Protein AF-A0A3D4WYV4-F1 (afdb_monomer)

Nearest PDB structures (foldseek):
  7t31-assembly3_C  TM=3.060E-01  e=1.187E+00  Clostridioides difficile R20291
  3hyj-assembly2_D  TM=2.787E-01  e=5.145E+00  Thermotoga maritima
  3hyj-assembly1_A  TM=2.233E-01  e=3.518E+00  Thermotoga maritima
  8yvg-assembly1_Z  TM=1.597E-01  e=9.354E+00  Canis lupus familiaris

Mean predicted aligned error: 13.52 Å

Structure (mmCIF, N/CA/C/O backbone):
data_AF-A0A3D4WYV4-F1
#
_entry.id   AF-A0A3D4WYV4-F1
#
loop_
_atom_site.group_PDB
_atom_site.id
_atom_site.type_symbol
_atom_site.label_atom_id
_atom_site.label_alt_id
_atom_site.label_comp_id
_atom_site.label_asym_id
_atom_site.label_entity_id
_atom_site.label_seq_id
_atom_site.pdbx_PDB_ins_code
_atom_site.Cartn_x
_atom_site.Cartn_y
_atom_site.Cartn_z
_atom_site.occupancy
_atom_site.B_iso_or_equiv
_atom_site.auth_seq_id
_atom_site.auth_comp_id
_atom_site.auth_asym_id
_atom_site.auth_atom_id
_atom_site.pdbx_PDB_model_num
ATOM 1 N N . MET A 1 1 ? 26.321 66.461 -23.803 1.00 39.97 1 MET A N 1
ATOM 2 C CA . MET A 1 1 ? 26.727 65.196 -24.442 1.00 39.97 1 MET A CA 1
ATOM 3 C C . MET A 1 1 ? 26.494 64.121 -23.406 1.00 39.97 1 MET A C 1
ATOM 5 O O . MET A 1 1 ? 27.235 64.051 -22.438 1.00 39.97 1 MET A O 1
ATOM 9 N N . SER A 1 2 ? 25.350 63.456 -23.533 1.00 34.19 2 SER A N 1
ATOM 10 C CA . SER A 1 2 ? 24.904 62.361 -22.678 1.00 34.19 2 SER A CA 1
ATOM 11 C C . SER A 1 2 ? 25.496 61.070 -23.229 1.00 34.19 2 SER A C 1
ATOM 13 O O . SER A 1 2 ? 25.331 60.822 -24.421 1.00 34.19 2 SER A O 1
ATOM 15 N N . ASP A 1 3 ? 26.160 60.286 -22.384 1.00 34.31 3 ASP A N 1
ATOM 16 C CA . ASP A 1 3 ? 26.501 58.893 -22.670 1.00 34.31 3 ASP A CA 1
ATOM 17 C C . ASP A 1 3 ? 25.621 58.017 -21.776 1.00 34.31 3 ASP A C 1
ATOM 19 O O . ASP A 1 3 ? 25.594 58.178 -20.554 1.00 34.31 3 ASP A O 1
ATOM 23 N N . ILE A 1 4 ? 24.818 57.176 -22.419 1.00 36.56 4 ILE A N 1
ATOM 24 C CA . ILE A 1 4 ? 23.811 56.312 -21.808 1.00 36.56 4 ILE A CA 1
ATOM 25 C C . ILE A 1 4 ? 24.449 54.928 -21.715 1.00 36.56 4 ILE A C 1
ATOM 27 O O . ILE A 1 4 ? 24.773 54.331 -22.736 1.00 36.56 4 ILE A O 1
ATOM 31 N N . ALA A 1 5 ? 24.644 54.425 -20.498 1.00 35.41 5 ALA A N 1
ATOM 32 C CA . ALA A 1 5 ? 24.962 53.022 -20.283 1.00 35.41 5 ALA A CA 1
ATOM 33 C C . ALA A 1 5 ? 23.672 52.202 -20.441 1.00 35.41 5 ALA A C 1
ATOM 35 O O . ALA A 1 5 ? 22.723 52.394 -19.680 1.00 35.41 5 ALA A O 1
ATOM 36 N N . GLU A 1 6 ? 23.627 51.310 -21.430 1.00 31.03 6 GLU A N 1
ATOM 37 C CA . GLU A 1 6 ? 22.583 50.287 -21.523 1.00 31.03 6 GLU A CA 1
ATOM 38 C C . GLU A 1 6 ? 22.812 49.214 -20.443 1.00 31.03 6 GLU A C 1
ATOM 40 O O . GLU A 1 6 ? 23.932 48.705 -20.315 1.00 31.03 6 GLU A O 1
ATOM 45 N N . PRO A 1 7 ? 21.790 48.837 -19.657 1.00 33.03 7 PRO A N 1
ATOM 46 C CA . PRO A 1 7 ? 21.876 47.666 -18.803 1.00 33.03 7 PRO A CA 1
ATOM 47 C C . PRO A 1 7 ? 21.703 46.400 -19.652 1.00 33.03 7 PRO A C 1
ATOM 49 O O . PRO A 1 7 ? 20.725 46.247 -20.380 1.00 33.03 7 PRO A O 1
ATOM 52 N N . VAL A 1 8 ? 22.661 45.479 -19.537 1.00 31.08 8 VAL A N 1
ATOM 53 C CA . VAL A 1 8 ? 22.569 44.132 -20.108 1.00 31.08 8 VAL A CA 1
ATOM 54 C C . VAL A 1 8 ? 21.426 43.390 -19.413 1.00 31.08 8 VAL A C 1
ATOM 56 O O . VAL A 1 8 ? 21.481 43.128 -18.212 1.00 31.08 8 VAL A O 1
ATOM 59 N N . GLU A 1 9 ? 20.387 43.064 -20.175 1.00 25.95 9 GLU A N 1
ATOM 60 C CA . GLU A 1 9 ? 19.241 42.281 -19.726 1.00 25.95 9 GLU A CA 1
ATOM 61 C C . GLU A 1 9 ? 19.679 40.822 -19.508 1.00 25.95 9 GLU A C 1
ATOM 63 O O . GLU A 1 9 ? 19.972 40.081 -20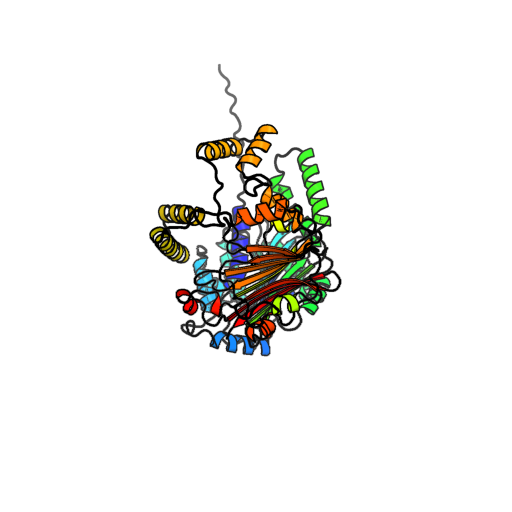.450 1.00 25.95 9 GLU A O 1
ATOM 68 N N . VAL A 1 10 ? 19.786 40.405 -18.245 1.00 28.42 10 VAL A N 1
ATOM 69 C CA . VAL A 1 10 ? 20.088 39.014 -17.894 1.00 28.42 10 VAL A CA 1
ATOM 70 C C . VAL A 1 10 ? 18.799 38.209 -18.038 1.00 28.42 10 VAL A C 1
ATOM 72 O O . VAL A 1 10 ? 17.958 38.190 -17.141 1.00 28.42 10 VAL A O 1
ATOM 75 N N . VAL A 1 11 ? 18.631 37.548 -19.182 1.00 26.02 11 VAL A N 1
ATOM 76 C CA . VAL A 1 11 ? 17.539 36.592 -19.403 1.00 26.02 11 VAL A CA 1
ATOM 77 C C . VAL A 1 11 ? 17.746 35.393 -18.474 1.00 26.02 11 VAL A C 1
ATOM 79 O O . VAL A 1 11 ? 18.597 34.536 -18.719 1.00 26.02 11 VAL A O 1
ATOM 82 N N . SER A 1 12 ? 16.970 35.318 -17.395 1.00 27.17 12 SER A N 1
ATOM 83 C CA . SER A 1 12 ? 16.912 34.142 -16.529 1.00 27.17 12 SER A CA 1
ATOM 84 C C . SER A 1 12 ? 16.091 33.045 -17.215 1.00 27.17 12 SER A C 1
ATOM 86 O O . SER A 1 12 ? 14.864 33.087 -17.296 1.00 27.17 12 SER A O 1
ATOM 88 N N . VAL A 1 13 ? 16.774 32.036 -17.761 1.00 26.95 13 VAL A N 1
ATOM 89 C CA . VAL A 1 13 ? 16.115 30.853 -18.333 1.00 26.95 13 VAL A CA 1
ATOM 90 C C . VAL A 1 13 ? 15.629 29.970 -17.184 1.00 26.95 13 VAL A C 1
ATOM 92 O O . VAL A 1 13 ? 16.351 29.101 -16.699 1.00 26.95 13 VAL A O 1
ATOM 95 N N . ARG A 1 14 ? 14.390 30.191 -16.740 1.00 34.28 14 ARG A N 1
ATOM 96 C CA . ARG A 1 14 ? 13.693 29.317 -15.787 1.00 34.28 14 ARG A CA 1
ATOM 97 C C . ARG A 1 14 ? 13.440 27.965 -16.465 1.00 34.28 14 ARG A C 1
ATOM 99 O O . ARG A 1 14 ? 12.517 27.836 -17.267 1.00 34.28 14 ARG A O 1
ATOM 106 N N . ARG A 1 15 ? 14.277 26.955 -16.196 1.00 39.03 15 ARG A N 1
ATOM 107 C CA . ARG A 1 15 ? 14.050 25.589 -16.698 1.00 39.03 15 ARG A CA 1
ATOM 108 C C . ARG A 1 15 ? 12.790 25.023 -16.040 1.00 39.03 15 ARG A C 1
ATOM 110 O O . ARG A 1 15 ? 12.689 24.959 -14.819 1.00 39.03 15 ARG A O 1
ATOM 117 N N . SER A 1 16 ? 11.796 24.670 -16.848 1.00 34.16 16 SER A N 1
ATOM 118 C CA . SER A 1 16 ? 10.510 24.161 -16.370 1.00 34.16 16 SER A CA 1
ATOM 119 C C . SER A 1 16 ? 10.654 22.733 -15.835 1.00 34.16 16 SER A C 1
ATOM 121 O O . SER A 1 16 ? 11.134 21.873 -16.566 1.00 34.16 16 SER A O 1
ATOM 123 N N . LYS A 1 17 ? 10.162 22.458 -14.618 1.00 39.47 17 LYS A N 1
ATOM 124 C CA . LYS A 1 17 ? 10.057 21.112 -14.000 1.00 39.47 17 LYS A CA 1
ATOM 125 C C . LYS A 1 17 ? 8.973 20.215 -14.634 1.00 39.47 17 LYS A C 1
ATOM 127 O O . LYS A 1 17 ? 8.752 19.080 -14.223 1.00 39.47 17 LYS A O 1
ATOM 132 N N . THR A 1 18 ? 8.290 20.733 -15.650 1.00 33.78 18 THR A N 1
ATOM 133 C CA . THR A 1 18 ? 7.202 20.097 -16.400 1.00 33.78 18 THR A CA 1
ATOM 134 C C . THR A 1 18 ? 7.568 18.762 -17.076 1.00 33.78 18 THR A C 1
ATOM 136 O O . THR A 1 18 ? 6.726 17.868 -17.047 1.00 33.78 18 THR A O 1
ATOM 139 N N . PRO A 1 19 ? 8.777 18.548 -17.643 1.00 35.75 19 PRO A N 1
ATOM 140 C CA . PRO A 1 19 ? 9.099 17.307 -18.351 1.00 35.75 19 PRO A CA 1
ATOM 141 C C . PRO A 1 19 ? 9.153 16.083 -17.438 1.00 35.75 19 PRO A C 1
ATOM 143 O O . PRO A 1 19 ? 8.712 15.016 -17.848 1.00 35.75 19 PRO A O 1
ATOM 146 N N . LEU A 1 20 ? 9.640 16.226 -16.201 1.00 39.75 20 LEU A N 1
ATOM 147 C CA . LEU A 1 20 ? 9.856 15.100 -15.289 1.00 39.75 20 LEU A CA 1
ATOM 148 C C . LEU A 1 20 ? 8.573 14.666 -14.564 1.00 39.75 20 LEU A C 1
ATOM 150 O O . LEU A 1 20 ? 8.345 13.476 -14.361 1.00 39.75 20 LEU A O 1
ATOM 154 N N . ILE A 1 21 ? 7.696 15.624 -14.247 1.00 37.72 21 ILE A N 1
ATOM 155 C CA . ILE A 1 21 ? 6.349 15.356 -13.718 1.00 37.72 21 ILE A CA 1
ATOM 156 C C . ILE A 1 21 ? 5.483 14.696 -14.800 1.00 37.72 21 ILE A C 1
ATOM 158 O O . ILE A 1 21 ? 4.777 13.734 -14.514 1.00 37.72 21 ILE A O 1
ATOM 162 N N . LEU A 1 22 ? 5.588 15.147 -16.056 1.00 33.34 22 LEU A N 1
ATOM 163 C CA . LEU A 1 22 ? 4.848 14.582 -17.187 1.00 33.34 22 LEU A CA 1
ATOM 164 C C . LEU A 1 22 ? 5.404 13.214 -17.627 1.00 33.34 22 LEU A C 1
ATOM 166 O O . LEU A 1 22 ? 4.639 12.306 -17.921 1.00 33.34 22 LEU A O 1
ATOM 170 N N . ALA A 1 23 ? 6.725 13.024 -17.608 1.00 39.94 23 ALA A N 1
ATOM 171 C CA . ALA A 1 23 ? 7.384 11.733 -17.822 1.00 39.94 23 ALA A CA 1
ATOM 172 C C . ALA A 1 23 ? 7.045 10.719 -16.726 1.00 39.94 23 ALA A C 1
ATOM 174 O O . ALA A 1 23 ? 6.767 9.556 -17.020 1.00 39.94 23 ALA A O 1
ATOM 175 N N . GLY A 1 24 ? 7.035 11.181 -15.473 1.00 37.94 24 GLY A N 1
ATOM 176 C CA . GLY A 1 24 ? 6.527 10.439 -14.330 1.00 37.94 24 GLY A CA 1
ATOM 177 C C . GLY A 1 24 ? 5.071 10.057 -14.548 1.00 37.94 24 GLY A C 1
ATOM 178 O O . GLY A 1 24 ? 4.756 8.884 -14.447 1.00 37.94 24 GLY A O 1
ATOM 179 N N . ALA A 1 25 ? 4.211 10.992 -14.957 1.00 34.91 25 ALA A N 1
ATOM 180 C CA . ALA A 1 25 ? 2.806 10.732 -15.259 1.00 34.91 25 ALA A CA 1
ATOM 181 C C . ALA A 1 25 ? 2.601 9.766 -16.437 1.00 34.91 25 ALA A C 1
ATOM 183 O O . ALA A 1 25 ? 1.700 8.949 -16.360 1.00 34.91 25 ALA A O 1
ATOM 184 N N . VAL A 1 26 ? 3.434 9.781 -17.485 1.00 37.81 26 VAL A N 1
ATOM 185 C CA . VAL A 1 26 ? 3.351 8.829 -18.613 1.00 37.81 26 VAL A CA 1
ATOM 186 C C . VAL A 1 26 ? 3.858 7.443 -18.215 1.00 37.81 26 VAL A C 1
ATOM 188 O O . VAL A 1 26 ? 3.204 6.452 -18.518 1.00 37.81 26 VAL A O 1
ATOM 191 N N . ALA A 1 27 ? 4.976 7.339 -17.493 1.00 43.78 27 ALA A N 1
ATOM 192 C CA . ALA A 1 27 ? 5.463 6.062 -16.962 1.00 43.78 27 ALA A CA 1
ATOM 193 C C . ALA A 1 27 ? 4.487 5.472 -15.931 1.00 43.78 27 ALA A C 1
ATOM 195 O O . ALA A 1 27 ? 4.220 4.273 -15.932 1.00 43.78 27 ALA A O 1
ATOM 196 N N . VAL A 1 28 ? 3.911 6.329 -15.089 1.00 39.22 28 VAL A N 1
ATOM 197 C CA . VAL A 1 28 ? 2.862 5.991 -14.128 1.00 39.22 28 VAL A CA 1
ATOM 198 C C . VAL A 1 28 ? 1.563 5.658 -14.851 1.00 39.22 28 VAL A C 1
ATOM 200 O O . VAL A 1 28 ? 0.945 4.687 -14.468 1.00 39.22 28 VAL A O 1
ATOM 203 N N . ALA A 1 29 ? 1.159 6.340 -15.921 1.00 37.19 29 ALA A N 1
ATOM 204 C CA . ALA A 1 29 ? -0.042 6.005 -16.690 1.00 37.19 29 ALA A CA 1
ATOM 205 C C . ALA A 1 29 ? 0.117 4.689 -17.459 1.00 37.19 29 ALA A C 1
ATOM 207 O O . ALA A 1 29 ? -0.796 3.871 -17.455 1.00 37.19 29 ALA A O 1
ATOM 208 N N . LEU A 1 30 ? 1.292 4.423 -18.036 1.00 41.00 30 LEU A N 1
ATOM 209 C CA . LEU A 1 30 ? 1.619 3.143 -18.674 1.00 41.00 30 LEU A CA 1
ATOM 210 C C . LEU A 1 30 ? 1.605 1.969 -17.681 1.00 41.00 30 LEU A C 1
ATOM 212 O O . LEU A 1 30 ? 1.410 0.830 -18.091 1.00 41.00 30 LEU A O 1
ATOM 216 N N . VAL A 1 31 ? 1.793 2.236 -16.385 1.00 42.25 31 VAL A N 1
ATOM 217 C CA . VAL A 1 31 ? 1.760 1.231 -15.311 1.00 42.25 31 VAL A CA 1
ATOM 218 C C . VAL A 1 31 ? 0.384 1.167 -14.641 1.00 42.25 31 VAL A C 1
ATOM 220 O O . VAL A 1 31 ? -0.158 0.088 -14.453 1.00 42.25 31 VAL A O 1
ATOM 223 N N . LEU A 1 32 ? -0.226 2.298 -14.303 1.00 34.75 32 LEU A N 1
ATOM 224 C CA . LEU A 1 32 ? -1.511 2.396 -13.606 1.00 34.75 32 LEU A CA 1
ATOM 225 C C . LEU A 1 32 ? -2.700 2.146 -14.527 1.00 34.75 32 LEU A C 1
ATOM 227 O O . LEU A 1 32 ? -3.711 1.615 -14.081 1.00 34.75 32 LEU A O 1
ATOM 231 N N . GLY A 1 33 ? -2.591 2.469 -15.811 1.00 34.72 33 GLY A N 1
ATOM 232 C CA . GLY A 1 33 ? -3.668 2.245 -16.766 1.00 34.72 33 GLY A CA 1
ATOM 233 C C . GLY A 1 33 ? -3.798 0.799 -17.256 1.00 34.72 33 GLY A C 1
ATOM 234 O O . GLY A 1 33 ? -4.682 0.476 -18.041 1.00 34.72 33 GLY A O 1
ATOM 235 N N . ILE A 1 34 ? -2.971 -0.097 -16.716 1.00 38.62 34 ILE A N 1
ATOM 236 C CA . ILE A 1 34 ? -3.158 -1.554 -16.757 1.00 38.62 34 ILE A CA 1
ATOM 237 C C . ILE A 1 34 ? -4.119 -2.005 -15.621 1.00 38.62 34 ILE A C 1
ATOM 239 O O . ILE A 1 34 ? -4.451 -3.181 -15.469 1.00 38.62 34 ILE A O 1
ATOM 243 N N . GLY A 1 35 ? -4.623 -1.060 -14.821 1.00 35.56 35 GLY A N 1
ATOM 244 C CA . GLY A 1 35 ? -5.583 -1.257 -13.740 1.00 35.56 35 GLY A CA 1
ATOM 245 C C . GLY A 1 35 ? -7.037 -1.407 -14.192 1.00 35.56 35 GLY A C 1
ATOM 246 O O . GLY A 1 35 ? -7.887 -0.669 -13.716 1.0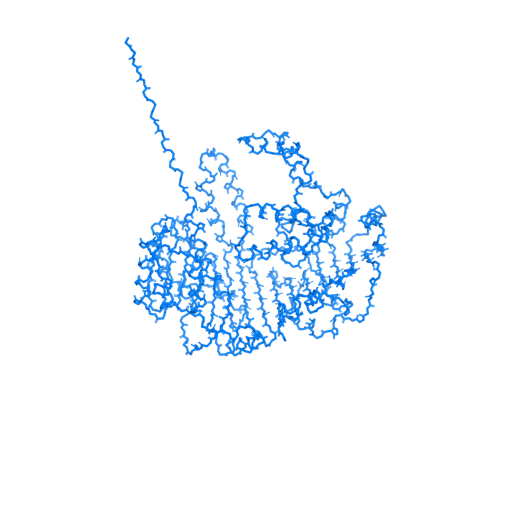0 35.56 35 GLY A O 1
ATOM 247 N N . ALA A 1 36 ? -7.333 -2.360 -15.076 1.00 34.22 36 ALA A N 1
ATOM 248 C CA . ALA A 1 36 ? -8.620 -3.059 -15.159 1.00 34.22 36 ALA A CA 1
ATOM 249 C C . ALA A 1 36 ? -8.534 -4.166 -16.220 1.00 34.22 36 ALA A C 1
ATOM 251 O O . ALA A 1 36 ? -8.292 -3.892 -17.390 1.00 34.22 36 ALA A O 1
ATOM 252 N N . TYR A 1 37 ? -8.850 -5.393 -15.797 1.00 41.22 37 TYR A N 1
ATOM 253 C CA . TYR A 1 37 ? -9.189 -6.549 -16.633 1.00 41.22 37 TYR A CA 1
ATOM 254 C C . TYR A 1 37 ? -8.042 -7.389 -17.245 1.00 41.22 37 TYR A C 1
ATOM 256 O O . TYR A 1 37 ? -7.156 -6.909 -17.943 1.00 41.22 37 TYR A O 1
ATOM 264 N N . VAL A 1 38 ? -8.138 -8.713 -17.038 1.00 35.38 38 VAL A N 1
ATOM 265 C CA . VAL A 1 38 ? -7.302 -9.751 -17.666 1.00 35.38 38 VAL A CA 1
ATOM 266 C C . VAL A 1 38 ? -8.200 -10.825 -18.261 1.00 35.38 38 VAL A C 1
ATOM 268 O O . VAL A 1 38 ? -8.715 -11.688 -17.558 1.00 35.38 38 VAL A O 1
ATOM 271 N N . GLY A 1 39 ? -8.359 -10.816 -19.578 1.00 33.56 39 GLY A N 1
ATOM 272 C CA . GLY A 1 39 ? -9.141 -11.825 -20.276 1.00 33.56 39 GLY A CA 1
ATOM 273 C C . GLY A 1 39 ? -8.542 -12.206 -21.611 1.00 33.56 39 GLY A C 1
ATOM 274 O O . GLY A 1 39 ? -8.557 -11.436 -22.556 1.00 33.56 39 GLY A O 1
ATOM 275 N N . TYR A 1 40 ? -8.129 -13.468 -21.646 1.00 28.45 40 TYR A N 1
ATOM 276 C CA . TYR A 1 40 ? -7.844 -14.335 -22.784 1.00 28.45 40 TYR A CA 1
ATOM 277 C C . TYR A 1 40 ? -6.480 -14.279 -23.503 1.00 28.45 40 TYR A C 1
ATOM 279 O O . TYR A 1 40 ? -6.153 -13.384 -24.272 1.00 28.45 40 TYR A O 1
ATOM 287 N N . ARG A 1 41 ? -5.825 -15.448 -23.361 1.00 33.09 41 ARG A N 1
ATOM 288 C CA . ARG A 1 41 ? -4.814 -16.124 -24.196 1.00 33.09 41 ARG A CA 1
ATOM 289 C C . ARG A 1 41 ? -3.334 -15.821 -23.927 1.00 33.09 41 ARG A C 1
ATOM 291 O O . ARG A 1 41 ? -2.665 -15.194 -24.734 1.00 33.09 41 ARG A O 1
ATOM 298 N N . PHE A 1 42 ? -2.782 -16.448 -22.880 1.00 40.97 42 PHE A N 1
ATOM 299 C CA . PHE A 1 42 ? -1.333 -16.477 -22.646 1.00 40.97 42 PHE A CA 1
ATOM 300 C C . PHE A 1 42 ? -0.841 -17.885 -22.304 1.00 40.97 42 PHE A C 1
ATOM 302 O O . PHE A 1 42 ? -1.004 -18.380 -21.196 1.00 40.97 42 PHE A O 1
ATOM 309 N N . LEU A 1 43 ? -0.262 -18.536 -23.315 1.00 28.80 43 LEU A N 1
ATOM 310 C CA . LEU A 1 43 ? 0.473 -19.804 -23.219 1.00 28.80 43 LEU A CA 1
ATOM 311 C C . LEU A 1 43 ? 1.988 -19.597 -23.392 1.00 28.80 43 LEU A C 1
ATOM 313 O O . LEU A 1 43 ? 2.726 -20.558 -23.582 1.00 28.80 43 LEU A O 1
ATOM 317 N N . PHE A 1 44 ? 2.465 -18.353 -23.333 1.00 37.50 44 PHE A N 1
ATOM 318 C CA . PHE A 1 44 ? 3.863 -18.030 -23.587 1.00 37.50 44 PHE A CA 1
ATOM 319 C C . PHE A 1 44 ? 4.527 -17.547 -22.302 1.00 37.50 44 PHE A C 1
ATOM 321 O O . PHE A 1 44 ? 4.307 -16.425 -21.850 1.00 37.50 44 PHE A O 1
ATOM 328 N N . GLY A 1 45 ? 5.345 -18.420 -21.713 1.00 43.84 45 GLY A N 1
ATOM 329 C CA . GLY A 1 45 ? 6.361 -18.008 -20.758 1.00 43.84 45 GLY A CA 1
ATOM 330 C C . GLY A 1 45 ? 7.362 -17.101 -21.470 1.00 43.84 45 GLY A C 1
ATOM 331 O O . GLY A 1 45 ? 8.080 -17.553 -22.357 1.00 43.84 45 GLY A O 1
ATOM 332 N N . GLY A 1 46 ? 7.362 -15.819 -21.117 1.00 51.47 46 GLY A N 1
ATOM 333 C CA . GLY A 1 46 ? 8.395 -14.855 -21.494 1.00 51.47 46 GLY A CA 1
ATOM 334 C C . GLY A 1 46 ? 9.281 -14.494 -20.304 1.00 51.47 46 GLY A C 1
ATOM 335 O O . GLY A 1 46 ? 8.970 -14.861 -19.165 1.00 51.47 46 GLY A O 1
ATOM 336 N N . ALA A 1 47 ? 10.349 -13.740 -20.573 1.00 57.06 47 ALA A N 1
ATOM 337 C CA . ALA A 1 47 ? 11.165 -13.102 -19.541 1.00 57.06 47 ALA A CA 1
ATOM 338 C C . ALA A 1 47 ? 10.289 -12.268 -18.587 1.00 57.06 47 ALA A C 1
ATOM 340 O O . ALA A 1 47 ? 9.210 -11.800 -18.960 1.00 57.06 47 ALA A O 1
ATOM 341 N N . GLN A 1 48 ? 10.721 -12.121 -17.338 1.00 82.25 48 GLN A N 1
ATOM 342 C CA . GLN A 1 48 ? 10.053 -11.254 -16.361 1.00 82.25 48 GLN A CA 1
ATOM 343 C C . GLN A 1 48 ? 10.590 -9.821 -16.500 1.00 82.25 48 GLN A C 1
ATOM 345 O O . GLN A 1 48 ? 11.782 -9.663 -16.764 1.00 82.25 48 GLN A O 1
ATOM 350 N N . PRO A 1 49 ? 9.793 -8.754 -16.279 1.00 86.44 49 PRO A N 1
ATOM 351 C CA . PRO A 1 49 ? 10.293 -7.383 -16.410 1.00 86.44 49 PRO A CA 1
ATOM 352 C C . PRO A 1 49 ? 11.539 -7.103 -15.553 1.00 86.44 49 PRO A C 1
ATOM 354 O O . PRO A 1 49 ? 12.433 -6.383 -15.981 1.00 86.44 49 PRO A O 1
ATOM 357 N N . ALA A 1 50 ? 11.658 -7.729 -14.376 1.00 90.31 50 ALA A N 1
ATOM 358 C CA . ALA A 1 50 ? 12.842 -7.618 -13.518 1.00 90.31 50 ALA A CA 1
ATOM 359 C C . ALA A 1 50 ? 14.137 -8.170 -14.159 1.00 90.31 50 ALA A C 1
ATOM 361 O O . ALA A 1 50 ? 15.231 -7.796 -13.743 1.00 90.31 50 ALA A O 1
ATOM 362 N N . GLU A 1 51 ? 14.052 -9.045 -15.164 1.00 92.69 51 GLU A N 1
ATOM 363 C CA . GLU A 1 51 ? 15.217 -9.543 -15.916 1.00 92.69 51 GLU A CA 1
ATOM 364 C C . GLU A 1 51 ? 15.763 -8.509 -16.907 1.00 92.69 51 GLU A C 1
ATOM 366 O O . GLU A 1 51 ? 16.873 -8.668 -17.407 1.00 92.69 51 GLU A O 1
ATOM 371 N N . ARG A 1 52 ? 14.990 -7.453 -17.183 1.00 94.31 52 ARG A N 1
ATOM 372 C CA . ARG A 1 52 ? 15.338 -6.356 -18.097 1.00 94.31 52 ARG A CA 1
ATOM 373 C C . ARG A 1 52 ? 15.601 -5.038 -17.380 1.00 94.31 52 ARG A C 1
ATOM 375 O O . ARG A 1 52 ? 15.949 -4.055 -18.017 1.00 94.31 52 ARG A O 1
ATOM 382 N N . MET A 1 53 ? 15.450 -5.017 -16.060 1.00 94.88 53 MET A N 1
ATOM 383 C CA . MET A 1 53 ? 15.726 -3.837 -15.252 1.00 94.88 53 MET A CA 1
ATOM 384 C C . MET A 1 53 ? 17.154 -3.879 -14.695 1.00 94.88 53 MET A C 1
ATOM 386 O O . MET A 1 53 ? 17.609 -4.957 -14.297 1.00 94.88 53 MET A O 1
ATOM 390 N N . PRO A 1 54 ? 17.847 -2.729 -14.606 1.00 96.75 54 PRO A N 1
ATOM 391 C CA . PRO A 1 54 ? 19.141 -2.636 -13.933 1.00 96.75 54 PRO A CA 1
ATOM 392 C C . PRO A 1 54 ? 19.059 -3.114 -12.476 1.00 96.75 54 PRO A C 1
ATOM 394 O O . PRO A 1 54 ? 18.087 -2.821 -11.776 1.00 96.75 54 PRO A O 1
ATOM 397 N N . ALA A 1 55 ? 20.079 -3.817 -11.978 1.00 96.62 55 ALA A N 1
ATOM 398 C CA . ALA A 1 55 ? 20.117 -4.249 -10.576 1.00 96.62 55 ALA A CA 1
ATOM 399 C C . ALA A 1 55 ? 20.164 -3.088 -9.573 1.00 96.62 55 ALA A C 1
ATOM 401 O O . ALA A 1 55 ? 19.778 -3.276 -8.420 1.00 96.62 55 ALA A O 1
ATOM 402 N N . SER A 1 56 ? 20.637 -1.911 -9.988 1.00 94.81 56 SER A N 1
ATOM 403 C CA . SER A 1 56 ? 20.741 -0.711 -9.150 1.00 94.81 56 SER A CA 1
ATOM 404 C C . SER A 1 56 ? 19.467 0.139 -9.074 1.00 94.81 56 SER A C 1
ATOM 406 O O . SER A 1 56 ? 19.487 1.207 -8.461 1.00 94.81 56 SER A O 1
ATOM 408 N N . VAL A 1 57 ? 18.355 -0.315 -9.663 1.00 94.56 57 VAL A N 1
ATOM 409 C CA . VAL A 1 57 ? 17.048 0.347 -9.535 1.00 94.56 57 VAL A CA 1
ATOM 410 C C . VAL A 1 57 ? 16.685 0.542 -8.057 1.00 94.56 57 VAL A C 1
ATOM 412 O O . VAL A 1 57 ? 16.723 -0.391 -7.255 1.00 94.56 57 VAL A O 1
ATOM 415 N N . ILE A 1 58 ? 16.321 1.777 -7.709 1.00 88.75 58 ILE A N 1
ATOM 416 C CA . ILE A 1 58 ? 16.039 2.224 -6.339 1.00 88.75 58 ILE A CA 1
ATOM 417 C C . ILE A 1 58 ? 14.628 1.839 -5.925 1.00 88.75 58 ILE A C 1
ATOM 419 O O . ILE A 1 58 ? 14.419 1.350 -4.821 1.00 88.75 58 ILE A O 1
ATOM 423 N N . ALA A 1 59 ? 13.660 2.058 -6.807 1.00 85.56 59 ALA A N 1
ATOM 424 C CA . ALA A 1 59 ? 12.273 1.665 -6.619 1.00 85.56 59 ALA A CA 1
ATOM 425 C C . ALA A 1 59 ? 11.782 1.011 -7.902 1.00 85.56 59 ALA A C 1
ATOM 427 O O . ALA A 1 59 ? 12.141 1.458 -8.983 1.00 85.56 59 ALA A O 1
ATOM 428 N N . TYR A 1 60 ? 10.984 -0.037 -7.788 1.00 87.94 60 TYR A N 1
ATOM 429 C CA . TYR A 1 60 ? 10.515 -0.869 -8.885 1.00 87.94 60 TYR A CA 1
ATOM 430 C C . TYR A 1 60 ? 9.047 -1.204 -8.649 1.00 87.94 60 TYR A C 1
ATOM 432 O O . TYR A 1 60 ? 8.682 -1.629 -7.556 1.00 87.94 60 TYR A O 1
ATOM 440 N N . ALA A 1 61 ? 8.214 -1.048 -9.666 1.00 83.12 61 ALA A N 1
ATOM 441 C CA . ALA A 1 61 ? 6.839 -1.515 -9.663 1.00 83.12 61 ALA A CA 1
ATOM 442 C C . ALA A 1 61 ? 6.574 -2.272 -10.959 1.00 83.12 61 ALA A C 1
ATOM 444 O O . ALA A 1 61 ? 6.991 -1.838 -12.029 1.00 83.12 61 ALA A O 1
ATOM 445 N N . ALA A 1 62 ? 5.889 -3.402 -10.869 1.00 86.44 62 ALA A N 1
ATOM 446 C CA . ALA A 1 62 ? 5.594 -4.250 -12.007 1.00 86.44 62 ALA A CA 1
ATOM 447 C C . ALA A 1 62 ? 4.195 -4.823 -11.939 1.00 86.44 62 ALA A C 1
ATOM 449 O O . ALA A 1 62 ? 3.657 -5.066 -10.856 1.00 86.44 62 ALA A O 1
ATOM 450 N N . ILE A 1 63 ? 3.661 -5.078 -13.126 1.00 80.62 63 ILE A N 1
ATOM 451 C CA . ILE A 1 63 ? 2.395 -5.753 -13.344 1.00 80.62 63 ILE A CA 1
ATOM 452 C C . ILE A 1 63 ? 2.635 -6.887 -14.341 1.00 80.62 63 ILE A C 1
ATOM 454 O O . ILE A 1 63 ? 3.203 -6.682 -15.418 1.00 80.62 63 ILE A O 1
ATOM 458 N N . ASP A 1 64 ? 2.199 -8.083 -13.962 1.00 81.25 64 ASP A N 1
ATOM 459 C CA . ASP A 1 64 ? 2.202 -9.288 -14.780 1.00 81.25 64 ASP A CA 1
ATOM 460 C C . ASP A 1 64 ? 0.755 -9.738 -15.011 1.00 81.25 64 ASP A C 1
ATOM 462 O O . ASP A 1 64 ? 0.138 -10.388 -14.163 1.00 81.25 64 ASP A O 1
ATOM 466 N N . LEU A 1 65 ? 0.197 -9.376 -16.171 1.00 72.38 65 LEU A N 1
ATOM 467 C CA . LEU A 1 65 ? -1.130 -9.841 -16.587 1.00 72.38 65 LEU A CA 1
ATOM 468 C C . LEU A 1 65 ? -1.078 -11.171 -17.355 1.00 72.38 65 LEU A C 1
ATOM 470 O O . LEU A 1 65 ? -2.093 -11.622 -17.888 1.00 72.38 65 LEU A O 1
ATOM 474 N N . THR A 1 66 ? 0.085 -11.824 -17.409 1.00 70.50 66 THR A N 1
ATOM 475 C CA . THR A 1 66 ? 0.243 -13.182 -17.942 1.00 70.50 66 THR A CA 1
ATOM 476 C C . THR A 1 66 ? 0.841 -14.095 -16.873 1.00 70.50 66 THR A C 1
ATOM 478 O O . THR A 1 66 ? 1.889 -14.722 -17.089 1.00 70.50 66 THR A O 1
ATOM 481 N N . PRO A 1 67 ? 0.185 -14.180 -15.696 1.00 69.44 67 PRO A N 1
ATOM 482 C CA . PRO A 1 67 ? 0.689 -15.011 -14.623 1.00 69.44 67 PRO A CA 1
ATOM 483 C C . PRO A 1 67 ? 0.573 -16.489 -15.026 1.00 69.44 67 PRO A C 1
ATOM 485 O O . PRO A 1 67 ? -0.092 -16.840 -16.009 1.00 69.44 67 PRO A O 1
ATOM 488 N N . GLY A 1 68 ? 1.189 -17.390 -14.269 1.00 70.94 68 GLY A N 1
ATOM 489 C CA . GLY A 1 68 ? 1.103 -18.818 -14.550 1.00 70.94 68 GLY A CA 1
ATOM 490 C C . GLY A 1 68 ? -0.324 -19.366 -14.476 1.00 70.94 68 GLY A C 1
ATOM 491 O O . GLY A 1 68 ? -1.306 -18.685 -14.150 1.00 70.94 68 GLY A O 1
ATOM 492 N N . LEU A 1 69 ? -0.457 -20.645 -14.839 1.00 74.19 69 LEU A N 1
ATOM 493 C CA . LEU A 1 69 ? -1.754 -21.290 -15.072 1.00 74.19 69 LEU A CA 1
ATOM 494 C C . LEU A 1 69 ? -2.693 -21.235 -13.855 1.00 74.19 69 LEU A C 1
ATOM 496 O O . LEU A 1 69 ? -3.907 -21.115 -14.032 1.00 74.19 69 LEU A O 1
ATOM 500 N N . ASP A 1 70 ? -2.156 -21.311 -12.635 1.00 76.62 70 ASP A N 1
ATOM 501 C CA . ASP A 1 70 ? -2.951 -21.242 -11.404 1.00 76.62 70 ASP A CA 1
ATOM 502 C C . ASP A 1 70 ? -3.607 -19.864 -11.231 1.00 76.62 70 ASP A C 1
ATOM 504 O O . ASP A 1 70 ? -4.835 -19.759 -11.164 1.00 76.62 70 ASP A O 1
ATOM 508 N N . GLN A 1 71 ? -2.808 -18.795 -11.253 1.00 78.00 71 GLN A N 1
ATOM 509 C CA . GLN A 1 71 ? -3.302 -17.422 -11.136 1.00 78.00 71 GLN A CA 1
ATOM 510 C C . GLN A 1 71 ? -4.215 -17.040 -12.302 1.00 78.00 71 GLN A C 1
ATOM 512 O O . GLN A 1 71 ? -5.242 -16.404 -12.081 1.00 78.00 71 GLN A O 1
ATOM 517 N N . THR A 1 72 ? -3.922 -17.498 -13.522 1.00 75.00 72 THR A N 1
ATOM 518 C CA . THR A 1 72 ? -4.799 -17.289 -14.686 1.00 75.00 72 THR A CA 1
ATOM 519 C C . THR A 1 72 ? -6.191 -17.886 -14.459 1.00 75.00 72 THR A C 1
ATOM 521 O O . THR A 1 72 ? -7.209 -17.247 -14.738 1.00 75.00 72 THR A O 1
ATOM 524 N N . ASN A 1 73 ? -6.269 -19.110 -13.931 1.00 79.56 73 ASN A N 1
ATOM 525 C CA . ASN A 1 73 ? -7.551 -19.751 -13.647 1.00 79.56 73 ASN A CA 1
ATOM 526 C C . ASN A 1 73 ? -8.315 -19.035 -12.528 1.00 79.56 73 ASN A C 1
ATOM 528 O O . ASN A 1 73 ? -9.531 -18.867 -12.640 1.00 79.56 73 ASN A O 1
ATOM 532 N N . LYS A 1 74 ? -7.621 -18.610 -11.469 1.00 83.25 74 LYS A N 1
ATOM 533 C CA . LYS A 1 74 ? -8.221 -17.859 -10.358 1.00 83.25 74 LYS A CA 1
ATOM 534 C C . LYS A 1 74 ? -8.729 -16.492 -10.806 1.00 83.25 74 LYS A C 1
ATOM 536 O O . LYS A 1 74 ? -9.855 -16.130 -10.487 1.00 83.25 74 LYS A O 1
ATOM 541 N N . LEU A 1 75 ? -7.954 -15.786 -11.622 1.00 79.19 75 LEU A N 1
ATOM 542 C CA . LEU A 1 75 ? -8.328 -14.508 -12.218 1.00 79.19 75 LEU A CA 1
ATOM 543 C C . LEU A 1 75 ? -9.563 -14.628 -13.105 1.00 79.19 75 LEU A C 1
ATOM 545 O O . LEU A 1 75 ? -10.503 -13.858 -12.939 1.00 79.19 75 LEU A O 1
ATOM 549 N N . ARG A 1 76 ? -9.625 -15.647 -13.971 1.00 77.19 76 ARG A N 1
ATOM 550 C CA . ARG A 1 76 ? -10.823 -15.920 -14.779 1.00 77.19 76 ARG A CA 1
ATOM 551 C C . ARG A 1 76 ? -12.060 -16.131 -13.900 1.00 77.19 76 ARG A C 1
ATOM 553 O O . ARG A 1 76 ? -13.062 -15.458 -14.107 1.00 77.19 76 ARG A O 1
ATOM 560 N N . LYS A 1 77 ? -11.971 -17.007 -12.891 1.00 80.94 77 LYS A N 1
ATOM 561 C CA . LYS A 1 77 ? -13.069 -17.250 -11.934 1.00 80.94 77 LYS A CA 1
ATOM 562 C C . LYS A 1 77 ? -13.470 -15.986 -11.172 1.00 80.94 77 LYS A C 1
ATOM 564 O O . LYS A 1 77 ? -14.635 -15.816 -10.835 1.00 80.94 77 LYS A O 1
ATOM 569 N N . LEU A 1 78 ? -12.507 -15.122 -10.855 1.00 79.69 78 LEU A N 1
ATOM 570 C CA . LEU A 1 78 ? -12.770 -13.861 -10.175 1.00 79.69 78 LEU A CA 1
ATOM 571 C C . LEU A 1 78 ? -13.545 -12.901 -11.081 1.00 79.69 78 LEU A C 1
ATOM 573 O O . LEU A 1 78 ? -14.531 -12.320 -10.642 1.00 79.69 78 LEU A O 1
ATOM 577 N N . LEU A 1 79 ? -13.130 -12.772 -12.342 1.00 77.00 79 LEU A N 1
ATOM 578 C CA . LEU A 1 79 ? -13.763 -11.903 -13.334 1.00 77.00 79 LEU A CA 1
ATOM 579 C C . LEU A 1 79 ? -15.177 -12.356 -13.704 1.00 77.00 79 LEU A C 1
ATOM 581 O O . LEU A 1 79 ? -16.042 -11.514 -13.920 1.00 77.00 79 LEU A O 1
ATOM 585 N N . GLU A 1 80 ? -15.445 -13.664 -13.698 1.00 78.25 80 GLU A N 1
ATOM 586 C CA . GLU A 1 80 ? -16.799 -14.220 -13.859 1.00 78.25 80 GLU A CA 1
ATOM 587 C C . GLU A 1 80 ? -17.792 -13.692 -12.801 1.00 78.25 80 GLU A C 1
ATOM 589 O O . GLU A 1 80 ? -18.997 -13.686 -13.045 1.00 78.25 80 GLU A O 1
ATOM 594 N N . LYS A 1 81 ? -17.313 -13.192 -11.650 1.00 80.12 81 LYS A N 1
ATOM 595 C CA . LYS A 1 81 ? -18.158 -12.587 -10.605 1.00 80.12 81 LYS A CA 1
ATOM 596 C C . LYS A 1 81 ? -18.591 -11.144 -10.917 1.00 80.12 81 LYS A C 1
ATOM 598 O O . LYS A 1 81 ? -19.361 -10.577 -10.145 1.00 80.12 81 LYS A O 1
ATOM 603 N N . PHE A 1 82 ? -18.129 -10.542 -12.018 1.00 74.56 82 PHE A N 1
ATOM 604 C CA . PHE A 1 82 ? -18.450 -9.165 -12.420 1.00 74.56 82 PHE A CA 1
ATOM 605 C C . PHE A 1 82 ? -19.343 -9.144 -13.684 1.00 74.56 82 PHE A C 1
ATOM 607 O O . PHE A 1 82 ? -18.834 -9.069 -14.804 1.00 74.56 82 PHE A O 1
ATOM 614 N N . PRO A 1 83 ? -20.683 -9.191 -13.543 1.00 57.34 83 PRO A N 1
ATOM 615 C CA . PRO A 1 83 ? -21.613 -9.383 -14.665 1.00 57.34 83 PRO A CA 1
ATOM 616 C C . PRO A 1 83 ? -21.735 -8.191 -15.635 1.00 57.34 83 PRO A C 1
ATOM 618 O O . PRO A 1 83 ? -22.231 -8.369 -16.742 1.00 57.34 83 PRO A O 1
ATOM 621 N N . SER A 1 84 ? -21.296 -6.984 -15.258 1.00 53.78 84 SER A N 1
ATOM 622 C CA . SER A 1 84 ? -21.470 -5.747 -16.043 1.00 53.78 84 SER A CA 1
ATOM 623 C C . SER A 1 84 ? -20.313 -5.402 -16.992 1.00 53.78 84 SER A C 1
ATOM 625 O O . SER A 1 84 ? -20.413 -4.425 -17.728 1.00 53.78 84 SER A O 1
ATOM 627 N N . GLN A 1 85 ? -19.234 -6.194 -17.028 1.00 51.06 85 GLN A N 1
ATOM 628 C CA . GLN A 1 85 ? -18.089 -5.969 -17.932 1.00 51.06 85 GLN A CA 1
ATOM 629 C C . GLN A 1 85 ? -17.983 -6.998 -19.070 1.00 51.06 85 GLN A C 1
ATOM 631 O O . GLN A 1 85 ? -16.964 -7.107 -19.748 1.00 51.06 85 GLN A O 1
ATOM 636 N N . SER A 1 86 ? -19.066 -7.727 -19.343 1.00 42.97 86 SER A N 1
ATOM 637 C CA . SER A 1 86 ? -19.169 -8.693 -20.444 1.00 42.97 86 SER A CA 1
ATOM 638 C C . SER A 1 86 ? -19.302 -8.055 -21.842 1.00 42.97 86 SER A C 1
ATOM 640 O O . SER A 1 86 ? -19.591 -8.757 -22.809 1.00 42.97 86 SER A O 1
ATOM 642 N N . GLY A 1 87 ? -19.140 -6.732 -21.963 1.00 42.00 87 GLY A N 1
ATOM 643 C CA . GLY A 1 87 ? -19.289 -5.973 -23.205 1.00 42.00 87 GLY A CA 1
ATOM 644 C C . GLY A 1 87 ? -17.953 -5.454 -23.735 1.00 42.00 87 GLY A C 1
ATOM 645 O O . GLY A 1 87 ? -17.560 -4.343 -23.411 1.00 42.00 87 GLY A O 1
ATOM 646 N N . ASN A 1 88 ? -17.323 -6.249 -24.600 1.00 46.09 88 ASN A N 1
ATOM 647 C CA . ASN A 1 88 ? -16.071 -5.999 -25.323 1.00 46.09 88 ASN A CA 1
ATOM 648 C C . ASN A 1 88 ? -14.797 -6.013 -24.455 1.00 46.09 88 ASN A C 1
ATOM 650 O O . ASN A 1 88 ? -14.492 -5.105 -23.692 1.00 46.09 88 ASN A O 1
ATOM 654 N N . THR A 1 89 ? -14.057 -7.107 -24.594 1.00 52.94 89 THR A N 1
ATOM 655 C CA . THR A 1 89 ? -13.276 -7.732 -23.523 1.00 52.94 89 THR A CA 1
ATOM 656 C C . THR A 1 89 ? -11.839 -7.981 -23.993 1.00 52.94 89 THR A C 1
ATOM 658 O O . THR A 1 89 ? -11.297 -9.072 -23.840 1.00 52.94 89 THR A O 1
ATOM 661 N N . ASP A 1 90 ? -11.249 -6.990 -24.663 1.00 60.19 90 ASP A N 1
ATOM 662 C CA . ASP A 1 90 ? -9.885 -7.060 -25.191 1.00 60.19 90 ASP A CA 1
ATOM 663 C C . ASP A 1 90 ? -8.953 -6.176 -24.338 1.00 60.19 90 ASP A C 1
ATOM 665 O O . ASP A 1 90 ? -9.103 -4.951 -24.360 1.00 60.19 90 ASP A O 1
ATOM 669 N N . PRO A 1 91 ? -7.985 -6.751 -23.593 1.00 55.69 91 PRO A N 1
ATOM 670 C CA . PRO A 1 91 ? -6.977 -5.986 -22.857 1.00 55.69 91 PRO A CA 1
ATOM 671 C C . PRO A 1 91 ? -6.235 -4.974 -23.735 1.00 55.69 91 PRO A C 1
ATOM 673 O O . PRO A 1 91 ? -5.907 -3.884 -23.267 1.00 55.69 91 PRO A O 1
ATOM 676 N N . LYS A 1 92 ? -6.020 -5.288 -25.022 1.00 61.25 92 LYS A N 1
ATOM 677 C CA . LYS A 1 92 ? -5.425 -4.330 -25.957 1.00 61.25 92 LYS A CA 1
ATOM 678 C C . LYS A 1 92 ? -6.339 -3.137 -26.198 1.00 61.25 92 LYS A C 1
ATOM 680 O O . LYS A 1 92 ? -5.836 -2.027 -26.254 1.00 61.25 92 LYS A O 1
ATOM 685 N N . ALA A 1 93 ? -7.655 -3.322 -26.258 1.00 65.12 93 ALA A N 1
ATOM 686 C CA . ALA A 1 93 ? -8.598 -2.217 -26.424 1.00 65.12 93 ALA A CA 1
ATOM 687 C C . ALA A 1 93 ? -8.670 -1.306 -25.183 1.00 65.12 93 ALA A C 1
ATOM 689 O O . ALA A 1 93 ? -8.821 -0.096 -25.328 1.00 65.12 93 ALA A O 1
ATOM 690 N N . ALA A 1 94 ? -8.533 -1.858 -23.971 1.00 61.72 94 ALA A N 1
ATOM 691 C CA . ALA A 1 94 ? -8.464 -1.062 -22.740 1.00 61.72 94 ALA A CA 1
ATOM 692 C C . ALA A 1 94 ? -7.174 -0.228 -22.677 1.00 61.72 94 ALA A C 1
ATOM 694 O O . ALA A 1 94 ? -7.229 0.969 -22.401 1.00 61.72 94 ALA A O 1
ATOM 695 N N . ILE A 1 95 ? -6.036 -0.841 -23.020 1.00 61.81 95 ILE A N 1
ATOM 696 C CA . ILE A 1 95 ? -4.753 -0.143 -23.160 1.00 61.81 95 ILE A CA 1
ATOM 697 C C . ILE A 1 95 ? -4.846 0.916 -24.267 1.00 61.81 95 ILE A C 1
ATOM 699 O O . ILE A 1 95 ? -4.436 2.048 -24.052 1.00 61.81 95 ILE A O 1
ATOM 703 N N . GLU A 1 96 ? -5.427 0.597 -25.427 1.00 67.56 96 GLU A N 1
ATOM 704 C CA . GLU A 1 96 ? -5.668 1.566 -26.506 1.00 67.56 96 GLU A CA 1
ATOM 705 C C . GLU A 1 96 ? -6.495 2.755 -26.011 1.00 67.56 96 GLU A C 1
ATOM 707 O O . GLU A 1 96 ? -6.124 3.892 -26.285 1.00 67.56 96 GLU A O 1
ATOM 712 N N . LYS A 1 97 ? -7.580 2.507 -25.269 1.00 65.56 97 LYS A N 1
ATOM 713 C CA . LYS A 1 97 ? -8.446 3.559 -24.726 1.00 65.56 97 LYS A CA 1
ATOM 714 C C . LYS A 1 97 ? -7.698 4.454 -23.740 1.00 65.56 97 LYS A C 1
ATOM 716 O O . LYS A 1 97 ? -7.730 5.669 -23.887 1.00 65.56 97 LYS A O 1
ATOM 721 N N . LEU A 1 98 ? -6.985 3.866 -22.784 1.00 62.31 98 LEU A N 1
ATOM 722 C CA . LEU A 1 98 ? -6.139 4.617 -21.859 1.00 62.31 98 LEU A CA 1
ATOM 723 C C . LEU A 1 98 ? -5.105 5.465 -22.614 1.00 62.31 98 LEU A C 1
ATOM 725 O O . LEU A 1 98 ? -4.906 6.636 -22.316 1.00 62.31 98 LEU A O 1
ATOM 729 N N . LEU A 1 99 ? -4.425 4.877 -23.597 1.00 65.50 99 LEU A N 1
ATOM 730 C CA . LEU A 1 99 ? -3.411 5.586 -24.372 1.00 65.50 99 LEU A CA 1
ATOM 731 C C . LEU A 1 99 ? -4.017 6.695 -25.245 1.00 65.50 99 LEU A C 1
ATOM 733 O O . LEU A 1 99 ? -3.336 7.677 -25.523 1.00 65.50 99 LEU A O 1
ATOM 737 N N . GLN A 1 100 ? -5.276 6.558 -25.669 1.00 69.69 100 GLN A N 1
ATOM 738 C CA . GLN A 1 100 ? -6.036 7.632 -26.317 1.00 69.69 100 GLN A CA 1
ATOM 739 C C . GLN A 1 100 ? -6.360 8.764 -25.342 1.00 69.69 100 GLN A C 1
ATOM 741 O O . GLN A 1 100 ? -6.249 9.923 -25.724 1.00 69.69 100 GLN A O 1
ATOM 746 N N . GLU A 1 101 ? -6.698 8.453 -24.090 1.00 64.19 101 GLU A N 1
ATOM 747 C CA . GLU A 1 101 ? -6.948 9.459 -23.046 1.00 64.19 101 GLU A CA 1
ATOM 748 C C . GLU A 1 101 ? -5.693 10.284 -22.705 1.00 64.19 101 GLU A C 1
ATOM 750 O O . GLU A 1 101 ? -5.816 11.420 -22.258 1.00 64.19 101 GLU A O 1
ATOM 755 N N . LEU A 1 102 ? -4.488 9.761 -22.966 1.00 60.72 102 LEU A N 1
ATOM 756 C CA . LEU A 1 102 ? -3.236 10.514 -22.811 1.00 60.72 102 LEU A CA 1
ATOM 757 C C . LEU A 1 102 ? -3.008 11.585 -23.892 1.00 60.72 102 LEU A C 1
ATOM 759 O O . LEU A 1 102 ? -2.090 12.387 -23.729 1.00 60.72 102 LEU A O 1
ATOM 763 N N . ASP A 1 103 ? -3.791 11.574 -24.979 1.00 69.44 103 ASP A N 1
ATOM 764 C CA . ASP A 1 103 ? -3.784 12.548 -26.085 1.00 69.44 103 ASP A CA 1
ATOM 765 C C . ASP A 1 103 ? -2.379 13.037 -26.493 1.00 69.44 103 ASP A C 1
ATOM 767 O O . ASP A 1 103 ? -2.060 14.229 -26.518 1.00 69.44 103 ASP A O 1
ATOM 771 N N . ILE A 1 104 ? -1.481 12.088 -26.772 1.00 69.06 104 ILE A N 1
ATOM 772 C CA . ILE A 1 104 ? -0.105 12.416 -27.151 1.00 69.06 104 ILE A CA 1
ATOM 773 C C . ILE A 1 104 ? -0.101 12.911 -28.598 1.00 69.06 104 ILE A C 1
ATOM 775 O O . ILE A 1 104 ? -0.258 12.131 -29.541 1.00 69.06 104 ILE A O 1
ATOM 779 N N . GLU A 1 105 ? 0.120 14.214 -28.770 1.00 72.56 105 GLU A N 1
ATOM 780 C CA . GLU A 1 105 ? 0.067 14.879 -30.071 1.00 72.56 105 GLU A CA 1
ATOM 781 C C . GLU A 1 105 ? 0.904 14.148 -31.139 1.00 72.56 105 GLU A C 1
ATOM 783 O O . GLU A 1 105 ? 2.116 13.946 -31.028 1.00 72.56 105 GLU A O 1
ATOM 788 N N . GLY A 1 106 ? 0.226 13.739 -32.213 1.00 71.56 106 GLY A N 1
ATOM 789 C CA . GLY A 1 106 ? 0.841 13.091 -33.366 1.00 71.56 106 GLY A CA 1
ATOM 790 C C . GLY A 1 106 ? 1.253 11.628 -33.160 1.00 71.56 106 GLY A C 1
ATOM 791 O O . GLY A 1 106 ? 1.783 11.035 -34.106 1.00 71.56 106 GLY A O 1
ATOM 792 N N . VAL A 1 107 ? 0.999 11.027 -32.003 1.00 77.81 107 VAL A N 1
ATOM 793 C CA . VAL A 1 107 ? 1.122 9.580 -31.789 1.00 77.81 107 VAL A CA 1
ATOM 794 C C . VAL A 1 107 ? -0.244 8.948 -32.025 1.00 77.81 107 VAL A C 1
ATOM 796 O O . VAL A 1 107 ? -1.247 9.428 -31.515 1.00 77.81 107 VAL A O 1
ATOM 799 N N . ASP A 1 108 ? -0.299 7.883 -32.820 1.00 81.00 108 ASP A N 1
ATOM 800 C CA . ASP A 1 108 ? -1.496 7.052 -32.953 1.00 81.00 108 ASP A CA 1
ATOM 801 C C . ASP A 1 108 ? -1.404 5.926 -31.911 1.00 81.00 108 ASP A C 1
ATOM 803 O O . ASP A 1 108 ? -0.593 5.012 -32.087 1.00 81.00 108 ASP A O 1
ATOM 807 N N . PRO A 1 109 ? -2.202 5.946 -30.827 1.00 74.94 109 PRO A N 1
ATOM 808 C CA . PRO A 1 109 ? -2.093 4.973 -29.739 1.00 74.94 109 PRO A CA 1
ATOM 809 C C . PRO A 1 109 ? -2.199 3.521 -30.197 1.00 74.94 109 PRO A C 1
ATOM 811 O O . PRO A 1 109 ? -1.538 2.628 -29.664 1.00 74.94 109 PRO A O 1
ATOM 814 N N . LYS A 1 110 ? -3.019 3.272 -31.216 1.00 80.50 110 LYS A N 1
ATOM 815 C CA . LYS A 1 110 ? -3.260 1.931 -31.725 1.00 80.50 110 LYS A CA 1
ATOM 816 C C . LYS A 1 110 ? -2.095 1.453 -32.576 1.00 80.50 110 LYS A C 1
ATOM 818 O O . LYS A 1 110 ? -1.575 0.354 -32.374 1.00 80.50 110 LYS A O 1
ATOM 823 N N . ARG A 1 111 ? -1.679 2.275 -33.536 1.00 84.69 111 ARG A N 1
ATOM 824 C CA . ARG A 1 111 ? -0.605 1.928 -34.472 1.00 84.69 111 ARG A CA 1
ATOM 825 C C . ARG A 1 111 ? 0.763 1.948 -33.799 1.00 84.69 111 ARG A C 1
ATOM 827 O O . ARG A 1 111 ? 1.552 1.032 -34.020 1.00 84.69 111 ARG A O 1
ATOM 834 N N . ASP A 1 112 ? 1.042 2.976 -33.011 1.00 81.50 112 ASP A N 1
ATOM 835 C CA . ASP A 1 112 ? 2.387 3.293 -32.534 1.00 81.50 112 ASP A CA 1
ATOM 836 C C . ASP A 1 112 ? 2.691 2.668 -31.165 1.00 81.50 112 ASP A C 1
ATOM 838 O O . ASP A 1 112 ? 3.861 2.533 -30.817 1.00 81.50 112 ASP A O 1
ATOM 842 N N . LEU A 1 113 ? 1.681 2.239 -30.397 1.00 81.50 113 LEU A N 1
ATOM 843 C CA . LEU A 1 113 ? 1.871 1.637 -29.071 1.00 81.50 113 LEU A CA 1
ATOM 844 C C . LEU A 1 113 ? 1.205 0.252 -28.966 1.00 81.50 113 LEU A C 1
ATOM 846 O O . LEU A 1 113 ? 1.890 -0.763 -28.848 1.00 81.50 113 LEU A O 1
ATOM 850 N N . ALA A 1 114 ? -0.122 0.159 -29.077 1.00 80.44 114 ALA A N 1
ATOM 851 C CA . ALA A 1 114 ? -0.850 -1.095 -28.831 1.00 80.44 114 ALA A CA 1
ATOM 852 C C . ALA A 1 114 ? -0.516 -2.245 -29.806 1.00 80.44 114 ALA A C 1
ATOM 854 O O . ALA A 1 114 ? -0.684 -3.431 -29.481 1.00 80.44 114 ALA A O 1
ATOM 855 N N . SER A 1 115 ? -0.017 -1.912 -31.000 1.00 85.31 115 SER A N 1
ATOM 856 C CA . SER A 1 115 ? 0.392 -2.882 -32.020 1.00 85.31 115 SER A CA 1
ATOM 857 C C . SER A 1 115 ? 1.475 -3.850 -31.529 1.00 85.31 115 SER A C 1
ATOM 859 O O . SER A 1 115 ? 1.438 -5.027 -31.894 1.00 85.31 115 SER A O 1
ATOM 861 N N . TRP A 1 116 ? 2.370 -3.395 -30.647 1.00 87.62 116 TRP A N 1
ATOM 862 C CA . TRP A 1 116 ? 3.503 -4.171 -30.136 1.00 87.62 116 TRP A CA 1
ATOM 863 C C . TRP A 1 116 ? 3.489 -4.380 -28.619 1.00 87.62 116 TRP A C 1
ATOM 865 O O . TRP A 1 116 ? 4.210 -5.250 -28.135 1.00 87.62 116 TRP A O 1
ATOM 875 N N . LEU A 1 117 ? 2.690 -3.623 -27.860 1.00 84.81 117 LEU A N 1
ATOM 876 C CA . LEU A 1 117 ? 2.631 -3.757 -26.404 1.00 84.81 117 LEU A CA 1
ATOM 877 C C . LEU A 1 117 ? 2.168 -5.158 -25.976 1.00 84.81 117 LEU A C 1
ATOM 879 O O . LEU A 1 117 ? 1.103 -5.652 -26.367 1.00 84.81 117 LEU A O 1
ATOM 883 N N . GLY A 1 118 ? 2.993 -5.789 -25.146 1.00 82.56 118 GLY A N 1
ATOM 884 C CA . GLY A 1 118 ? 2.665 -6.985 -24.391 1.00 82.56 118 GLY A CA 1
ATOM 885 C C . GLY A 1 118 ? 1.965 -6.663 -23.071 1.00 82.5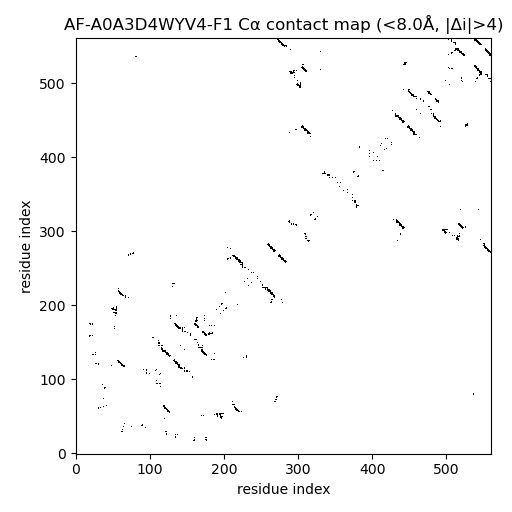6 118 GLY A C 1
ATOM 886 O O . GLY A 1 118 ? 1.697 -5.517 -22.728 1.00 82.56 118 GLY A O 1
ATOM 887 N N . LEU A 1 119 ? 1.681 -7.716 -22.310 1.00 80.00 119 LEU A N 1
ATOM 888 C CA . LEU A 1 119 ? 0.885 -7.661 -21.079 1.00 80.00 119 LEU A CA 1
ATOM 889 C C . LEU A 1 119 ? 1.716 -7.672 -19.784 1.00 80.00 119 LEU A C 1
ATOM 891 O O . LEU A 1 119 ? 1.189 -7.894 -18.693 1.00 80.00 119 LEU A O 1
ATOM 895 N N . ARG A 1 120 ? 3.028 -7.459 -19.903 1.00 84.88 120 ARG A N 1
ATOM 896 C CA . ARG A 1 120 ? 3.933 -7.307 -18.763 1.00 84.88 120 ARG A CA 1
ATOM 897 C C . ARG A 1 120 ? 4.643 -5.981 -18.874 1.00 84.88 120 ARG A C 1
ATOM 899 O O . ARG A 1 120 ? 5.278 -5.712 -19.895 1.00 84.88 120 ARG A O 1
ATOM 906 N N . ALA A 1 121 ? 4.583 -5.200 -17.812 1.00 85.75 121 ALA A N 1
ATOM 907 C CA . ALA A 1 121 ? 5.253 -3.919 -17.740 1.00 85.75 121 ALA A CA 1
ATOM 908 C C . ALA A 1 121 ? 5.844 -3.721 -16.350 1.00 85.75 121 ALA A C 1
ATOM 910 O O . ALA A 1 121 ? 5.321 -4.216 -15.349 1.00 85.75 121 ALA A O 1
ATOM 911 N N . ALA A 1 122 ? 6.938 -2.982 -16.293 1.00 88.06 122 ALA A N 1
ATOM 912 C CA . ALA A 1 122 ? 7.483 -2.467 -15.060 1.00 88.06 122 ALA A CA 1
ATOM 913 C C . ALA A 1 122 ? 8.012 -1.057 -15.254 1.00 88.06 122 ALA A C 1
ATOM 915 O O . ALA A 1 122 ? 8.474 -0.703 -16.335 1.00 88.06 122 ALA A O 1
ATOM 916 N N . VAL A 1 123 ? 7.998 -0.294 -14.174 1.00 86.06 123 VAL A N 1
ATOM 917 C CA . VAL A 1 123 ? 8.696 0.977 -14.039 1.00 86.06 123 VAL A CA 1
ATOM 918 C C . VAL A 1 123 ? 9.682 0.871 -12.893 1.00 86.06 123 VAL A C 1
ATOM 920 O O . VAL A 1 123 ? 9.451 0.160 -11.913 1.00 86.06 123 VAL A O 1
ATOM 923 N N . GLY A 1 124 ? 10.783 1.595 -12.992 1.00 87.56 124 GLY A N 1
ATOM 924 C CA . GLY A 1 124 ? 11.671 1.807 -11.876 1.00 87.56 124 GLY A CA 1
ATOM 925 C C . GLY A 1 124 ? 12.288 3.190 -11.875 1.00 87.56 124 GLY A C 1
ATOM 926 O O . GLY A 1 124 ? 12.447 3.820 -12.917 1.00 87.56 124 GLY A O 1
ATOM 927 N N . LEU A 1 125 ? 12.636 3.650 -10.681 1.00 87.94 125 LEU A N 1
ATOM 928 C CA . LEU A 1 125 ? 13.468 4.825 -10.476 1.00 87.94 125 LEU A CA 1
ATOM 929 C C . LEU A 1 125 ? 14.922 4.378 -10.447 1.00 87.94 125 LEU A C 1
ATOM 931 O O . LEU A 1 125 ? 15.298 3.511 -9.653 1.00 87.94 125 LEU A O 1
ATOM 935 N N . TRP A 1 126 ? 15.733 4.965 -11.312 1.00 93.12 126 TRP A N 1
ATOM 936 C CA . TRP A 1 126 ? 17.129 4.602 -11.495 1.00 93.12 126 TRP A CA 1
ATOM 937 C C . TRP A 1 126 ? 17.990 5.859 -11.559 1.00 93.12 126 TRP A C 1
ATOM 939 O O . TRP A 1 126 ? 17.549 6.903 -12.038 1.00 93.12 126 TRP A O 1
ATOM 949 N N . LEU A 1 127 ? 19.215 5.753 -11.055 1.00 91.19 127 LEU A N 1
ATOM 950 C CA . LEU A 1 127 ? 20.231 6.790 -11.174 1.00 91.19 127 LEU A CA 1
ATOM 951 C C . LEU A 1 127 ? 21.295 6.282 -12.136 1.00 91.19 127 LEU A C 1
ATOM 953 O O . LEU A 1 127 ? 21.773 5.157 -11.974 1.00 91.19 127 LEU A O 1
ATOM 957 N N . ASP A 1 128 ? 21.675 7.103 -13.109 1.00 90.62 128 ASP A N 1
ATOM 958 C CA . ASP A 1 128 ? 22.793 6.753 -13.978 1.00 90.62 128 ASP A CA 1
ATOM 959 C C . ASP A 1 128 ? 24.145 6.870 -13.251 1.00 90.62 128 ASP A C 1
ATOM 961 O O . ASP A 1 128 ? 24.237 7.228 -12.076 1.00 90.62 128 ASP A O 1
ATOM 965 N N . SER A 1 129 ? 25.242 6.595 -13.960 1.00 88.25 129 SER A N 1
ATOM 966 C CA . SER A 1 129 ? 26.593 6.688 -13.391 1.00 88.25 129 SER A CA 1
ATOM 967 C C . SER A 1 129 ? 27.016 8.105 -12.965 1.00 88.25 129 SER A C 1
ATOM 969 O O . SER A 1 129 ? 28.129 8.270 -12.467 1.00 88.25 129 SER A O 1
ATOM 971 N N . ARG A 1 130 ? 26.198 9.133 -13.219 1.00 88.25 130 ARG A N 1
ATOM 972 C CA . ARG A 1 130 ? 26.403 10.525 -12.791 1.00 88.25 130 ARG A CA 1
ATOM 973 C C . ARG A 1 130 ? 25.375 10.981 -11.755 1.00 88.25 130 ARG A C 1
ATOM 975 O O . ARG A 1 130 ? 25.277 12.181 -11.502 1.00 88.25 130 ARG A O 1
ATOM 982 N N . ASP A 1 131 ? 24.609 10.051 -11.192 1.00 87.56 131 ASP A N 1
ATOM 983 C CA . ASP A 1 131 ? 23.506 10.335 -10.277 1.00 87.56 131 ASP A CA 1
ATOM 984 C C . ASP A 1 131 ? 22.415 11.238 -10.890 1.00 87.56 131 ASP A C 1
ATOM 986 O O . ASP A 1 131 ? 21.685 11.921 -10.166 1.00 87.56 131 ASP A O 1
ATOM 990 N N . ASP A 1 132 ? 22.279 11.263 -12.222 1.00 87.69 132 ASP A N 1
ATOM 991 C CA . ASP A 1 132 ? 21.120 11.887 -12.858 1.00 87.69 132 ASP A CA 1
ATOM 992 C C . ASP A 1 132 ? 19.926 10.903 -12.781 1.00 87.69 132 ASP A C 1
ATOM 994 O O . ASP A 1 132 ? 20.092 9.718 -13.099 1.00 87.69 132 ASP A O 1
ATOM 998 N N . PRO A 1 133 ? 18.733 11.351 -12.338 1.00 87.44 133 PRO A N 1
ATOM 999 C CA . PRO A 1 133 ? 17.585 10.475 -12.143 1.00 87.44 133 PRO A CA 1
ATOM 1000 C C . PRO A 1 133 ? 16.808 10.225 -13.436 1.00 87.44 133 PRO A C 1
ATOM 1002 O O . PRO A 1 133 ? 16.518 11.148 -14.198 1.00 87.44 133 PRO A O 1
ATOM 1005 N N . TYR A 1 134 ? 16.407 8.970 -13.635 1.00 88.94 134 TYR A N 1
ATOM 1006 C CA . TYR A 1 134 ? 15.555 8.538 -14.739 1.00 88.94 134 TYR A CA 1
ATOM 1007 C C . TYR A 1 134 ? 14.436 7.633 -14.233 1.00 88.94 134 TYR A C 1
ATOM 1009 O O . TYR A 1 134 ? 14.630 6.789 -13.351 1.00 88.94 134 TYR A O 1
ATOM 1017 N N . ALA A 1 135 ? 13.269 7.762 -14.857 1.00 87.25 135 ALA A N 1
ATOM 1018 C CA . ALA A 1 135 ? 12.294 6.687 -14.877 1.00 87.25 135 ALA A CA 1
ATOM 1019 C C . ALA A 1 135 ? 12.701 5.702 -15.978 1.00 87.25 135 ALA A C 1
ATOM 1021 O O . ALA A 1 135 ? 12.918 6.099 -17.124 1.00 87.25 135 ALA A O 1
ATOM 1022 N N . VAL A 1 136 ? 12.812 4.424 -15.637 1.00 91.81 136 VAL A N 1
ATOM 1023 C CA . VAL A 1 136 ? 13.102 3.347 -16.584 1.00 91.81 136 VAL A CA 1
ATOM 1024 C C . VAL A 1 136 ? 11.880 2.448 -16.667 1.00 91.81 136 VAL A C 1
ATOM 1026 O O . VAL A 1 136 ? 11.401 1.964 -15.647 1.00 91.81 136 VAL A O 1
ATOM 1029 N N . VAL A 1 137 ? 11.363 2.231 -17.868 1.00 90.50 137 VAL A N 1
ATOM 1030 C CA . VAL A 1 137 ? 10.179 1.412 -18.126 1.00 90.50 137 VAL A CA 1
ATOM 1031 C C . VAL A 1 137 ? 10.595 0.203 -18.952 1.00 90.50 137 VAL A C 1
ATOM 1033 O O . VAL A 1 137 ? 11.148 0.360 -20.034 1.00 90.50 137 VAL A O 1
ATOM 1036 N N . ALA A 1 138 ? 10.322 -1.001 -18.461 1.00 93.00 138 ALA A N 1
ATOM 1037 C CA . ALA A 1 138 ? 10.511 -2.243 -19.200 1.00 93.00 138 ALA A CA 1
ATOM 1038 C C . ALA A 1 138 ? 9.144 -2.804 -19.587 1.00 93.00 138 ALA A C 1
ATOM 1040 O O . ALA A 1 138 ? 8.366 -3.187 -18.712 1.00 93.00 138 ALA A O 1
ATOM 1041 N N . VAL A 1 139 ? 8.853 -2.890 -20.883 1.00 90.19 139 VAL A N 1
ATOM 1042 C CA . VAL A 1 139 ? 7.582 -3.427 -21.385 1.00 90.19 139 VAL A CA 1
ATOM 1043 C C . VAL A 1 139 ? 7.839 -4.604 -22.307 1.00 90.19 139 VAL A C 1
ATOM 1045 O O . VAL A 1 139 ? 8.696 -4.533 -23.188 1.00 90.19 139 VAL A O 1
ATOM 1048 N N . ALA A 1 140 ? 7.102 -5.694 -22.103 1.00 90.12 140 ALA A N 1
ATOM 1049 C CA . ALA A 1 140 ? 7.137 -6.824 -23.016 1.00 90.12 140 ALA A CA 1
ATOM 1050 C C . ALA A 1 140 ? 6.661 -6.377 -24.402 1.00 90.12 140 ALA A C 1
ATOM 1052 O O . ALA A 1 140 ? 5.691 -5.632 -24.530 1.00 90.12 140 ALA A O 1
ATOM 1053 N N . SER A 1 141 ? 7.337 -6.858 -25.432 1.00 91.50 141 SER A N 1
ATOM 1054 C CA . SER A 1 141 ? 7.068 -6.551 -26.828 1.00 91.50 141 SER A CA 1
ATOM 1055 C C . SER A 1 141 ? 6.614 -7.821 -27.540 1.00 91.50 141 SER A C 1
ATOM 1057 O O . SER A 1 141 ? 7.258 -8.868 -27.461 1.00 91.50 141 SER A O 1
ATOM 1059 N N . THR A 1 142 ? 5.474 -7.744 -28.223 1.00 90.06 142 THR A N 1
ATOM 1060 C CA . THR A 1 142 ? 4.991 -8.807 -29.112 1.00 90.06 142 THR A CA 1
ATOM 1061 C C . THR A 1 142 ? 5.580 -8.700 -30.517 1.00 90.06 142 THR A C 1
ATOM 1063 O O . THR A 1 142 ? 5.502 -9.664 -31.274 1.00 90.06 142 THR A O 1
ATOM 1066 N N . ASP A 1 143 ? 6.138 -7.540 -30.873 1.00 92.81 143 ASP A N 1
ATOM 1067 C CA . ASP A 1 143 ? 6.782 -7.259 -32.159 1.00 92.81 143 ASP A CA 1
ATOM 1068 C C . ASP A 1 143 ? 7.851 -6.170 -31.970 1.00 92.81 143 ASP A C 1
ATOM 1070 O O . ASP A 1 143 ? 7.548 -4.978 -31.893 1.00 92.81 143 ASP A O 1
ATOM 1074 N N . ASP A 1 144 ? 9.116 -6.586 -31.896 1.00 94.62 144 ASP A N 1
ATOM 1075 C CA . ASP A 1 144 ? 10.245 -5.689 -31.625 1.00 94.62 144 ASP A CA 1
ATOM 1076 C C . ASP A 1 144 ? 10.475 -4.658 -32.738 1.00 94.62 144 ASP A C 1
ATOM 1078 O O . ASP A 1 144 ? 10.944 -3.549 -32.477 1.00 94.62 144 ASP A O 1
ATOM 1082 N N . GLU A 1 145 ? 10.139 -4.983 -33.985 1.00 95.31 145 GLU A N 1
ATOM 1083 C CA . GLU A 1 145 ? 10.302 -4.052 -35.101 1.00 95.31 145 GLU A CA 1
ATOM 1084 C C . GLU A 1 145 ? 9.203 -2.988 -35.092 1.00 95.31 145 GLU A C 1
ATOM 1086 O O . GLU A 1 145 ? 9.476 -1.807 -35.337 1.00 95.31 145 GLU A O 1
ATOM 1091 N N . ALA A 1 146 ? 7.971 -3.374 -34.757 1.00 93.06 146 ALA A N 1
ATOM 1092 C CA . ALA A 1 146 ? 6.894 -2.424 -34.509 1.00 93.06 146 ALA A CA 1
ATOM 1093 C C . ALA A 1 146 ? 7.182 -1.558 -33.271 1.00 93.06 146 ALA A C 1
ATOM 1095 O O . ALA A 1 146 ? 7.002 -0.341 -33.344 1.00 93.06 146 ALA A O 1
ATOM 1096 N N . ALA A 1 147 ? 7.728 -2.135 -32.195 1.00 92.94 147 ALA A N 1
ATOM 1097 C CA . ALA A 1 147 ? 8.132 -1.399 -30.998 1.00 92.94 147 ALA A CA 1
ATOM 1098 C C . ALA A 1 147 ? 9.184 -0.328 -31.297 1.00 92.94 147 ALA A C 1
ATOM 1100 O O . ALA A 1 147 ? 9.014 0.828 -30.910 1.00 92.94 147 ALA A O 1
ATOM 1101 N N . LYS A 1 148 ? 10.239 -0.663 -32.053 1.00 96.00 148 LYS A N 1
ATOM 1102 C CA . LYS A 1 148 ? 11.264 0.317 -32.463 1.00 96.00 148 LYS A CA 1
ATOM 1103 C C . LYS A 1 148 ? 10.659 1.475 -33.248 1.00 96.00 148 LYS A C 1
ATOM 1105 O O . LYS A 1 148 ? 11.007 2.629 -33.000 1.00 96.00 148 LYS A O 1
ATOM 1110 N N . LYS A 1 149 ? 9.763 1.184 -34.197 1.00 94.69 149 LYS A N 1
ATOM 1111 C CA . LYS A 1 149 ? 9.091 2.215 -35.003 1.00 94.69 149 LYS A CA 1
ATOM 1112 C C . LYS A 1 149 ? 8.202 3.101 -34.138 1.00 94.69 149 LYS A C 1
ATOM 1114 O O . LYS A 1 149 ? 8.330 4.320 -34.204 1.00 94.69 149 LYS A O 1
ATOM 1119 N N . GLY A 1 150 ? 7.363 2.494 -33.304 1.00 89.38 150 GLY A N 1
ATOM 1120 C CA . GLY A 1 150 ? 6.462 3.193 -32.395 1.00 89.38 150 GLY A CA 1
ATOM 1121 C C . GLY A 1 150 ? 7.198 4.107 -31.420 1.00 89.38 150 GLY A C 1
ATOM 1122 O O . GLY A 1 150 ? 6.889 5.291 -31.319 1.00 89.38 150 GLY A O 1
ATOM 1123 N N . LEU A 1 151 ? 8.247 3.594 -30.774 1.00 90.75 151 LEU A N 1
ATOM 1124 C CA . LEU A 1 151 ? 9.073 4.371 -29.846 1.00 90.75 151 LEU A CA 1
ATOM 1125 C C . LEU A 1 151 ? 9.907 5.452 -30.545 1.00 90.75 151 LEU A C 1
ATOM 1127 O O . LEU A 1 151 ? 10.133 6.505 -29.956 1.00 90.75 151 LEU A O 1
ATOM 1131 N N . THR A 1 152 ? 10.318 5.244 -31.802 1.00 93.69 152 THR A N 1
ATOM 1132 C CA . THR A 1 152 ? 10.942 6.305 -32.615 1.00 93.69 152 THR A CA 1
ATOM 1133 C C . THR A 1 152 ? 9.958 7.448 -32.840 1.00 93.69 152 THR A C 1
ATOM 1135 O O . THR A 1 152 ? 10.294 8.598 -32.582 1.00 93.69 152 THR A O 1
ATOM 1138 N N . VAL A 1 153 ? 8.721 7.136 -33.240 1.00 88.69 153 VAL A N 1
ATOM 1139 C CA . VAL A 1 153 ? 7.665 8.146 -33.409 1.00 88.69 153 VAL A CA 1
ATOM 1140 C C . VAL A 1 153 ? 7.384 8.869 -32.091 1.00 88.69 153 VAL A C 1
ATOM 1142 O O . VAL A 1 153 ? 7.314 10.096 -32.081 1.00 88.69 153 VAL A O 1
ATOM 1145 N N . LEU A 1 154 ? 7.269 8.132 -30.982 1.00 85.00 154 LEU A N 1
ATOM 1146 C CA . LEU A 1 154 ? 7.034 8.711 -29.660 1.00 85.00 154 LEU A CA 1
ATOM 1147 C C . LEU A 1 154 ? 8.172 9.648 -29.244 1.00 85.00 154 LEU A C 1
ATOM 1149 O O . LEU A 1 154 ? 7.903 10.754 -28.791 1.00 85.00 154 LEU A O 1
ATOM 1153 N N . ARG A 1 155 ? 9.431 9.239 -29.420 1.00 87.44 155 ARG A N 1
ATOM 1154 C CA . ARG A 1 155 ? 10.600 10.074 -29.115 1.00 87.44 155 ARG A CA 1
ATOM 1155 C C . ARG A 1 155 ? 10.606 11.360 -29.931 1.00 87.44 155 ARG A C 1
ATOM 1157 O O . ARG A 1 155 ? 10.874 12.422 -29.388 1.00 87.44 155 ARG A O 1
ATOM 1164 N N . ASP A 1 156 ? 10.338 11.249 -31.227 1.00 87.69 156 ASP A N 1
ATOM 1165 C CA . ASP A 1 156 ? 10.493 12.364 -32.157 1.00 87.69 156 ASP A CA 1
ATOM 1166 C C . ASP A 1 156 ? 9.338 13.381 -32.039 1.00 87.69 156 ASP A C 1
ATOM 1168 O O . ASP A 1 156 ? 9.494 14.537 -32.431 1.00 87.69 156 ASP A O 1
ATOM 1172 N N . LYS A 1 157 ? 8.182 12.967 -31.497 1.00 83.00 157 LYS A N 1
ATOM 1173 C CA . LYS A 1 157 ? 6.990 13.819 -31.325 1.00 83.00 157 LYS A CA 1
ATOM 1174 C C . LYS A 1 157 ? 6.723 14.258 -29.888 1.00 83.00 157 LYS A C 1
ATOM 1176 O O . LYS A 1 157 ? 6.063 15.272 -29.675 1.00 83.00 157 LYS A O 1
ATOM 1181 N N . SER A 1 158 ? 7.217 13.517 -28.902 1.00 74.44 158 SER A N 1
ATOM 1182 C CA . SER A 1 158 ? 7.062 13.879 -27.497 1.00 74.44 158 SER A CA 1
ATOM 1183 C C . SER A 1 158 ? 7.934 15.080 -27.137 1.00 74.44 158 SER A C 1
ATOM 1185 O O . SER A 1 158 ? 9.064 15.223 -27.595 1.00 74.44 158 SER A O 1
ATOM 1187 N N . LYS A 1 159 ? 7.423 15.928 -26.242 1.00 74.50 159 LYS A N 1
ATOM 1188 C CA . LYS A 1 159 ? 8.211 16.996 -25.605 1.00 74.50 159 LYS A CA 1
ATOM 1189 C C . LYS A 1 159 ? 9.131 16.461 -24.499 1.00 74.50 159 LYS A C 1
ATOM 1191 O O . LYS A 1 159 ? 9.985 17.198 -24.013 1.00 74.50 159 LYS A O 1
ATOM 1196 N N . ALA A 1 160 ? 8.944 15.211 -24.073 1.00 72.31 160 ALA A N 1
ATOM 1197 C CA . ALA A 1 160 ? 9.775 14.575 -23.061 1.00 72.31 160 ALA A CA 1
ATOM 1198 C C . ALA A 1 160 ? 11.057 14.008 -23.685 1.00 72.31 160 ALA A C 1
ATOM 1200 O O . ALA A 1 160 ? 11.027 13.390 -24.748 1.00 72.31 160 ALA A O 1
ATOM 1201 N N . SER A 1 161 ? 12.183 14.164 -22.987 1.00 83.06 161 SER A N 1
ATOM 1202 C CA . SER A 1 161 ? 13.436 13.513 -23.372 1.00 83.06 161 SER A CA 1
ATOM 1203 C C . SER A 1 161 ? 13.337 12.013 -23.077 1.00 83.06 161 SER A C 1
ATOM 1205 O O . SER A 1 161 ? 13.287 11.582 -21.921 1.00 83.06 161 SER A O 1
ATOM 1207 N N . LEU A 1 162 ? 13.267 11.230 -24.155 1.00 88.69 162 LEU A N 1
ATOM 1208 C CA . LEU A 1 162 ? 13.078 9.784 -24.144 1.00 88.69 162 LEU A CA 1
ATOM 1209 C C . LEU A 1 162 ? 14.194 9.082 -24.924 1.00 88.69 162 LEU A C 1
ATOM 1211 O O . LEU A 1 162 ? 14.599 9.503 -26.008 1.00 88.69 162 LEU A O 1
ATOM 1215 N N . GLY A 1 163 ? 14.674 7.982 -24.363 1.00 94.12 163 GLY A N 1
ATOM 1216 C CA . GLY A 1 163 ? 15.577 7.039 -25.001 1.00 94.12 163 GLY A CA 1
ATOM 1217 C C . GLY A 1 163 ? 15.044 5.630 -24.872 1.00 94.12 163 GLY A C 1
ATOM 1218 O O . GLY A 1 163 ? 14.304 5.339 -23.935 1.00 94.12 163 GLY A O 1
ATOM 1219 N N . PHE A 1 164 ? 15.410 4.743 -25.790 1.00 96.69 164 PHE A N 1
ATOM 1220 C CA . PHE A 1 164 ? 14.944 3.364 -25.710 1.00 96.69 164 PHE A CA 1
ATOM 1221 C C . PHE A 1 164 ? 15.910 2.362 -26.333 1.00 96.69 164 PHE A C 1
ATOM 1223 O O . PHE A 1 164 ? 16.656 2.679 -27.261 1.00 96.69 164 PHE A O 1
ATOM 1230 N N . VAL A 1 165 ? 15.829 1.124 -25.857 1.00 97.69 165 VAL A N 1
ATOM 1231 C CA . VAL A 1 165 ? 16.438 -0.056 -26.465 1.00 97.69 165 VAL A CA 1
ATOM 1232 C C . VAL A 1 165 ? 15.362 -1.126 -26.592 1.00 97.69 165 VAL A C 1
ATOM 1234 O O . VAL A 1 165 ? 14.667 -1.425 -25.628 1.00 97.69 165 VAL A O 1
ATOM 1237 N N . VAL A 1 166 ? 15.213 -1.708 -27.782 1.00 96.88 166 VAL A N 1
ATOM 1238 C CA . VAL A 1 166 ? 14.324 -2.858 -27.997 1.00 96.88 166 VAL A CA 1
ATOM 1239 C C . VAL A 1 166 ? 15.165 -4.078 -28.319 1.00 96.88 166 VAL A C 1
ATOM 1241 O O . VAL A 1 166 ? 15.944 -4.059 -29.282 1.00 96.88 166 VAL A O 1
ATOM 1244 N N . ARG A 1 167 ? 15.023 -5.127 -27.512 1.00 92.44 167 ARG A N 1
ATOM 1245 C CA . ARG A 1 167 ? 15.796 -6.359 -27.637 1.00 92.44 167 ARG A CA 1
ATOM 1246 C C . ARG A 1 167 ? 15.074 -7.524 -26.964 1.00 92.44 167 ARG A C 1
ATOM 1248 O O . ARG A 1 167 ? 14.553 -7.385 -25.861 1.00 92.44 167 ARG A O 1
ATOM 1255 N N . ASP A 1 168 ? 15.135 -8.689 -27.605 1.00 88.88 168 ASP A N 1
ATOM 1256 C CA . ASP A 1 168 ? 14.687 -9.977 -27.065 1.00 88.88 168 ASP A CA 1
ATOM 1257 C C . ASP A 1 168 ? 13.248 -9.954 -26.508 1.00 88.88 168 ASP A C 1
ATOM 1259 O O . ASP A 1 168 ? 12.986 -10.465 -25.409 1.00 88.88 168 ASP A O 1
ATOM 1263 N N . GLY A 1 169 ? 12.314 -9.343 -27.242 1.00 90.94 169 GLY A N 1
ATOM 1264 C CA . GLY A 1 169 ? 10.907 -9.289 -26.841 1.00 90.94 169 GLY A CA 1
ATOM 1265 C C . GLY A 1 169 ? 10.619 -8.298 -25.714 1.00 90.94 169 GLY A C 1
ATOM 1266 O O . GLY A 1 169 ? 9.605 -8.438 -25.032 1.00 90.94 169 GLY A O 1
ATOM 1267 N N . TYR A 1 170 ? 11.497 -7.320 -25.481 1.00 93.06 170 TYR A N 1
ATOM 1268 C CA . TYR A 1 170 ? 11.291 -6.238 -24.520 1.00 93.06 170 TYR A CA 1
ATOM 1269 C C . TYR A 1 170 ? 11.747 -4.891 -25.076 1.00 93.06 170 TYR A C 1
ATOM 1271 O O . TYR A 1 170 ? 12.778 -4.784 -25.740 1.00 93.06 170 TYR A O 1
ATOM 1279 N N . ALA A 1 171 ? 10.993 -3.850 -24.739 1.00 94.88 171 ALA A N 1
ATOM 1280 C CA . ALA A 1 171 ? 11.403 -2.464 -24.874 1.00 94.88 171 ALA A CA 1
ATOM 1281 C C . ALA A 1 171 ? 11.781 -1.910 -23.495 1.00 94.88 171 ALA A C 1
ATOM 1283 O O . ALA A 1 171 ? 10.947 -1.882 -22.589 1.00 94.88 171 ALA A O 1
ATOM 1284 N N . LEU A 1 172 ? 13.027 -1.465 -23.349 1.00 95.62 172 LEU A N 1
ATOM 1285 C CA . LEU A 1 172 ? 13.509 -0.704 -22.204 1.00 95.62 172 LEU A CA 1
ATOM 1286 C C . LEU A 1 172 ? 13.556 0.774 -22.586 1.00 95.62 172 LEU A C 1
ATOM 1288 O O . LEU A 1 172 ? 14.261 1.154 -23.518 1.00 95.62 172 LEU A O 1
ATOM 1292 N N . VAL A 1 173 ? 12.808 1.608 -21.880 1.00 94.56 173 VAL A N 1
ATOM 1293 C CA . VAL A 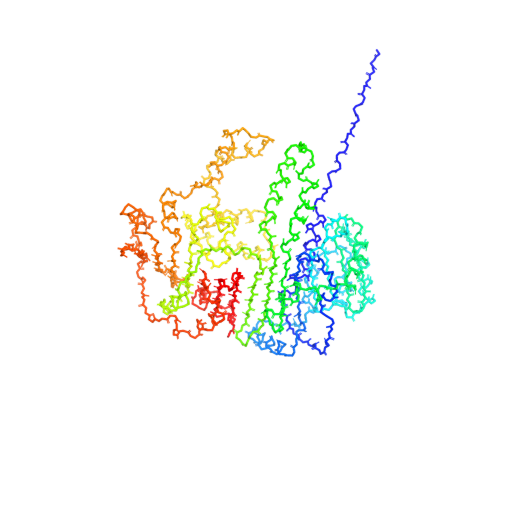1 173 ? 12.662 3.038 -22.154 1.00 94.56 173 VAL A CA 1
ATOM 1294 C C . VAL A 1 173 ? 13.198 3.814 -20.961 1.00 94.56 173 VAL A C 1
ATOM 1296 O O . VAL A 1 173 ? 12.748 3.589 -19.844 1.00 94.56 173 VAL A O 1
ATOM 1299 N N . ALA A 1 174 ? 14.131 4.735 -21.178 1.00 94.25 174 ALA A N 1
ATOM 1300 C CA . ALA A 1 174 ? 14.573 5.683 -20.162 1.00 94.25 174 ALA A CA 1
ATOM 1301 C C . ALA A 1 174 ? 13.963 7.057 -20.438 1.00 94.25 174 ALA A C 1
ATOM 1303 O O . ALA A 1 174 ? 13.949 7.525 -21.580 1.00 94.25 174 ALA A O 1
ATOM 1304 N N . ILE A 1 175 ? 13.476 7.706 -19.386 1.00 86.81 175 ILE A N 1
ATOM 1305 C CA . ILE A 1 175 ? 12.842 9.019 -19.455 1.00 86.81 175 ILE A CA 1
ATOM 1306 C C . ILE A 1 175 ? 13.450 9.912 -18.374 1.00 86.81 175 ILE A C 1
ATOM 1308 O O . ILE A 1 175 ? 13.479 9.544 -17.198 1.00 86.81 175 ILE A O 1
ATOM 1312 N N . GLY A 1 176 ? 13.955 11.073 -18.781 1.00 82.12 176 GLY A N 1
ATOM 1313 C CA . GLY A 1 176 ? 14.612 12.036 -17.896 1.00 82.12 176 GLY A CA 1
ATOM 1314 C C . GLY A 1 176 ? 15.159 13.233 -18.670 1.00 82.12 176 GLY A C 1
ATOM 1315 O O . GLY A 1 176 ? 15.230 13.209 -19.898 1.00 82.12 176 GLY A O 1
ATOM 1316 N N . ASP A 1 177 ? 15.562 14.284 -17.960 1.00 78.19 177 ASP A N 1
ATOM 1317 C CA . ASP A 1 177 ? 15.816 15.612 -18.544 1.00 78.19 177 ASP A CA 1
ATOM 1318 C C . ASP A 1 177 ? 17.055 15.715 -19.447 1.00 78.19 177 ASP A C 1
ATOM 1320 O O . ASP A 1 177 ? 17.222 16.710 -20.155 1.00 78.19 177 ASP A O 1
ATOM 1324 N N . LYS A 1 178 ? 17.958 14.729 -19.418 1.00 78.81 178 LYS A N 1
ATOM 1325 C CA . LYS A 1 178 ? 19.246 14.795 -20.123 1.00 78.81 178 LYS A CA 1
ATOM 1326 C C . LYS A 1 178 ? 19.538 13.495 -20.848 1.00 78.81 178 LYS A C 1
ATOM 1328 O O . LYS A 1 178 ? 19.498 12.438 -20.243 1.00 78.81 178 LYS A O 1
ATOM 1333 N N . ASP A 1 179 ? 19.901 13.589 -22.128 1.00 88.88 179 ASP A N 1
ATOM 1334 C CA . ASP A 1 179 ? 20.475 12.498 -22.931 1.00 88.88 179 ASP A CA 1
ATOM 1335 C C . ASP A 1 179 ? 19.823 11.115 -22.704 1.00 88.88 179 ASP A C 1
ATOM 1337 O O . ASP A 1 179 ? 20.517 10.108 -22.512 1.00 88.88 179 ASP A O 1
ATOM 1341 N N . ALA A 1 180 ? 18.490 11.050 -22.715 1.00 91.62 180 ALA A N 1
ATOM 1342 C CA . ALA A 1 180 ? 17.757 9.846 -22.329 1.00 91.62 180 ALA A CA 1
ATOM 1343 C C . ALA A 1 180 ? 18.138 8.598 -23.149 1.00 91.62 180 ALA A C 1
ATOM 1345 O O . ALA A 1 180 ? 18.103 7.491 -22.619 1.00 91.62 180 ALA A O 1
ATOM 1346 N N . GLN A 1 181 ? 18.587 8.742 -24.406 1.00 96.06 181 GLN A N 1
ATOM 1347 C CA . GLN A 1 181 ? 19.098 7.608 -25.193 1.00 96.06 181 GLN A CA 1
ATOM 1348 C C . GLN A 1 181 ? 20.337 6.964 -24.564 1.00 96.06 181 GLN A C 1
ATOM 1350 O O . GLN A 1 181 ? 20.383 5.746 -24.424 1.00 96.06 181 GLN A O 1
ATOM 1355 N N . ARG A 1 182 ? 21.303 7.766 -24.105 1.00 95.94 182 ARG A N 1
ATOM 1356 C CA . ARG A 1 182 ? 22.479 7.245 -23.397 1.00 95.94 182 ARG A CA 1
ATOM 1357 C C . ARG A 1 182 ? 22.070 6.562 -22.094 1.00 95.94 182 ARG A C 1
ATOM 1359 O O . ARG A 1 182 ? 22.670 5.557 -21.728 1.00 95.94 182 ARG A O 1
ATOM 1366 N N . ALA A 1 183 ? 21.081 7.112 -21.389 1.00 95.69 183 ALA A N 1
ATOM 1367 C CA . ALA A 1 183 ? 20.555 6.497 -20.176 1.00 95.69 183 ALA A CA 1
ATOM 1368 C C . ALA A 1 183 ? 19.901 5.137 -20.468 1.00 95.69 183 ALA A C 1
ATOM 1370 O O . ALA A 1 183 ? 20.173 4.182 -19.750 1.00 95.69 183 ALA A O 1
ATOM 1371 N N . ALA A 1 184 ? 19.124 5.016 -21.550 1.00 96.94 184 ALA A N 1
ATOM 1372 C CA . ALA A 1 184 ? 18.541 3.744 -21.980 1.00 96.94 184 ALA A CA 1
ATOM 1373 C C . ALA A 1 184 ? 19.617 2.711 -22.351 1.00 96.94 184 ALA A C 1
ATOM 1375 O O . ALA A 1 184 ? 19.552 1.570 -21.896 1.00 96.94 184 ALA A O 1
ATOM 1376 N N . ASP A 1 185 ? 20.640 3.119 -23.108 1.00 97.75 185 ASP A N 1
ATOM 1377 C CA . ASP A 1 185 ? 21.758 2.245 -23.479 1.00 97.75 185 ASP A CA 1
ATOM 1378 C C . ASP A 1 185 ? 22.540 1.771 -22.239 1.00 97.75 185 ASP A C 1
ATOM 1380 O O . ASP A 1 185 ? 22.922 0.603 -22.142 1.00 97.75 185 ASP A O 1
ATOM 1384 N N . ALA A 1 186 ? 22.761 2.666 -21.268 1.00 97.62 186 ALA A N 1
ATOM 1385 C CA . ALA A 1 186 ? 23.445 2.352 -20.016 1.00 97.62 186 ALA A CA 1
ATOM 1386 C C . ALA A 1 186 ? 22.616 1.428 -19.112 1.00 97.62 186 ALA A C 1
ATOM 1388 O O . ALA A 1 186 ? 23.158 0.462 -18.572 1.00 97.62 186 ALA A O 1
ATOM 1389 N N . ALA A 1 187 ? 21.313 1.690 -18.983 1.00 97.12 187 ALA A N 1
ATOM 1390 C CA . ALA A 1 187 ? 20.393 0.850 -18.228 1.00 97.12 187 ALA A CA 1
ATOM 1391 C C . ALA A 1 187 ? 20.325 -0.568 -18.820 1.00 97.12 187 ALA A C 1
ATOM 1393 O O . ALA A 1 187 ? 20.435 -1.545 -18.081 1.00 97.12 187 ALA A O 1
ATOM 1394 N N . GLU A 1 188 ? 20.238 -0.699 -20.147 1.00 97.38 188 GLU A N 1
ATOM 1395 C CA . GLU A 1 188 ? 20.259 -2.004 -20.819 1.00 97.38 188 GLU A CA 1
ATOM 1396 C C . GLU A 1 188 ? 21.595 -2.727 -20.603 1.00 97.38 188 GLU A C 1
ATOM 1398 O O . GLU A 1 188 ? 21.622 -3.916 -20.281 1.00 97.38 188 GLU A O 1
ATOM 1403 N N . ALA A 1 189 ? 22.722 -2.023 -20.744 1.00 97.62 189 ALA A N 1
ATOM 1404 C CA . ALA A 1 189 ? 24.040 -2.612 -20.525 1.00 97.62 189 ALA A CA 1
ATOM 1405 C C . ALA A 1 189 ? 24.209 -3.126 -19.084 1.00 97.62 189 ALA A C 1
ATOM 1407 O O . ALA A 1 189 ? 24.769 -4.208 -18.868 1.00 97.62 189 ALA A O 1
ATOM 1408 N N . GLU A 1 190 ? 23.707 -2.381 -18.095 1.00 97.56 190 GLU A N 1
ATOM 1409 C CA . GLU A 1 190 ? 23.678 -2.841 -16.710 1.00 97.56 190 GLU A CA 1
ATOM 1410 C C . GLU A 1 190 ? 22.753 -4.048 -16.547 1.00 97.56 190 GLU A C 1
ATOM 1412 O O . GLU A 1 190 ? 23.195 -5.053 -15.995 1.00 97.56 190 GLU A O 1
ATOM 1417 N N . ALA A 1 191 ? 21.520 -3.994 -17.056 1.00 96.75 191 ALA A N 1
ATOM 1418 C CA . ALA A 1 191 ? 20.553 -5.084 -16.948 1.00 96.75 191 ALA A CA 1
ATOM 1419 C C . ALA A 1 191 ? 21.088 -6.398 -17.542 1.00 96.75 191 ALA A C 1
ATOM 1421 O O . ALA A 1 191 ? 20.899 -7.466 -16.965 1.00 96.75 191 ALA A O 1
ATOM 1422 N N . GLN A 1 192 ? 21.836 -6.346 -18.646 1.00 95.81 192 GLN A N 1
ATOM 1423 C CA . GLN A 1 192 ? 22.449 -7.542 -19.237 1.00 95.81 192 GLN A CA 1
ATOM 1424 C C . GLN A 1 192 ? 23.536 -8.162 -18.366 1.00 95.81 192 GLN A C 1
ATOM 1426 O O . GLN A 1 192 ? 23.668 -9.387 -18.296 1.00 95.81 192 GLN A O 1
ATOM 1431 N N . LYS A 1 193 ? 24.327 -7.322 -17.699 1.00 96.69 193 LYS A N 1
ATOM 1432 C CA . LYS A 1 193 ? 25.407 -7.771 -16.821 1.00 96.69 193 LYS A CA 1
ATOM 1433 C C . LYS A 1 193 ? 24.875 -8.233 -15.463 1.00 96.69 193 LYS A C 1
ATOM 1435 O O . LYS A 1 193 ? 25.291 -9.273 -14.952 1.00 96.69 193 LYS A O 1
ATOM 1440 N N . SER A 1 194 ? 23.963 -7.451 -14.906 1.00 96.81 194 SER A N 1
ATOM 1441 C CA . SER A 1 194 ? 23.430 -7.540 -13.553 1.00 96.81 194 SER A CA 1
ATOM 1442 C C . SER A 1 194 ? 21.959 -7.104 -13.564 1.00 96.81 194 SER A C 1
ATOM 1444 O O . SER A 1 194 ? 21.661 -5.955 -13.242 1.00 96.81 194 SER A O 1
ATOM 1446 N N . PRO A 1 195 ? 21.022 -7.993 -13.927 1.00 96.81 195 PRO A N 1
ATOM 1447 C CA . PRO A 1 195 ? 19.599 -7.672 -13.895 1.00 96.81 195 PRO A CA 1
ATOM 1448 C C . PRO A 1 195 ? 19.056 -7.664 -12.461 1.00 96.81 195 PRO A C 1
ATOM 1450 O O . PRO A 1 195 ? 19.519 -8.435 -11.612 1.00 96.81 195 PRO A O 1
ATOM 1453 N N . LEU A 1 196 ? 18.009 -6.873 -12.206 1.00 96.38 196 LEU A N 1
ATOM 1454 C CA . LEU A 1 196 ? 17.310 -6.810 -10.914 1.00 96.38 196 LEU A CA 1
ATOM 1455 C C . LEU A 1 196 ? 16.838 -8.190 -10.440 1.00 96.38 196 LEU A C 1
ATOM 1457 O O . LEU A 1 196 ? 17.000 -8.524 -9.269 1.00 96.38 196 LEU A O 1
ATOM 1461 N N . ALA A 1 197 ? 16.363 -9.040 -11.354 1.00 94.94 197 ALA A N 1
ATOM 1462 C CA . ALA A 1 197 ? 15.958 -10.418 -11.058 1.00 94.94 197 ALA A CA 1
ATOM 1463 C C . ALA A 1 197 ? 17.073 -11.293 -10.446 1.00 94.94 197 ALA A C 1
ATOM 1465 O O . ALA A 1 197 ? 16.780 -12.345 -9.882 1.00 94.94 197 ALA A O 1
ATOM 1466 N N . LYS A 1 198 ? 18.345 -10.881 -10.548 1.00 96.19 198 LYS A N 1
ATOM 1467 C CA . LYS A 1 198 ? 19.505 -11.554 -9.938 1.00 96.19 198 LYS A CA 1
ATOM 1468 C C . LYS A 1 198 ? 20.123 -10.761 -8.783 1.00 96.19 198 LYS A C 1
ATOM 1470 O O . LYS A 1 198 ? 21.064 -11.250 -8.160 1.00 96.19 198 LYS A O 1
ATOM 1475 N N . ALA A 1 199 ? 19.628 -9.560 -8.483 1.00 96.12 199 ALA A N 1
ATOM 1476 C CA . ALA A 1 199 ? 20.134 -8.751 -7.384 1.00 96.12 199 ALA A CA 1
ATOM 1477 C C . ALA A 1 199 ? 19.788 -9.412 -6.041 1.00 96.12 199 ALA A C 1
ATOM 1479 O O . ALA A 1 199 ? 18.619 -9.670 -5.759 1.00 96.12 199 ALA A O 1
ATOM 1480 N N . THR A 1 200 ? 20.793 -9.668 -5.197 1.00 95.12 200 THR A N 1
ATOM 1481 C CA . THR A 1 200 ? 20.640 -10.440 -3.950 1.00 95.12 200 THR A CA 1
ATOM 1482 C C . THR A 1 200 ? 19.495 -9.937 -3.073 1.00 95.12 200 THR A C 1
ATOM 1484 O O . THR A 1 200 ? 18.617 -10.721 -2.725 1.00 95.12 200 THR A O 1
ATOM 1487 N N . LYS A 1 201 ? 19.450 -8.625 -2.795 1.00 93.19 201 LYS A N 1
ATOM 1488 C CA . LYS A 1 201 ? 18.397 -8.008 -1.973 1.00 93.19 201 LYS A CA 1
ATOM 1489 C C . LYS A 1 201 ? 16.995 -8.230 -2.555 1.00 93.19 201 LYS A C 1
ATOM 1491 O O . LYS A 1 201 ? 16.077 -8.601 -1.830 1.00 93.19 201 LYS A O 1
ATOM 1496 N N . TYR A 1 202 ? 16.838 -8.050 -3.869 1.00 94.38 202 TYR A N 1
ATOM 1497 C CA . TYR A 1 202 ? 15.566 -8.276 -4.556 1.00 94.38 202 TYR A CA 1
ATOM 1498 C C . TYR A 1 202 ? 15.163 -9.752 -4.516 1.00 94.38 202 TYR A C 1
ATOM 1500 O O . TYR A 1 202 ? 14.022 -10.066 -4.196 1.00 94.38 202 TYR A O 1
ATOM 1508 N N . VAL A 1 203 ? 16.094 -10.671 -4.788 1.00 94.06 203 VAL A N 1
ATOM 1509 C CA . VAL A 1 203 ? 15.845 -12.121 -4.755 1.00 94.06 203 VAL A CA 1
ATOM 1510 C C . VAL A 1 203 ? 15.435 -12.581 -3.355 1.00 94.06 203 VAL A C 1
ATOM 1512 O O . VAL A 1 203 ? 14.504 -13.374 -3.217 1.00 94.06 203 VAL A O 1
ATOM 1515 N N . GLU A 1 204 ? 16.106 -12.095 -2.313 1.00 92.06 204 GLU A N 1
ATOM 1516 C CA . GLU A 1 204 ? 15.761 -12.382 -0.917 1.00 92.06 204 GLU A CA 1
ATOM 1517 C C . GLU A 1 204 ? 14.369 -11.860 -0.561 1.00 92.06 204 GLU A C 1
ATOM 1519 O O . GLU A 1 204 ? 13.540 -12.624 -0.061 1.00 92.06 204 GLU A O 1
ATOM 1524 N N . ALA A 1 205 ? 14.072 -10.607 -0.906 1.00 92.38 205 ALA A N 1
ATOM 1525 C CA . ALA A 1 205 ? 12.760 -10.021 -0.672 1.00 92.38 205 ALA A CA 1
ATOM 1526 C C . ALA A 1 205 ? 11.654 -10.754 -1.459 1.00 92.38 205 ALA A C 1
ATOM 1528 O O . ALA A 1 205 ? 10.596 -11.084 -0.916 1.00 92.38 205 ALA A O 1
ATOM 1529 N N . ARG A 1 206 ? 11.912 -11.099 -2.727 1.00 92.56 206 ARG A N 1
ATOM 1530 C CA . ARG A 1 206 ? 10.962 -11.784 -3.617 1.00 92.56 206 ARG A CA 1
ATOM 1531 C C . ARG A 1 206 ? 10.618 -13.195 -3.150 1.00 92.56 206 ARG A C 1
ATOM 1533 O O . ARG A 1 206 ? 9.476 -13.619 -3.353 1.00 92.56 206 ARG A O 1
ATOM 1540 N N . LYS A 1 207 ? 11.558 -13.902 -2.509 1.00 92.56 207 LYS A N 1
ATOM 1541 C CA . LYS A 1 207 ? 11.314 -15.222 -1.898 1.00 92.56 207 LYS A CA 1
ATOM 1542 C C . LYS A 1 207 ? 10.229 -15.165 -0.822 1.00 92.56 207 LYS A C 1
ATOM 1544 O O . LYS A 1 207 ? 9.447 -16.105 -0.726 1.00 92.56 207 LYS A O 1
ATOM 1549 N N . TRP A 1 208 ? 10.150 -14.080 -0.046 1.00 92.56 208 TRP A N 1
ATOM 1550 C CA . TRP A 1 208 ? 9.162 -13.955 1.032 1.00 92.56 208 TRP A CA 1
ATOM 1551 C C . TRP A 1 208 ? 7.722 -13.819 0.531 1.00 92.56 208 TRP A C 1
ATOM 1553 O O . TRP A 1 208 ? 6.817 -14.388 1.141 1.00 92.56 208 TRP A O 1
ATOM 1563 N N . LEU A 1 209 ? 7.502 -13.110 -0.585 1.00 86.94 209 LEU A N 1
ATOM 1564 C CA . LEU A 1 209 ? 6.159 -12.980 -1.163 1.00 86.94 209 LEU A CA 1
ATOM 1565 C C . LEU A 1 209 ? 5.544 -14.345 -1.514 1.00 86.94 209 LEU A C 1
ATOM 1567 O O . LEU A 1 209 ? 4.318 -14.456 -1.524 1.00 86.94 209 LEU A O 1
ATOM 1571 N N . ALA A 1 210 ? 6.389 -15.368 -1.736 1.00 71.94 210 ALA A N 1
ATOM 1572 C CA . ALA A 1 210 ? 6.030 -16.686 -2.255 1.00 71.94 210 ALA A CA 1
ATOM 1573 C C . ALA A 1 210 ? 5.240 -16.594 -3.577 1.00 71.94 210 ALA A C 1
ATOM 1575 O O . ALA A 1 210 ? 4.867 -15.506 -4.018 1.00 71.94 210 ALA A O 1
ATOM 1576 N N . ASP A 1 211 ? 5.035 -17.736 -4.233 1.00 74.69 211 ASP A N 1
ATOM 1577 C CA . ASP A 1 211 ? 4.132 -17.921 -5.376 1.00 74.69 211 ASP A CA 1
ATOM 1578 C C . ASP A 1 211 ? 4.232 -16.862 -6.506 1.00 74.69 211 ASP A C 1
ATOM 1580 O O . ASP A 1 211 ? 5.157 -16.043 -6.608 1.00 74.69 211 ASP A O 1
ATOM 1584 N N . GLU A 1 212 ? 3.279 -16.914 -7.426 1.00 82.94 212 GLU A N 1
ATOM 1585 C CA . GLU A 1 212 ? 3.128 -15.938 -8.498 1.00 82.94 212 GLU A CA 1
ATOM 1586 C C . GLU A 1 212 ? 2.340 -14.724 -7.997 1.00 82.94 212 GLU A C 1
ATOM 1588 O O . GLU A 1 212 ? 1.349 -14.859 -7.278 1.00 82.94 212 GLU A O 1
ATOM 1593 N N . GLN A 1 213 ? 2.803 -13.533 -8.372 1.00 84.88 213 GLN A N 1
ATOM 1594 C CA . GLN A 1 213 ? 2.211 -12.252 -7.996 1.00 84.88 213 GLN A CA 1
ATOM 1595 C C . GLN A 1 213 ? 1.760 -11.557 -9.279 1.00 84.88 213 GLN A C 1
ATOM 1597 O O . GLN A 1 213 ? 2.497 -11.571 -10.263 1.00 84.88 213 GLN A O 1
ATOM 1602 N N . LEU A 1 214 ? 0.575 -10.950 -9.265 1.00 81.69 214 LEU A N 1
ATOM 1603 C CA . LEU A 1 214 ? 0.099 -10.107 -10.363 1.00 81.69 214 LEU A CA 1
ATOM 1604 C C . LEU A 1 214 ? 0.792 -8.755 -10.365 1.00 81.69 214 LEU A C 1
ATOM 1606 O O . LEU A 1 214 ? 1.032 -8.182 -11.420 1.00 81.69 214 LEU A O 1
ATOM 1610 N N . THR A 1 215 ? 1.094 -8.234 -9.180 1.00 82.56 215 THR A N 1
ATOM 1611 C CA . THR A 1 215 ? 1.827 -6.984 -9.032 1.00 82.56 215 THR A CA 1
ATOM 1612 C C . THR A 1 215 ? 2.950 -7.154 -8.031 1.00 82.56 215 THR A C 1
ATOM 1614 O O . THR A 1 215 ? 2.835 -7.924 -7.075 1.00 82.56 215 THR A O 1
ATOM 1617 N N . ILE A 1 216 ? 4.051 -6.447 -8.261 1.00 86.25 216 ILE A N 1
ATOM 1618 C CA . ILE A 1 216 ? 5.191 -6.396 -7.348 1.00 86.25 216 ILE A CA 1
ATOM 1619 C C . IL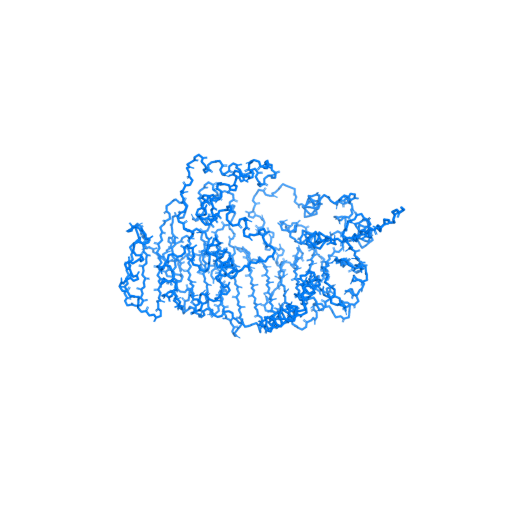E A 1 216 ? 5.613 -4.943 -7.219 1.00 86.25 216 ILE A C 1
ATOM 1621 O O . ILE A 1 216 ? 5.796 -4.266 -8.223 1.00 86.25 216 ILE A O 1
ATOM 1625 N N . VAL A 1 217 ? 5.822 -4.490 -5.992 1.00 84.56 217 VAL A N 1
ATOM 1626 C CA . VAL A 1 217 ? 6.485 -3.225 -5.681 1.00 84.56 217 VAL A CA 1
ATOM 1627 C C . VAL A 1 217 ? 7.708 -3.545 -4.836 1.00 84.56 217 VAL A C 1
ATOM 1629 O O . VAL A 1 217 ? 7.634 -4.365 -3.928 1.00 84.56 217 VAL A O 1
ATOM 1632 N N . TYR A 1 218 ? 8.842 -2.934 -5.136 1.00 89.06 218 TYR A N 1
ATOM 1633 C CA . TYR A 1 218 ? 10.098 -3.108 -4.422 1.00 89.06 218 TYR A CA 1
ATOM 1634 C C . TYR A 1 218 ? 10.803 -1.761 -4.279 1.00 89.06 218 TYR A C 1
ATOM 1636 O O . TYR A 1 218 ? 10.752 -0.942 -5.192 1.00 89.06 218 TYR A O 1
ATOM 1644 N N . ALA A 1 219 ? 11.493 -1.542 -3.166 1.00 86.06 219 ALA A N 1
ATOM 1645 C CA . ALA A 1 219 ? 12.375 -0.397 -2.991 1.00 86.06 219 ALA A CA 1
ATOM 1646 C C . ALA A 1 219 ? 13.616 -0.756 -2.165 1.00 86.06 219 ALA A C 1
ATOM 1648 O O . ALA A 1 219 ? 13.510 -1.444 -1.148 1.00 86.06 219 ALA A O 1
ATOM 1649 N N . ASP A 1 220 ? 14.781 -0.249 -2.572 1.00 89.56 220 ASP A N 1
ATOM 1650 C CA . ASP A 1 220 ? 16.012 -0.224 -1.781 1.00 89.56 220 ASP A CA 1
ATOM 1651 C C . ASP A 1 220 ? 16.128 1.129 -1.072 1.00 89.56 220 ASP A C 1
ATOM 1653 O O . ASP A 1 220 ? 16.559 2.134 -1.647 1.00 89.56 220 ASP A O 1
ATOM 1657 N N . LEU A 1 221 ? 15.734 1.154 0.202 1.00 84.06 221 LEU A N 1
ATOM 1658 C CA . LEU A 1 221 ? 15.694 2.379 0.997 1.00 84.06 221 LEU A CA 1
ATOM 1659 C C . LEU A 1 221 ? 17.094 2.961 1.207 1.00 84.06 221 LEU A C 1
ATOM 1661 O O . LEU A 1 221 ? 17.237 4.176 1.302 1.00 84.06 221 LEU A O 1
ATOM 1665 N N . SER A 1 222 ? 18.142 2.132 1.165 1.00 84.38 222 SER A N 1
ATOM 1666 C CA . SER A 1 222 ? 19.527 2.602 1.282 1.00 84.38 222 SER A CA 1
ATOM 1667 C C . SER A 1 222 ? 19.952 3.545 0.152 1.00 84.38 222 SER A C 1
ATOM 1669 O O . SER A 1 222 ? 20.909 4.300 0.316 1.00 84.38 222 SER A O 1
ATOM 1671 N N . ALA A 1 223 ? 19.269 3.521 -0.994 1.00 84.19 223 ALA A N 1
ATOM 1672 C CA . ALA A 1 223 ? 19.549 4.427 -2.103 1.00 84.19 223 ALA A CA 1
ATOM 1673 C C . ALA A 1 223 ? 18.698 5.713 -2.071 1.00 84.19 223 ALA A C 1
ATOM 1675 O O . ALA A 1 223 ? 18.979 6.639 -2.835 1.00 84.19 223 ALA A O 1
ATOM 1676 N N . TYR A 1 224 ? 17.724 5.814 -1.157 1.00 78.81 224 TYR A N 1
ATOM 1677 C CA . TYR A 1 224 ? 16.812 6.956 -1.041 1.00 78.81 224 TYR A CA 1
ATOM 1678 C C . TYR A 1 224 ? 17.544 8.278 -0.788 1.00 78.81 224 TYR A C 1
ATOM 1680 O O . TYR A 1 224 ? 17.246 9.277 -1.434 1.00 78.81 224 TYR A O 1
ATOM 1688 N N . GLY A 1 225 ? 18.562 8.289 0.080 1.00 76.00 225 GLY A N 1
ATOM 1689 C CA . GLY A 1 225 ? 19.352 9.498 0.349 1.00 76.00 225 GLY A CA 1
ATOM 1690 C C . GLY A 1 225 ? 20.017 10.076 -0.904 1.00 76.00 225 GLY A C 1
ATOM 1691 O O . GLY A 1 225 ? 19.996 11.287 -1.113 1.00 76.00 225 GLY A O 1
ATOM 1692 N N . ARG A 1 226 ? 20.550 9.216 -1.785 1.00 82.00 226 ARG A N 1
ATOM 1693 C CA . ARG A 1 226 ? 21.129 9.650 -3.069 1.00 82.00 226 ARG A CA 1
ATOM 1694 C C . ARG A 1 226 ? 20.064 10.208 -4.004 1.00 82.00 226 ARG A C 1
ATOM 1696 O O . ARG A 1 226 ? 20.273 11.258 -4.602 1.00 82.00 226 ARG A O 1
ATOM 1703 N N . LEU A 1 227 ? 18.913 9.541 -4.079 1.00 78.69 227 LEU A N 1
ATOM 1704 C CA . LEU A 1 227 ? 17.782 9.996 -4.880 1.00 78.69 227 LEU A CA 1
ATOM 1705 C C . LEU A 1 227 ? 17.300 11.380 -4.421 1.00 78.69 227 LEU A C 1
ATOM 1707 O O . LEU A 1 227 ? 17.194 12.294 -5.234 1.00 78.69 227 LEU A O 1
ATOM 1711 N N . MET A 1 228 ? 17.105 11.576 -3.117 1.00 72.69 228 MET A N 1
ATOM 1712 C CA . MET A 1 228 ? 16.699 12.868 -2.555 1.00 72.69 228 MET A CA 1
ATOM 1713 C C . MET A 1 228 ? 17.721 13.964 -2.843 1.00 72.69 228 MET A C 1
ATOM 1715 O O . MET A 1 228 ? 17.339 15.057 -3.253 1.00 72.69 228 MET A O 1
ATOM 1719 N N . LYS A 1 229 ? 19.021 13.668 -2.727 1.00 75.62 229 LYS A N 1
ATOM 1720 C CA . LYS A 1 229 ? 20.080 14.604 -3.134 1.00 75.62 229 LYS A CA 1
ATOM 1721 C C . LYS A 1 229 ? 20.009 14.955 -4.619 1.00 75.62 229 LYS A C 1
ATOM 1723 O O . LYS A 1 229 ? 20.184 16.122 -4.954 1.00 75.62 229 LYS A O 1
ATOM 1728 N N . SER A 1 230 ? 19.727 13.993 -5.499 1.00 75.50 230 SER A N 1
ATOM 1729 C CA . SER A 1 230 ? 19.613 14.264 -6.940 1.00 75.50 230 SER A CA 1
ATOM 1730 C C . SER A 1 230 ? 18.423 15.166 -7.289 1.00 75.50 230 SER A C 1
ATOM 1732 O O . SER A 1 230 ? 18.552 16.004 -8.179 1.00 75.50 230 SER A O 1
ATOM 1734 N N . PHE A 1 231 ? 17.304 15.044 -6.563 1.00 69.50 231 PHE A N 1
ATOM 1735 C CA . PHE A 1 231 ? 16.107 15.861 -6.782 1.00 69.50 231 PHE A CA 1
ATOM 1736 C C . PHE A 1 231 ? 16.184 17.232 -6.111 1.00 69.50 231 PHE A C 1
ATOM 1738 O O . PHE A 1 231 ? 15.759 18.227 -6.691 1.00 69.50 231 PHE A O 1
ATOM 1745 N N . MET A 1 232 ? 16.706 17.295 -4.885 1.00 66.94 232 MET A N 1
ATOM 1746 C CA . MET A 1 232 ? 16.692 18.519 -4.081 1.00 66.94 232 MET A CA 1
ATOM 1747 C C . MET A 1 232 ? 17.969 19.346 -4.224 1.00 66.94 232 MET A C 1
ATOM 1749 O O . MET A 1 232 ? 17.918 20.568 -4.157 1.00 66.94 232 MET A O 1
ATOM 1753 N N . GLY A 1 233 ? 19.119 18.709 -4.442 1.00 59.34 233 GLY A N 1
ATOM 1754 C CA . GLY A 1 233 ? 20.419 19.375 -4.370 1.00 59.34 233 GLY A CA 1
ATOM 1755 C C . GLY A 1 233 ? 20.733 20.335 -5.518 1.00 59.34 233 GLY A C 1
ATOM 1756 O O . GLY A 1 233 ? 21.671 21.112 -5.382 1.00 59.34 233 GLY A O 1
ATOM 1757 N N . LYS A 1 234 ? 19.995 20.287 -6.637 1.00 56.28 234 LYS A N 1
ATOM 1758 C CA . LYS A 1 234 ? 20.259 21.144 -7.808 1.00 56.28 234 LYS A CA 1
ATOM 1759 C C . LYS A 1 234 ? 19.350 22.373 -7.894 1.00 56.28 234 LYS A C 1
ATOM 1761 O O . LYS A 1 234 ? 19.865 23.420 -8.242 1.00 56.28 234 LYS A O 1
ATOM 1766 N N . ASP A 1 235 ? 18.070 22.268 -7.525 1.00 58.78 235 ASP A N 1
ATOM 1767 C CA . ASP A 1 235 ? 17.086 23.337 -7.787 1.00 58.78 235 ASP A CA 1
ATOM 1768 C C . ASP A 1 235 ? 16.581 24.060 -6.527 1.00 58.78 235 ASP A C 1
ATOM 1770 O O . ASP A 1 235 ? 16.105 25.185 -6.622 1.00 58.78 235 ASP A O 1
ATOM 1774 N N . LEU A 1 236 ? 16.593 23.407 -5.357 1.00 57.16 236 LEU A N 1
ATOM 1775 C CA . LEU A 1 236 ? 16.127 24.019 -4.097 1.00 57.16 236 LEU A CA 1
ATOM 1776 C C . LEU A 1 236 ? 17.218 24.834 -3.401 1.00 57.16 236 LEU A C 1
ATOM 1778 O O . LEU A 1 236 ? 16.908 25.652 -2.548 1.00 57.16 236 LEU A O 1
ATOM 1782 N N . LEU A 1 237 ? 18.479 24.581 -3.746 1.00 61.50 237 LEU A N 1
ATOM 1783 C CA . LEU A 1 237 ? 19.652 25.229 -3.155 1.00 61.50 237 LEU A CA 1
ATOM 1784 C C . LEU A 1 237 ? 20.318 26.196 -4.145 1.00 61.50 237 LEU A C 1
ATOM 1786 O O . LEU A 1 237 ? 21.363 26.773 -3.859 1.00 61.50 237 LEU A O 1
ATOM 1790 N N . GLU A 1 238 ? 19.736 26.359 -5.337 1.00 62.41 238 GLU A N 1
ATOM 1791 C CA . GLU A 1 238 ? 20.245 27.275 -6.351 1.00 62.41 238 GLU A CA 1
ATOM 1792 C C . GLU A 1 238 ? 19.893 28.715 -5.950 1.00 62.41 238 GLU A C 1
ATOM 1794 O O . GLU A 1 238 ? 18.739 29.125 -6.023 1.00 62.41 238 GLU A O 1
ATOM 1799 N N . GLY A 1 239 ? 20.895 29.476 -5.500 1.00 68.25 239 GLY A N 1
ATOM 1800 C CA . GLY A 1 239 ? 20.729 30.855 -5.022 1.00 68.25 239 GLY A CA 1
ATOM 1801 C C . GLY A 1 239 ? 20.718 31.010 -3.498 1.00 68.25 239 GLY A C 1
ATOM 1802 O O . GLY A 1 239 ? 20.817 32.139 -3.022 1.00 68.25 239 GLY A O 1
ATOM 1803 N N . GLU A 1 240 ? 20.675 29.905 -2.753 1.00 77.81 240 GLU A N 1
ATOM 1804 C CA . GLU A 1 240 ? 20.862 29.898 -1.300 1.00 77.81 240 GLU A CA 1
ATOM 1805 C C . GLU A 1 240 ? 22.337 30.091 -0.932 1.00 77.81 240 GLU A C 1
ATOM 1807 O O . GLU A 1 240 ? 23.253 29.785 -1.708 1.00 77.81 240 GLU A O 1
ATOM 1812 N N . ASP A 1 241 ? 22.591 30.601 0.270 1.00 83.94 241 ASP A N 1
ATOM 1813 C CA . ASP A 1 241 ? 23.957 30.766 0.745 1.00 83.94 241 ASP A CA 1
ATOM 1814 C C . ASP A 1 241 ? 24.622 29.399 1.064 1.00 83.94 241 ASP A C 1
ATOM 1816 O O . ASP A 1 241 ? 23.943 28.388 1.309 1.00 83.94 241 ASP A O 1
ATOM 1820 N N . PRO A 1 242 ? 25.969 29.328 1.057 1.00 82.62 242 PRO A N 1
ATOM 1821 C CA . PRO A 1 242 ? 26.692 28.081 1.305 1.00 82.62 242 PRO A CA 1
ATOM 1822 C C . PRO A 1 242 ? 26.421 27.443 2.675 1.00 82.62 242 PRO A C 1
ATOM 1824 O O . PRO A 1 242 ? 26.491 26.219 2.786 1.00 82.62 242 PRO A O 1
ATOM 1827 N N . GLU A 1 243 ? 26.119 28.234 3.709 1.00 84.62 243 GLU A N 1
ATOM 1828 C CA . GLU A 1 243 ? 25.883 27.738 5.067 1.00 84.62 243 GLU A CA 1
ATOM 1829 C C . GLU A 1 243 ? 24.513 27.057 5.162 1.00 84.62 243 GLU A C 1
ATOM 1831 O O . GLU A 1 243 ? 24.424 25.921 5.637 1.00 84.62 243 GLU A O 1
ATOM 1836 N N . THR A 1 244 ? 23.467 27.686 4.623 1.00 79.88 244 THR A N 1
ATOM 1837 C CA . THR A 1 244 ? 22.119 27.102 4.517 1.00 79.88 244 THR A CA 1
ATOM 1838 C C . THR A 1 244 ? 22.138 25.811 3.695 1.00 79.88 244 THR A C 1
ATOM 1840 O O . THR A 1 244 ? 21.575 24.787 4.098 1.00 79.88 244 THR A O 1
ATOM 1843 N N . THR A 1 245 ? 22.878 25.813 2.583 1.00 79.50 245 THR A N 1
ATOM 1844 C CA . THR A 1 245 ? 23.103 24.627 1.743 1.00 79.50 245 THR A CA 1
ATOM 1845 C C . THR A 1 245 ? 23.767 23.491 2.527 1.00 79.50 245 THR A C 1
ATOM 1847 O O . THR A 1 245 ? 23.323 22.341 2.454 1.00 79.50 245 THR A O 1
ATOM 1850 N N . GLU A 1 246 ? 24.812 23.789 3.303 1.00 82.44 246 GLU A N 1
ATOM 1851 C CA . GLU A 1 246 ? 25.525 22.793 4.107 1.00 82.44 246 GLU A CA 1
ATOM 1852 C C . GLU A 1 246 ? 24.650 22.240 5.245 1.00 82.44 246 GLU A C 1
ATOM 1854 O O . GLU A 1 246 ? 24.637 21.028 5.482 1.00 82.44 246 GLU A O 1
ATOM 1859 N N . GLN A 1 247 ? 23.887 23.093 5.934 1.00 81.62 247 GLN A N 1
ATOM 1860 C CA . GLN A 1 247 ? 22.960 22.673 6.991 1.00 81.62 247 GLN A CA 1
ATOM 1861 C C . GLN A 1 247 ? 21.866 21.751 6.444 1.00 81.62 247 GLN A C 1
ATOM 1863 O O . GLN A 1 247 ? 21.605 20.687 7.015 1.00 81.62 247 GLN A O 1
ATOM 1868 N N . PHE A 1 248 ? 21.277 22.104 5.303 1.00 78.62 248 PHE A N 1
ATOM 1869 C CA . PHE A 1 248 ? 20.267 21.281 4.648 1.00 78.62 248 PHE A CA 1
ATOM 1870 C C . PHE A 1 248 ? 20.833 19.930 4.191 1.00 78.62 248 PHE A C 1
ATOM 1872 O O . PHE A 1 248 ? 20.212 18.886 4.407 1.00 78.62 248 PHE A O 1
ATOM 1879 N N . GLN A 1 249 ? 22.044 19.913 3.624 1.00 79.12 249 GLN A N 1
ATOM 1880 C CA . GLN A 1 249 ? 22.723 18.669 3.251 1.00 79.12 249 GLN A CA 1
ATOM 1881 C C . GLN A 1 249 ? 23.005 17.779 4.465 1.00 79.12 249 GLN A C 1
ATOM 1883 O O . GLN A 1 249 ? 22.743 16.576 4.398 1.00 79.12 249 GLN A O 1
ATOM 1888 N N . LYS A 1 250 ? 23.468 18.350 5.585 1.00 82.62 250 LYS A N 1
ATOM 1889 C CA . LYS A 1 250 ? 23.663 17.612 6.844 1.00 82.62 250 LYS A CA 1
ATOM 1890 C C . LYS A 1 250 ? 22.356 17.012 7.352 1.00 82.62 250 LYS A C 1
ATOM 1892 O O . LYS A 1 250 ? 22.335 15.833 7.697 1.00 82.62 250 LYS A O 1
ATOM 1897 N N . MET A 1 251 ? 21.268 17.781 7.335 1.00 78.62 251 MET A N 1
ATOM 1898 C CA . MET A 1 251 ? 19.943 17.298 7.725 1.00 78.62 251 MET A CA 1
ATOM 1899 C C . MET A 1 251 ? 19.476 16.139 6.830 1.00 78.62 251 MET A C 1
ATOM 1901 O O . MET A 1 251 ? 19.034 15.112 7.345 1.00 78.62 251 MET A O 1
ATOM 1905 N N . LEU A 1 252 ? 19.602 16.259 5.502 1.00 74.88 252 LEU A N 1
ATOM 1906 C CA . LEU A 1 252 ? 19.267 15.174 4.573 1.00 74.88 252 LEU A CA 1
ATOM 1907 C C . LEU A 1 252 ? 20.136 13.934 4.801 1.00 74.88 252 LEU A C 1
ATOM 1909 O O . LEU A 1 252 ? 19.628 12.814 4.754 1.00 74.88 252 LEU A O 1
ATOM 1913 N N . ASP A 1 253 ? 21.428 14.112 5.073 1.00 78.88 253 ASP A N 1
ATOM 1914 C CA . AS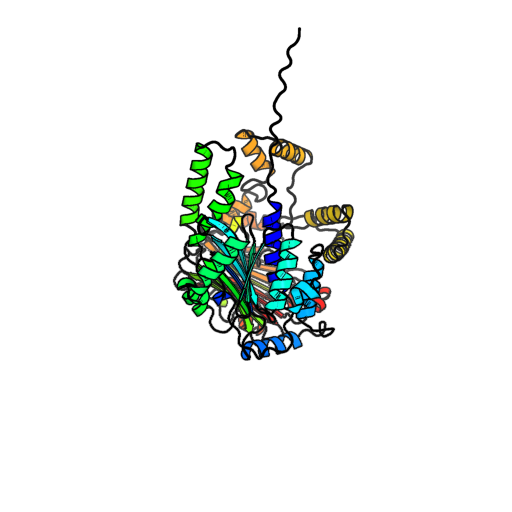P A 1 253 ? 22.336 13.010 5.380 1.00 78.88 253 ASP A CA 1
ATOM 1915 C C . ASP A 1 253 ? 21.957 12.300 6.676 1.00 78.88 253 ASP A C 1
ATOM 1917 O O . ASP A 1 253 ? 21.926 11.068 6.715 1.00 78.88 253 ASP A O 1
ATOM 1921 N N . GLU A 1 254 ? 21.616 13.043 7.722 1.00 80.56 254 GLU A N 1
ATOM 1922 C CA . GLU A 1 254 ? 21.129 12.481 8.980 1.00 80.56 254 GLU A CA 1
ATOM 1923 C C . GLU A 1 254 ? 19.798 11.750 8.815 1.00 80.56 254 GLU A C 1
ATOM 1925 O O . GLU A 1 254 ? 19.666 10.622 9.291 1.00 80.56 254 GLU A O 1
ATOM 1930 N N . GLN A 1 255 ? 18.846 12.328 8.081 1.00 71.00 255 GLN A N 1
ATOM 1931 C CA . GLN A 1 255 ? 17.573 11.675 7.777 1.00 71.00 255 GLN A CA 1
ATOM 1932 C C . GLN A 1 255 ? 17.783 10.406 6.947 1.00 71.00 255 GLN A C 1
ATOM 1934 O O . GLN A 1 255 ? 17.219 9.361 7.265 1.00 71.00 255 GLN A O 1
ATOM 1939 N N . SER A 1 256 ? 18.648 10.446 5.930 1.00 72.19 256 SER A N 1
ATOM 1940 C CA . SER A 1 256 ? 18.911 9.296 5.058 1.00 72.19 256 SER A CA 1
ATOM 1941 C C . SER A 1 256 ? 19.495 8.092 5.800 1.00 72.19 256 SER A C 1
ATOM 1943 O O . SER A 1 256 ? 19.193 6.956 5.438 1.00 72.19 256 SER A O 1
ATOM 1945 N N . LYS A 1 257 ? 20.252 8.310 6.887 1.00 76.62 257 LYS A N 1
ATOM 1946 C CA . LYS A 1 257 ? 20.764 7.228 7.749 1.00 76.62 257 LYS A CA 1
ATOM 1947 C C . LYS A 1 257 ? 19.645 6.428 8.421 1.00 76.62 257 LYS A C 1
ATOM 1949 O O . LYS A 1 257 ? 19.883 5.285 8.806 1.00 76.62 257 LYS A O 1
ATOM 1954 N N . ASN A 1 258 ? 18.445 6.997 8.544 1.00 72.31 258 ASN A N 1
ATOM 1955 C CA . ASN A 1 258 ? 17.275 6.309 9.089 1.00 72.31 258 ASN A CA 1
ATOM 1956 C C . ASN A 1 258 ? 16.520 5.486 8.029 1.00 72.31 258 ASN A C 1
ATOM 1958 O O . ASN A 1 258 ? 15.739 4.607 8.391 1.00 72.31 258 ASN A O 1
ATOM 1962 N N . PHE A 1 259 ? 16.771 5.724 6.737 1.00 73.19 259 PHE A N 1
ATOM 1963 C CA . PHE A 1 259 ? 16.173 4.986 5.624 1.00 73.19 259 PHE A CA 1
ATOM 1964 C C . PHE A 1 259 ? 17.135 3.899 5.143 1.00 73.19 259 PHE A C 1
ATOM 1966 O O . PHE A 1 259 ? 17.897 4.058 4.192 1.00 73.19 259 PHE A O 1
ATOM 1973 N N . THR A 1 260 ? 17.118 2.765 5.834 1.00 83.00 260 THR A N 1
ATOM 1974 C CA . THR A 1 260 ? 17.914 1.585 5.482 1.00 83.00 260 THR A CA 1
ATOM 1975 C C . THR A 1 260 ? 17.021 0.387 5.193 1.00 83.00 260 THR A C 1
ATOM 1977 O O . THR A 1 260 ? 15.832 0.379 5.510 1.00 83.00 260 THR A O 1
ATOM 1980 N N . GLY A 1 261 ? 17.603 -0.633 4.563 1.00 88.44 261 GLY A N 1
ATOM 1981 C CA . GLY A 1 261 ? 16.898 -1.869 4.259 1.00 88.44 261 GLY A CA 1
ATOM 1982 C C . GLY A 1 261 ? 16.175 -1.842 2.918 1.00 88.44 261 GLY A C 1
ATOM 1983 O O . GLY A 1 261 ? 16.476 -1.038 2.036 1.00 88.44 261 GLY A O 1
ATOM 1984 N N . THR A 1 262 ? 15.233 -2.762 2.756 1.00 89.88 262 THR A N 1
ATOM 1985 C CA . THR A 1 262 ? 14.402 -2.865 1.551 1.00 89.88 262 THR A CA 1
ATOM 1986 C C . THR A 1 262 ? 12.940 -3.018 1.917 1.00 89.88 262 THR A C 1
ATOM 1988 O O . THR A 1 262 ? 12.621 -3.448 3.021 1.00 89.88 262 THR A O 1
ATOM 1991 N N . VAL A 1 263 ? 12.046 -2.680 1.000 1.00 87.19 263 VAL A N 1
ATOM 1992 C CA . VAL A 1 263 ? 10.615 -2.966 1.120 1.00 87.19 263 VAL A CA 1
ATOM 1993 C C . VAL A 1 263 ? 10.188 -3.737 -0.110 1.00 87.19 263 VAL A C 1
ATOM 1995 O O . VAL A 1 263 ? 10.624 -3.428 -1.216 1.00 87.19 263 VAL A O 1
ATOM 1998 N N . ILE A 1 264 ? 9.331 -4.734 0.073 1.00 89.50 264 ILE A N 1
ATOM 1999 C CA . ILE A 1 264 ? 8.652 -5.410 -1.023 1.00 89.50 264 ILE A CA 1
ATOM 2000 C C . ILE A 1 264 ? 7.169 -5.544 -0.709 1.00 89.50 264 ILE A C 1
ATOM 2002 O O . ILE A 1 264 ? 6.791 -5.802 0.432 1.00 89.50 264 ILE A O 1
ATOM 2006 N N . ALA A 1 265 ? 6.330 -5.392 -1.720 1.00 85.75 265 ALA A N 1
ATOM 2007 C CA . ALA A 1 265 ? 4.917 -5.701 -1.678 1.00 85.75 265 ALA A CA 1
ATOM 2008 C C . ALA A 1 265 ? 4.532 -6.494 -2.925 1.00 85.75 265 ALA A C 1
ATOM 2010 O O . ALA A 1 265 ? 5.149 -6.346 -3.979 1.00 85.75 265 ALA A O 1
ATOM 2011 N N . GLY A 1 266 ? 3.513 -7.331 -2.815 1.00 84.62 266 GLY A N 1
ATOM 2012 C CA . GLY A 1 266 ? 2.935 -8.010 -3.962 1.00 84.62 266 GLY A CA 1
ATOM 2013 C C . GLY A 1 266 ? 1.466 -8.299 -3.747 1.00 84.62 266 GLY A C 1
ATOM 2014 O O . GLY A 1 266 ? 1.038 -8.490 -2.606 1.00 84.62 266 GLY A O 1
ATOM 2015 N N . ALA A 1 267 ? 0.706 -8.304 -4.839 1.00 86.38 267 ALA A N 1
ATOM 2016 C CA . ALA A 1 267 ? -0.695 -8.691 -4.833 1.00 86.38 267 ALA A CA 1
ATOM 2017 C C . ALA A 1 267 ? -0.931 -9.910 -5.721 1.00 86.38 267 ALA A C 1
ATOM 2019 O O . ALA A 1 267 ? -0.361 -10.035 -6.808 1.00 86.38 267 ALA A O 1
ATOM 2020 N N . ARG A 1 268 ? -1.821 -10.791 -5.272 1.00 86.62 268 ARG A N 1
ATOM 2021 C CA . ARG A 1 268 ? -2.214 -12.014 -5.975 1.00 86.62 268 ARG A CA 1
ATOM 2022 C C . ARG A 1 268 ? -3.697 -12.298 -5.812 1.00 86.62 268 ARG A C 1
ATOM 2024 O O . ARG A 1 268 ? -4.348 -11.761 -4.913 1.00 86.62 268 ARG A O 1
ATOM 2031 N N . ILE A 1 269 ? -4.205 -13.201 -6.642 1.00 87.31 269 ILE A N 1
ATOM 2032 C CA . ILE A 1 269 ? -5.581 -13.679 -6.549 1.00 87.31 269 ILE A CA 1
ATOM 2033 C C . ILE A 1 269 ? -5.621 -14.992 -5.781 1.00 87.31 269 ILE A C 1
ATOM 2035 O O . ILE A 1 269 ? -4.833 -15.916 -6.009 1.00 87.31 269 ILE A O 1
ATOM 2039 N N . GLU A 1 270 ? -6.587 -15.067 -4.880 1.00 89.25 270 GLU A N 1
ATOM 2040 C CA . GLU A 1 270 ? -7.009 -16.279 -4.195 1.00 89.25 270 GLU A CA 1
ATOM 2041 C C . GLU A 1 270 ? -8.437 -16.629 -4.635 1.00 89.25 270 GLU A C 1
ATOM 2043 O O . GLU A 1 270 ? -9.116 -15.833 -5.284 1.00 89.25 270 GLU A O 1
ATOM 2048 N N . ASP A 1 271 ? -8.909 -17.839 -4.326 1.00 88.00 271 ASP A N 1
ATOM 2049 C CA . ASP A 1 271 ? -10.219 -18.322 -4.803 1.00 88.00 271 ASP A CA 1
ATOM 2050 C C . ASP A 1 271 ? -11.392 -17.412 -4.386 1.00 88.00 271 ASP A C 1
ATOM 2052 O O . ASP A 1 271 ? -12.476 -17.419 -4.984 1.00 88.00 271 ASP A O 1
ATOM 2056 N N . ASP A 1 272 ? -11.169 -16.602 -3.358 1.00 88.81 272 ASP A N 1
ATOM 2057 C CA . ASP A 1 272 ? -12.159 -15.748 -2.743 1.00 88.81 272 ASP A CA 1
ATOM 2058 C C . ASP A 1 272 ? -11.869 -14.262 -2.774 1.00 88.81 272 ASP A C 1
ATOM 2060 O O . ASP A 1 272 ? -12.605 -13.501 -2.147 1.00 88.81 272 ASP A O 1
ATOM 2064 N N . GLY A 1 273 ? -10.855 -13.834 -3.519 1.00 90.06 273 GLY A N 1
ATOM 2065 C CA . GLY A 1 273 ? -10.546 -12.422 -3.601 1.00 90.06 273 GLY A CA 1
ATOM 2066 C C . GLY A 1 273 ? -9.106 -12.119 -3.960 1.00 90.06 273 GLY A C 1
ATOM 2067 O O . GLY A 1 273 ? -8.436 -12.880 -4.654 1.00 90.06 273 GLY A O 1
ATOM 2068 N N . ILE A 1 274 ? -8.648 -10.965 -3.492 1.00 87.94 274 ILE A N 1
ATOM 2069 C CA . ILE A 1 274 ? -7.308 -10.444 -3.749 1.00 87.94 274 ILE A CA 1
ATOM 2070 C C . ILE A 1 274 ? -6.596 -10.292 -2.412 1.00 87.94 274 ILE A C 1
ATOM 2072 O O . ILE A 1 274 ? -7.169 -9.774 -1.449 1.00 87.94 274 ILE A O 1
ATOM 2076 N N . VAL A 1 275 ? -5.341 -10.725 -2.364 1.00 89.00 275 VAL A N 1
ATOM 2077 C CA . VAL A 1 275 ? -4.470 -10.574 -1.198 1.00 89.00 275 VAL A CA 1
ATOM 2078 C C . VAL A 1 275 ? -3.242 -9.797 -1.605 1.00 89.00 275 VAL A C 1
ATOM 2080 O O . VAL A 1 275 ? -2.549 -10.182 -2.544 1.00 89.00 275 VAL A O 1
ATOM 2083 N N . SER A 1 276 ? -2.965 -8.731 -0.869 1.00 88.38 276 SER A N 1
ATOM 2084 C CA . SER A 1 276 ? -1.713 -7.996 -0.925 1.00 88.38 276 SER A CA 1
ATOM 2085 C C . SER A 1 276 ? -0.917 -8.250 0.347 1.00 88.38 276 SER A C 1
ATOM 2087 O O . SER A 1 276 ? -1.470 -8.262 1.449 1.00 88.38 276 SER A O 1
ATOM 2089 N N . ARG A 1 277 ? 0.385 -8.472 0.203 1.00 90.88 277 ARG A N 1
ATOM 2090 C CA . ARG A 1 277 ? 1.315 -8.631 1.322 1.00 90.88 277 ARG A CA 1
ATOM 2091 C C . ARG A 1 277 ? 2.509 -7.727 1.110 1.00 90.88 277 ARG A C 1
ATOM 2093 O O . ARG A 1 277 ? 2.993 -7.616 -0.012 1.00 90.88 277 ARG A O 1
ATOM 2100 N N . SER A 1 278 ? 3.023 -7.144 2.183 1.00 88.25 278 SER A N 1
ATOM 2101 C CA . SER A 1 278 ? 4.274 -6.398 2.158 1.00 88.25 278 SER A CA 1
ATOM 2102 C C . SER A 1 278 ? 5.163 -6.723 3.347 1.00 88.25 278 SER A C 1
ATOM 2104 O O . SER A 1 278 ? 4.684 -7.126 4.409 1.00 88.25 278 SER A O 1
ATOM 2106 N N . ARG A 1 279 ? 6.470 -6.566 3.141 1.00 91.56 279 ARG A N 1
ATOM 2107 C CA . ARG A 1 279 ? 7.503 -6.722 4.158 1.00 91.56 279 ARG A CA 1
ATOM 2108 C C . ARG A 1 279 ? 8.607 -5.699 3.957 1.00 91.56 279 ARG A C 1
ATOM 2110 O O . ARG A 1 279 ? 9.056 -5.489 2.831 1.00 91.56 279 ARG A O 1
ATOM 2117 N N . SER A 1 280 ? 9.074 -5.109 5.047 1.00 89.38 280 SER A N 1
ATOM 2118 C CA . SER A 1 280 ? 10.366 -4.423 5.085 1.00 89.38 280 SER A CA 1
ATOM 2119 C C . SER A 1 280 ? 11.455 -5.386 5.555 1.00 89.38 280 SER A C 1
ATOM 2121 O O . SER A 1 280 ? 11.178 -6.171 6.447 1.00 89.38 280 SER A O 1
ATOM 2123 N N . PHE A 1 281 ? 12.683 -5.283 5.062 1.00 89.19 281 PHE A N 1
ATOM 2124 C CA . PHE A 1 281 ? 13.830 -6.061 5.534 1.00 89.19 281 PHE A CA 1
ATOM 2125 C C . PHE A 1 281 ? 14.917 -5.128 6.033 1.00 89.19 281 PHE A C 1
ATOM 2127 O O . PHE A 1 281 ? 15.424 -4.315 5.256 1.00 89.19 281 PHE A O 1
ATOM 2134 N N . GLY A 1 282 ? 15.284 -5.243 7.309 1.00 83.88 282 GLY A N 1
ATOM 2135 C CA . GLY A 1 282 ? 16.364 -4.443 7.898 1.00 83.88 282 GLY A CA 1
ATOM 2136 C C . GLY A 1 282 ? 16.062 -2.945 8.023 1.00 83.88 282 GLY A C 1
ATOM 2137 O O . GLY A 1 282 ? 16.937 -2.187 8.437 1.00 83.88 282 GLY A O 1
ATOM 2138 N N . ALA A 1 283 ? 14.840 -2.518 7.693 1.00 75.44 283 ALA A N 1
ATOM 2139 C CA . ALA A 1 283 ? 14.343 -1.198 8.042 1.00 75.44 283 ALA A CA 1
ATOM 2140 C C . ALA A 1 283 ? 14.031 -1.172 9.540 1.00 75.44 283 ALA A C 1
ATOM 2142 O O . ALA A 1 283 ? 13.501 -2.141 10.091 1.00 75.44 283 ALA A O 1
ATOM 2143 N N . LYS A 1 284 ? 14.329 -0.057 10.211 1.00 69.50 284 LYS A N 1
ATOM 2144 C CA . LYS A 1 284 ? 13.921 0.115 11.604 1.00 69.50 284 LYS A CA 1
ATOM 2145 C C . LYS A 1 284 ? 12.395 0.153 11.640 1.00 69.50 284 LYS A C 1
ATOM 2147 O O . LYS A 1 284 ? 11.786 1.096 11.142 1.00 69.50 284 LYS A O 1
ATOM 2152 N N . ALA A 1 285 ? 11.783 -0.887 12.199 1.00 62.44 285 ALA A N 1
ATOM 2153 C CA . ALA A 1 285 ? 10.342 -0.933 12.367 1.00 62.44 285 ALA A CA 1
ATOM 2154 C C . ALA A 1 285 ? 9.867 0.325 13.109 1.00 62.44 285 ALA A C 1
ATOM 2156 O O . ALA A 1 285 ? 10.413 0.671 14.159 1.00 62.44 285 ALA A O 1
ATOM 2157 N N . ILE A 1 286 ? 8.832 0.986 12.586 1.00 61.00 286 ILE A N 1
ATOM 2158 C CA . ILE A 1 286 ? 8.072 1.975 13.356 1.00 61.00 286 ILE A CA 1
ATOM 2159 C C . ILE A 1 286 ? 7.310 1.166 14.404 1.00 61.00 286 ILE A C 1
ATOM 2161 O O . ILE A 1 286 ? 6.255 0.604 14.127 1.00 61.00 286 ILE A O 1
ATOM 2165 N N . THR A 1 287 ? 7.914 0.947 15.567 1.00 61.00 287 THR A N 1
ATOM 2166 C CA . THR A 1 287 ? 7.316 0.104 16.597 1.00 61.00 287 THR A CA 1
ATOM 2167 C C . THR A 1 287 ? 6.346 0.941 17.411 1.00 61.00 287 THR A C 1
ATOM 2169 O O . THR A 1 287 ? 6.758 1.600 18.358 1.00 61.00 287 THR A O 1
ATOM 2172 N N . SER A 1 288 ? 5.054 0.868 17.095 1.00 63.84 288 SER A N 1
ATOM 2173 C CA . SER A 1 288 ? 4.011 1.341 18.012 1.00 63.84 288 SER A CA 1
ATOM 2174 C C . SER A 1 288 ? 3.806 0.395 19.206 1.00 63.84 288 SER A C 1
ATOM 2176 O O . SER A 1 288 ? 3.025 0.693 20.095 1.00 63.84 288 SER A O 1
ATOM 2178 N N . GLY A 1 289 ? 4.529 -0.732 19.261 1.00 76.62 289 GLY A N 1
ATOM 2179 C CA . GLY A 1 289 ? 4.302 -1.827 20.206 1.00 76.62 289 GLY A CA 1
ATOM 2180 C C . GLY A 1 289 ? 3.283 -2.828 19.655 1.00 76.62 289 GLY A C 1
ATOM 2181 O O . GLY A 1 289 ? 2.552 -2.533 18.718 1.00 76.62 289 GLY A O 1
ATOM 2182 N N . THR A 1 290 ? 3.248 -4.047 20.190 1.00 86.25 290 THR A N 1
ATOM 2183 C CA . THR A 1 290 ? 2.359 -5.110 19.693 1.00 86.25 290 THR A CA 1
ATOM 2184 C C . THR A 1 290 ? 1.079 -5.167 20.522 1.00 86.25 290 THR A C 1
ATOM 2186 O O . THR A 1 290 ? 1.090 -4.911 21.730 1.00 86.25 290 THR A O 1
ATOM 2189 N N . VAL A 1 291 ? -0.041 -5.510 19.888 1.00 90.69 291 VAL A N 1
ATOM 2190 C CA . VAL A 1 291 ? -1.273 -5.827 20.608 1.00 90.69 291 VAL A CA 1
ATOM 2191 C C . VAL A 1 291 ? -1.278 -7.319 20.924 1.00 90.69 291 VAL A C 1
ATOM 2193 O O . VAL A 1 291 ? -1.314 -8.158 20.025 1.00 90.69 291 VAL A O 1
ATOM 2196 N N . SER A 1 292 ? -1.275 -7.652 22.216 1.00 91.12 292 SER A N 1
ATOM 2197 C CA . SER A 1 292 ? -1.459 -9.036 22.663 1.00 91.12 292 SER A CA 1
ATOM 2198 C C . SER A 1 292 ? -2.809 -9.569 22.180 1.00 91.12 292 SER A C 1
ATOM 2200 O O . SER A 1 292 ? -3.841 -8.952 22.450 1.00 91.12 292 SER A O 1
ATOM 2202 N N . ASP A 1 293 ? -2.783 -10.696 21.465 1.00 94.12 293 ASP A N 1
ATOM 2203 C CA . ASP A 1 293 ? -3.961 -11.355 20.890 1.00 94.12 293 ASP A CA 1
ATOM 2204 C C . ASP A 1 293 ? -4.880 -10.400 20.098 1.00 94.12 293 ASP A C 1
ATOM 2206 O O . ASP A 1 293 ? -6.095 -10.360 20.285 1.00 94.12 293 ASP A O 1
ATOM 2210 N N . ALA A 1 294 ? -4.301 -9.578 19.214 1.00 95.62 294 ALA A N 1
ATOM 2211 C CA . ALA A 1 294 ? -5.061 -8.581 18.454 1.00 95.62 294 ALA A CA 1
ATOM 2212 C C . ALA A 1 294 ? -6.229 -9.187 17.659 1.00 95.62 294 ALA A C 1
ATOM 2214 O O . ALA A 1 294 ? -7.316 -8.615 17.627 1.00 95.62 294 ALA A O 1
ATOM 2215 N N . ILE A 1 295 ? -6.015 -10.352 17.034 1.00 97.00 295 ILE A N 1
ATOM 2216 C CA . ILE A 1 295 ? -7.045 -11.041 16.247 1.00 97.00 295 ILE A CA 1
ATOM 2217 C C . ILE A 1 295 ? -8.127 -11.625 17.157 1.00 97.00 295 ILE A C 1
ATOM 2219 O O . ILE A 1 295 ? -9.303 -11.516 16.817 1.00 97.00 295 ILE A O 1
ATOM 2223 N N . GLY A 1 296 ? -7.774 -12.171 18.326 1.00 97.44 296 GLY A N 1
ATOM 2224 C CA . GLY A 1 296 ? -8.758 -12.598 19.319 1.00 97.44 296 GLY A CA 1
ATOM 2225 C C . GLY A 1 296 ? -9.577 -11.429 19.866 1.00 97.44 296 GLY A C 1
ATOM 2226 O O . GLY A 1 296 ? -10.803 -11.526 19.930 1.00 97.44 296 GLY A O 1
ATOM 2227 N N . LYS A 1 297 ? -8.943 -10.284 20.162 1.00 97.19 297 LYS A N 1
ATOM 2228 C CA . LYS A 1 297 ? -9.632 -9.040 20.562 1.00 97.19 297 LYS A CA 1
ATOM 2229 C C . LYS A 1 297 ? -10.581 -8.538 19.475 1.00 97.19 297 LYS A C 1
ATOM 2231 O O . LYS A 1 297 ? -11.729 -8.222 19.778 1.00 97.19 297 LYS A O 1
ATOM 2236 N N . LEU A 1 298 ? -10.131 -8.513 18.220 1.00 97.19 298 LEU A N 1
ATOM 2237 C CA . LEU A 1 298 ? -10.951 -8.116 17.075 1.00 97.19 298 LEU A CA 1
ATOM 2238 C C . LEU A 1 298 ? -12.121 -9.093 16.877 1.00 97.19 298 LEU A C 1
ATOM 2240 O O . LEU A 1 298 ? -13.259 -8.671 16.713 1.00 97.19 298 LEU A O 1
ATOM 2244 N N . GLY A 1 299 ? -11.866 -10.399 16.970 1.00 97.69 299 GLY A N 1
ATOM 2245 C CA . GLY A 1 299 ? -12.876 -11.450 16.848 1.00 97.69 299 GLY A CA 1
ATOM 2246 C C . GLY A 1 299 ? -13.875 -11.492 18.009 1.00 97.69 299 GLY A C 1
ATOM 2247 O O . GLY A 1 299 ? -14.997 -11.958 17.829 1.00 97.69 299 GLY A O 1
ATOM 2248 N N . ALA A 1 300 ? -13.505 -10.987 19.188 1.00 97.75 300 ALA A N 1
ATOM 2249 C CA . ALA A 1 300 ? -14.391 -10.872 20.344 1.00 97.75 300 ALA A CA 1
ATOM 2250 C C . ALA A 1 300 ? -15.397 -9.714 20.231 1.00 97.75 300 ALA A C 1
ATOM 2252 O O . ALA A 1 300 ? -16.335 -9.652 21.032 1.00 97.75 300 ALA A O 1
ATOM 2253 N N . LEU A 1 301 ? -15.223 -8.809 19.261 1.00 97.19 301 LEU A N 1
ATOM 2254 C CA . LEU A 1 301 ? -16.207 -7.769 18.971 1.00 97.19 301 LEU A CA 1
ATOM 2255 C C . LEU A 1 301 ? -17.528 -8.383 18.475 1.00 97.19 301 LEU A C 1
ATOM 2257 O O . LEU A 1 301 ? -17.525 -9.502 17.960 1.00 97.19 301 LEU A O 1
ATOM 2261 N N . PRO A 1 302 ? -18.667 -7.685 18.627 1.00 96.88 302 PRO A N 1
ATOM 2262 C CA . PRO A 1 302 ? -19.973 -8.221 18.243 1.00 96.88 302 PRO A CA 1
ATOM 2263 C C . PRO A 1 302 ? -20.079 -8.617 16.769 1.00 96.88 302 PRO A C 1
ATOM 2265 O O . PRO A 1 302 ? -19.527 -7.963 15.896 1.00 96.88 302 PRO A O 1
ATOM 2268 N N . ALA A 1 303 ? -20.893 -9.625 16.451 1.00 95.81 303 ALA A N 1
ATOM 2269 C CA . ALA A 1 303 ? -21.126 -10.036 15.058 1.00 95.81 303 ALA A CA 1
ATOM 2270 C C . ALA A 1 303 ? -21.834 -8.953 14.206 1.00 95.81 303 ALA A C 1
ATOM 2272 O O . ALA A 1 303 ? -21.862 -9.018 12.971 1.00 95.81 303 ALA A O 1
ATOM 2273 N N . SER A 1 304 ? -22.436 -7.961 14.868 1.00 94.38 304 SER A N 1
ATOM 2274 C CA . SER A 1 304 ? -23.022 -6.772 14.249 1.00 94.38 304 SER A CA 1
ATOM 2275 C C . SER A 1 304 ? -21.988 -5.733 13.817 1.00 94.38 304 SER A C 1
ATOM 2277 O O . SER A 1 304 ? -22.368 -4.810 13.106 1.00 94.38 304 SER A O 1
ATOM 2279 N N . SER A 1 305 ? -20.714 -5.861 14.203 1.00 96.19 305 SER A N 1
ATOM 2280 C CA . SER A 1 305 ? -19.660 -4.939 13.781 1.00 96.19 305 SER A CA 1
ATOM 2281 C C . SER A 1 305 ? -19.508 -4.953 12.258 1.00 96.19 305 SER A C 1
ATOM 2283 O O . SER A 1 305 ? -19.167 -5.966 11.645 1.00 96.19 305 SER A O 1
ATOM 2285 N N . GLU A 1 306 ? -19.769 -3.807 11.647 1.00 94.94 306 GLU A N 1
ATOM 2286 C CA . GLU A 1 306 ? -19.597 -3.553 10.217 1.00 94.94 306 GLU A CA 1
ATOM 2287 C C . GLU A 1 306 ? -18.204 -3.002 9.936 1.00 94.94 306 GLU A C 1
ATOM 2289 O O . GLU A 1 306 ? -17.613 -3.328 8.912 1.00 94.94 306 GLU A O 1
ATOM 2294 N N . ILE A 1 307 ? -17.666 -2.224 10.877 1.00 95.88 307 ILE A N 1
ATOM 2295 C CA . ILE A 1 307 ? -16.265 -1.814 10.931 1.00 95.88 307 ILE A CA 1
ATOM 2296 C C . ILE A 1 307 ? -15.730 -2.221 12.299 1.00 95.88 307 ILE A C 1
ATOM 2298 O O . ILE A 1 307 ? -16.342 -1.945 13.333 1.00 95.88 307 ILE A O 1
ATOM 2302 N N . ALA A 1 308 ? -14.587 -2.885 12.310 1.00 96.94 308 ALA A N 1
ATOM 2303 C CA . ALA A 1 308 ? -13.910 -3.324 13.513 1.00 96.94 308 ALA A CA 1
ATOM 2304 C C . ALA A 1 308 ? -12.422 -3.014 13.398 1.00 96.94 308 ALA A C 1
ATOM 2306 O O . ALA A 1 308 ? -11.814 -3.259 12.356 1.00 96.94 308 ALA A O 1
ATOM 2307 N N . ALA A 1 309 ? -11.830 -2.495 14.467 1.00 96.81 309 ALA A N 1
ATOM 2308 C CA . ALA A 1 309 ? -10.415 -2.175 14.499 1.00 96.81 309 ALA A CA 1
ATOM 2309 C C . ALA A 1 309 ? -9.802 -2.479 15.862 1.00 96.81 309 ALA A C 1
ATOM 2311 O O . ALA A 1 309 ? -10.438 -2.295 16.897 1.00 96.81 309 ALA A O 1
ATOM 2312 N N . VAL A 1 310 ? -8.548 -2.910 15.860 1.00 96.31 310 VAL A N 1
ATOM 2313 C CA . VAL A 1 310 ? -7.700 -3.040 17.043 1.00 96.31 310 VAL A CA 1
ATOM 2314 C C . VAL A 1 310 ? -6.343 -2.452 16.693 1.00 96.31 310 VAL A C 1
ATOM 2316 O O . VAL A 1 310 ? -5.750 -2.845 15.692 1.00 96.31 310 VAL A O 1
ATOM 2319 N N . ALA A 1 311 ? -5.841 -1.522 17.497 1.00 93.56 311 ALA A N 1
ATOM 2320 C CA . ALA A 1 311 ? -4.567 -0.863 17.253 1.00 93.56 311 ALA A CA 1
ATOM 2321 C C . ALA A 1 311 ? -3.808 -0.609 18.553 1.00 93.56 311 ALA A C 1
ATOM 2323 O O . ALA A 1 311 ? -4.406 -0.314 19.590 1.00 93.56 311 ALA A O 1
ATOM 2324 N N . LYS A 1 312 ? -2.481 -0.679 18.486 1.00 91.12 312 LYS A N 1
ATOM 2325 C CA . LYS A 1 312 ? -1.597 -0.128 19.507 1.00 91.12 312 LYS A CA 1
ATOM 2326 C C . LYS A 1 312 ? -1.262 1.311 19.135 1.00 91.12 312 LYS A C 1
ATOM 2328 O O . LYS A 1 312 ? -0.737 1.568 18.051 1.00 91.12 312 LYS A O 1
ATOM 2333 N N . VAL A 1 313 ? -1.569 2.237 20.031 1.00 87.50 313 VAL A N 1
ATOM 2334 C CA . VAL A 1 313 ? -1.179 3.638 19.890 1.00 87.50 313 VAL A CA 1
ATOM 2335 C C . VAL A 1 313 ? 0.317 3.748 20.217 1.00 87.50 313 VAL A C 1
ATOM 2337 O O . VAL A 1 313 ? 0.720 3.242 21.265 1.00 87.50 313 VAL A O 1
ATOM 2340 N N . PRO A 1 314 ? 1.140 4.373 19.354 1.00 81.44 314 PRO A N 1
ATOM 2341 C CA . PRO A 1 314 ? 2.547 4.631 19.645 1.00 81.44 314 PRO A CA 1
ATOM 2342 C C . PRO A 1 314 ? 2.754 5.360 20.978 1.00 81.44 314 PRO A C 1
ATOM 2344 O O . PRO A 1 314 ? 1.928 6.182 21.380 1.00 81.44 314 PRO A O 1
ATOM 2347 N N . ASP A 1 315 ? 3.880 5.092 21.638 1.00 79.06 315 ASP A N 1
ATOM 2348 C CA . ASP A 1 315 ? 4.260 5.791 22.873 1.00 79.06 315 ASP A CA 1
ATOM 2349 C C . ASP A 1 315 ? 4.605 7.277 22.612 1.00 79.06 315 ASP A C 1
ATOM 2351 O O . ASP A 1 315 ? 4.504 8.127 23.495 1.00 79.06 315 ASP A O 1
ATOM 2355 N N . ASP A 1 316 ? 4.977 7.607 21.378 1.00 69.81 316 ASP A N 1
ATOM 2356 C CA . ASP A 1 316 ? 5.411 8.921 20.909 1.00 69.81 316 ASP A CA 1
ATOM 2357 C C . ASP A 1 316 ? 4.485 9.458 19.810 1.00 69.81 316 ASP A C 1
ATOM 2359 O O . ASP A 1 316 ? 4.940 9.969 18.789 1.00 69.81 316 ASP A O 1
ATOM 2363 N N . LEU A 1 317 ? 3.167 9.312 19.986 1.00 65.19 317 LEU A N 1
ATOM 2364 C CA . LEU A 1 317 ? 2.168 9.721 18.991 1.00 65.19 317 LEU A CA 1
ATOM 2365 C C . LEU A 1 317 ? 2.341 11.181 18.520 1.00 65.19 317 LEU A C 1
ATOM 2367 O O . LEU A 1 317 ? 2.112 11.463 17.349 1.00 65.19 317 LEU A O 1
ATOM 2371 N N . ASP A 1 318 ? 2.788 12.077 19.401 1.00 58.03 318 ASP A N 1
ATOM 2372 C CA . ASP A 1 318 ? 3.081 13.492 19.127 1.00 58.03 318 ASP A CA 1
ATOM 2373 C C . ASP A 1 318 ? 4.293 13.709 18.203 1.00 58.03 318 ASP A C 1
ATOM 2375 O O . ASP A 1 318 ? 4.402 14.743 17.547 1.00 58.03 318 ASP A O 1
ATOM 2379 N N . LYS A 1 319 ? 5.205 12.736 18.145 1.00 54.31 319 LYS A N 1
ATOM 2380 C CA . LYS A 1 319 ? 6.451 12.777 17.358 1.00 54.31 319 LYS A CA 1
ATOM 2381 C C . LYS A 1 319 ? 6.462 11.779 16.215 1.00 54.31 319 LYS A C 1
ATOM 2383 O O . LYS A 1 319 ? 7.363 11.803 15.375 1.00 54.31 319 LYS A O 1
ATOM 2388 N N . SER A 1 320 ? 5.502 10.866 16.207 1.00 46.09 320 SER A N 1
ATOM 2389 C CA . SER A 1 320 ? 5.462 9.804 15.233 1.00 46.09 320 SER A CA 1
ATOM 2390 C C . SER A 1 320 ? 5.126 10.389 13.864 1.00 46.09 320 SER A C 1
ATOM 2392 O O . SER A 1 320 ? 4.161 11.147 13.743 1.00 46.09 320 SER A O 1
ATOM 2394 N N . PRO A 1 321 ? 5.814 9.966 12.791 1.00 39.16 321 PRO A N 1
ATOM 2395 C CA . PRO A 1 321 ? 5.358 10.247 11.436 1.00 39.16 321 PRO A CA 1
ATOM 2396 C C . PRO A 1 321 ? 3.934 9.716 11.170 1.00 39.16 321 PRO A C 1
ATOM 2398 O O . PRO A 1 321 ? 3.336 10.129 10.186 1.00 39.16 321 PRO A O 1
ATOM 2401 N N . PHE A 1 322 ? 3.348 8.882 12.049 1.00 37.06 322 PHE A N 1
ATOM 2402 C CA . PHE A 1 322 ? 1.907 8.568 12.062 1.00 37.06 322 PHE A CA 1
ATOM 2403 C C . PHE A 1 322 ? 1.000 9.807 12.160 1.00 37.06 322 PHE A C 1
ATOM 2405 O O . PHE A 1 322 ? -0.095 9.787 11.601 1.00 37.06 322 PHE A O 1
ATOM 2412 N N . ALA A 1 323 ? 1.429 10.869 12.852 1.00 31.98 323 ALA A N 1
ATOM 2413 C CA . ALA A 1 323 ? 0.687 12.127 12.940 1.00 31.98 323 ALA A CA 1
ATOM 2414 C C . ALA A 1 323 ? 0.806 12.961 11.651 1.00 31.98 323 ALA A C 1
ATOM 2416 O O . ALA A 1 323 ? -0.115 13.692 11.303 1.00 31.98 323 ALA A O 1
ATOM 2417 N N . THR A 1 324 ? 1.917 12.823 10.919 1.00 29.06 324 THR A N 1
ATOM 2418 C CA . THR A 1 324 ? 2.223 13.606 9.708 1.00 29.06 324 THR A CA 1
ATOM 2419 C C . THR A 1 324 ? 1.784 12.917 8.411 1.00 29.06 324 THR A C 1
ATOM 2421 O O . THR A 1 324 ? 1.407 13.591 7.460 1.00 29.06 324 THR A O 1
ATOM 2424 N N . PHE A 1 325 ? 1.811 11.582 8.356 1.00 29.19 325 PHE A N 1
ATOM 2425 C CA . PHE A 1 325 ? 1.493 10.792 7.156 1.00 29.19 325 PHE A CA 1
ATOM 2426 C C . PHE A 1 325 ? 0.122 10.111 7.197 1.00 29.19 325 PHE A C 1
ATOM 2428 O O . PHE A 1 325 ? -0.233 9.397 6.260 1.00 29.19 325 PHE A O 1
ATOM 2435 N N . GLY A 1 326 ? -0.665 10.371 8.244 1.00 27.09 326 GLY A N 1
ATOM 2436 C CA . GLY A 1 326 ? -1.981 9.781 8.420 1.00 27.09 326 GLY A CA 1
ATOM 2437 C C . GLY A 1 326 ? -1.912 8.277 8.680 1.00 27.09 326 GLY A C 1
ATOM 2438 O O . GLY A 1 326 ? -0.962 7.570 8.343 1.00 27.09 326 GLY A O 1
ATOM 2439 N N . LEU A 1 327 ? -2.965 7.763 9.304 1.00 29.98 327 LEU A N 1
ATOM 2440 C CA . LEU A 1 327 ? -3.244 6.332 9.319 1.00 29.98 327 LEU A CA 1
ATOM 2441 C C . LEU A 1 327 ? -3.094 5.791 7.886 1.00 29.98 327 LEU A C 1
ATOM 2443 O O . LEU A 1 327 ? -3.568 6.452 6.961 1.00 29.98 327 LEU A O 1
ATOM 2447 N N . PRO A 1 328 ? -2.482 4.616 7.665 1.00 28.62 328 PRO A N 1
ATOM 2448 C CA . PRO A 1 328 ? -2.380 4.040 6.332 1.00 28.62 328 PRO A CA 1
ATOM 2449 C C . PRO A 1 328 ? -3.789 3.735 5.811 1.00 28.62 328 PRO A C 1
ATOM 2451 O O . PRO A 1 328 ? -4.330 2.678 6.111 1.00 28.62 328 PRO A O 1
ATOM 2454 N N . PHE A 1 329 ? -4.391 4.695 5.101 1.00 29.02 329 PHE A N 1
ATOM 2455 C CA . PHE A 1 329 ? -5.589 4.653 4.250 1.00 29.02 329 PHE A CA 1
ATOM 2456 C C . PHE A 1 329 ? -6.867 3.938 4.761 1.00 29.02 329 PHE A C 1
ATOM 2458 O O . PHE A 1 329 ? -7.862 3.923 4.046 1.00 29.02 329 PHE A O 1
ATOM 2465 N N . ALA A 1 330 ? -6.904 3.372 5.973 1.00 29.19 330 ALA A N 1
ATOM 2466 C CA . ALA A 1 330 ? -7.947 2.423 6.381 1.00 29.19 330 ALA A CA 1
ATOM 2467 C C . ALA A 1 330 ? -8.762 2.814 7.627 1.00 29.19 330 ALA A C 1
ATOM 2469 O O . ALA A 1 330 ? -9.750 2.143 7.909 1.00 29.19 330 ALA A O 1
ATOM 2470 N N . LEU A 1 331 ? -8.392 3.859 8.383 1.00 28.66 331 LEU A N 1
ATOM 2471 C CA . LEU A 1 331 ? -9.057 4.179 9.663 1.00 28.66 331 LEU A CA 1
ATOM 2472 C C . LEU A 1 331 ? -9.599 5.604 9.819 1.00 28.66 331 LEU A C 1
ATOM 2474 O O . LEU A 1 331 ? -10.103 5.939 10.887 1.00 28.66 331 LEU A O 1
ATOM 2478 N N . THR A 1 332 ? -9.586 6.418 8.769 1.00 26.77 332 THR A N 1
ATOM 2479 C CA . THR A 1 332 ? -10.184 7.760 8.803 1.00 26.77 332 THR A CA 1
ATOM 2480 C C . THR A 1 332 ? -11.256 7.962 7.733 1.00 26.77 332 THR A C 1
ATOM 2482 O O . THR A 1 332 ? -11.099 8.798 6.852 1.00 26.77 332 THR A O 1
ATOM 2485 N N . PRO A 1 333 ? -12.417 7.292 7.826 1.00 23.64 333 PRO A N 1
ATOM 2486 C CA . PRO A 1 333 ? -13.663 7.938 7.471 1.00 23.64 333 PRO A CA 1
ATOM 2487 C C . PRO A 1 333 ? -14.219 8.624 8.734 1.00 23.64 333 PRO A C 1
ATOM 2489 O O . PRO A 1 333 ? -14.837 7.982 9.577 1.00 23.64 333 PRO A O 1
ATOM 2492 N N . GLY A 1 334 ? -13.985 9.933 8.881 1.00 27.55 334 GLY A N 1
ATOM 2493 C CA . GLY A 1 334 ? -14.925 10.794 9.615 1.00 27.55 334 GLY A CA 1
ATOM 2494 C C . GLY A 1 334 ? -14.753 11.018 11.126 1.00 27.55 334 GLY A C 1
ATOM 2495 O O . GLY A 1 334 ? -15.756 11.214 11.800 1.00 27.55 334 GLY A O 1
ATOM 2496 N N . LEU A 1 335 ? -13.532 11.073 11.674 1.00 25.45 335 LEU A N 1
ATOM 2497 C CA . LEU A 1 335 ? -13.291 11.646 13.020 1.00 25.45 335 LEU A CA 1
ATOM 2498 C C . LEU A 1 335 ? -12.689 13.065 12.963 1.00 25.45 335 LEU A C 1
ATOM 2500 O O . LEU A 1 335 ? -11.901 13.456 13.820 1.00 25.45 335 LEU A O 1
ATOM 2504 N N . GLY A 1 336 ? -13.054 13.835 11.935 1.00 26.83 336 GLY A N 1
ATOM 2505 C CA . GLY A 1 336 ? -12.787 15.272 11.880 1.00 26.83 336 GLY A CA 1
ATOM 2506 C C . GLY A 1 336 ? -13.770 16.049 12.755 1.00 26.83 336 GLY A C 1
ATOM 2507 O O . GLY A 1 336 ? -14.893 15.600 12.980 1.00 26.83 336 GLY A O 1
ATOM 2508 N N . ALA A 1 337 ? -13.331 17.208 13.249 1.00 29.89 337 ALA A N 1
ATOM 2509 C CA . ALA A 1 337 ? -14.138 18.148 14.019 1.00 29.89 337 ALA A CA 1
ATOM 2510 C C . ALA A 1 337 ? -15.510 18.417 13.370 1.00 29.89 337 ALA A C 1
ATOM 2512 O O . ALA A 1 337 ? -15.666 18.319 12.151 1.00 29.89 337 ALA A O 1
ATOM 2513 N N . ALA A 1 338 ? -16.500 18.740 14.205 1.00 29.34 338 ALA A N 1
ATOM 2514 C CA . ALA A 1 338 ? -17.880 18.990 13.808 1.00 29.34 338 ALA A CA 1
ATOM 2515 C C . ALA A 1 338 ? -17.987 20.145 12.793 1.00 29.34 338 ALA A C 1
ATOM 2517 O O . ALA A 1 338 ? -18.150 21.301 13.169 1.00 29.34 338 ALA A O 1
ATOM 2518 N N . GLY A 1 339 ? -17.921 19.821 11.500 1.00 39.69 339 GLY A N 1
ATOM 2519 C CA . GLY A 1 339 ? -18.457 20.671 10.443 1.00 39.69 339 GLY A CA 1
ATOM 2520 C C . GLY A 1 339 ? -19.981 20.699 10.538 1.00 39.69 339 GLY A C 1
ATOM 2521 O O . GLY A 1 339 ? -20.607 19.727 10.976 1.00 39.69 339 GLY A O 1
ATOM 2522 N N . THR A 1 340 ? -20.603 21.809 10.151 1.00 46.84 340 THR A N 1
ATOM 2523 C CA . THR A 1 340 ? -22.060 21.859 10.022 1.00 46.84 340 THR A CA 1
ATOM 2524 C C . THR A 1 340 ? -22.501 20.843 8.964 1.00 46.84 340 THR A C 1
ATOM 2526 O O . THR A 1 340 ? -22.013 20.893 7.836 1.00 46.84 340 THR A O 1
ATOM 2529 N N . PRO A 1 341 ? -23.409 19.904 9.288 1.00 53.53 341 PRO A N 1
ATOM 2530 C CA . PRO A 1 341 ? -23.858 18.919 8.315 1.00 53.53 341 PRO A CA 1
ATOM 2531 C C . PRO A 1 341 ? -24.488 19.625 7.111 1.00 53.53 341 PRO A C 1
ATOM 2533 O O . PRO A 1 341 ? -25.302 20.536 7.275 1.00 53.53 341 PRO A O 1
ATOM 2536 N N . LEU A 1 342 ? -24.118 19.185 5.905 1.00 70.19 342 LEU A N 1
ATOM 2537 C CA . LEU A 1 342 ? -24.746 19.633 4.663 1.00 70.19 342 LEU A CA 1
ATOM 2538 C C . LEU A 1 342 ? -26.261 19.426 4.754 1.00 70.19 342 LEU A C 1
ATOM 2540 O O . LEU A 1 342 ? -26.724 18.354 5.164 1.00 70.19 342 LEU A O 1
ATOM 2544 N N . THR A 1 343 ? -27.034 20.423 4.331 1.00 84.44 343 THR A N 1
ATOM 2545 C CA . THR A 1 343 ? -28.486 20.275 4.160 1.00 84.44 343 THR A CA 1
ATOM 2546 C C . THR A 1 343 ? -28.803 19.224 3.090 1.00 84.44 343 THR A C 1
ATOM 2548 O O . THR A 1 343 ? -27.976 18.939 2.228 1.00 84.44 343 THR A O 1
ATOM 2551 N N . GLU A 1 344 ? -30.017 18.659 3.074 1.00 72.56 344 GLU A N 1
ATOM 2552 C CA . GLU A 1 344 ? -30.411 17.688 2.031 1.00 72.56 344 GLU A CA 1
ATOM 2553 C C . GLU A 1 344 ? -30.249 18.238 0.602 1.00 72.56 344 GLU A C 1
ATOM 2555 O O . GLU A 1 344 ? -29.951 17.489 -0.328 1.00 72.56 344 GLU A O 1
ATOM 2560 N N . ALA A 1 345 ? -30.445 19.549 0.421 1.00 86.50 345 ALA A N 1
ATOM 2561 C CA . ALA A 1 345 ? -30.239 20.217 -0.859 1.00 86.50 345 ALA A CA 1
ATOM 2562 C C . ALA A 1 345 ? -28.752 20.252 -1.237 1.00 86.50 345 ALA A C 1
ATOM 2564 O O . ALA A 1 345 ? -28.402 19.894 -2.357 1.00 86.50 345 ALA A O 1
ATOM 2565 N N . GLU A 1 346 ? -27.884 20.608 -0.291 1.00 88.00 346 GLU A N 1
ATOM 2566 C CA . GLU A 1 346 ? -26.432 20.642 -0.482 1.00 88.00 346 GLU A CA 1
ATOM 2567 C C . GLU A 1 346 ? -25.827 19.243 -0.654 1.00 88.00 346 GLU A C 1
ATOM 2569 O O . GLU A 1 346 ? -24.879 19.081 -1.411 1.00 88.00 346 GLU A O 1
ATOM 2574 N N . GLN A 1 347 ? -26.388 18.211 -0.016 1.00 72.56 347 GLN A N 1
ATOM 2575 C CA . GLN A 1 347 ? -25.975 16.820 -0.237 1.00 72.56 347 GLN A CA 1
ATOM 2576 C C . GLN A 1 347 ? -26.302 16.354 -1.659 1.00 72.56 347 GLN A C 1
ATOM 2578 O O . GLN A 1 347 ? -25.467 15.727 -2.306 1.00 72.56 347 GLN A O 1
ATOM 2583 N N . LYS A 1 348 ? -27.498 16.682 -2.166 1.00 84.44 348 LYS A N 1
ATOM 2584 C CA . LYS A 1 348 ? -27.876 16.393 -3.560 1.00 84.44 348 LYS A CA 1
ATOM 2585 C C . LYS A 1 348 ? -27.038 17.189 -4.554 1.00 84.44 348 LYS A C 1
ATOM 2587 O O . LYS A 1 348 ? -26.700 16.671 -5.613 1.00 84.44 348 LYS A O 1
ATOM 2592 N N . GLU A 1 349 ? -26.722 18.437 -4.220 1.00 94.31 349 GLU A N 1
ATOM 2593 C CA . GLU A 1 349 ? -25.838 19.289 -5.015 1.00 94.31 349 GLU A CA 1
ATOM 2594 C C . GLU A 1 349 ? -24.424 18.700 -5.074 1.00 94.31 349 GLU A C 1
ATOM 2596 O O . GLU A 1 349 ? -23.882 18.539 -6.163 1.00 94.31 349 GLU A O 1
ATOM 2601 N N . LEU A 1 350 ? -23.869 18.288 -3.930 1.00 88.44 350 LEU A N 1
ATOM 2602 C CA . LEU A 1 350 ? -22.568 17.631 -3.842 1.00 88.44 350 LEU A CA 1
ATOM 2603 C C . LEU A 1 350 ? -22.536 16.326 -4.652 1.00 88.44 350 LEU A C 1
ATOM 2605 O O . LEU A 1 350 ? -21.594 16.108 -5.405 1.00 88.44 350 LEU A O 1
ATOM 2609 N N . GLU A 1 351 ? -23.563 15.477 -4.537 1.00 77.19 351 GLU A N 1
ATOM 2610 C CA . GLU A 1 351 ? -23.676 14.222 -5.303 1.00 77.19 351 GLU A CA 1
ATOM 2611 C C . GLU A 1 351 ? -23.691 14.500 -6.818 1.00 77.19 351 GLU A C 1
ATOM 2613 O O . GLU A 1 351 ? -22.940 13.875 -7.564 1.00 77.19 351 GLU A O 1
ATOM 2618 N N . ALA A 1 352 ? -24.455 15.502 -7.268 1.00 90.06 352 ALA A N 1
ATOM 2619 C CA . ALA A 1 352 ? -24.506 15.894 -8.678 1.00 90.06 352 ALA A CA 1
ATOM 2620 C C . ALA A 1 352 ? -23.188 16.499 -9.195 1.00 90.06 352 ALA A C 1
ATOM 2622 O O . ALA A 1 352 ? -22.843 16.311 -10.363 1.00 90.06 352 ALA A O 1
ATOM 2623 N N . LEU A 1 353 ? -22.465 17.240 -8.352 1.00 89.69 353 LEU A N 1
ATOM 2624 C CA . LEU A 1 353 ? -21.163 17.811 -8.694 1.00 89.69 353 LEU A CA 1
ATOM 2625 C C . LEU A 1 353 ? -20.079 16.733 -8.755 1.00 89.69 353 LEU A C 1
ATOM 2627 O O . LEU A 1 353 ? -19.334 16.702 -9.726 1.00 89.69 353 LEU A O 1
ATOM 2631 N N . MET A 1 354 ? -20.036 15.803 -7.799 1.00 75.56 354 MET A N 1
ATOM 2632 C CA . MET A 1 354 ? -19.100 14.675 -7.848 1.00 75.56 354 MET A CA 1
ATOM 2633 C C . MET A 1 354 ? -19.340 13.789 -9.075 1.00 75.56 354 MET A C 1
ATOM 2635 O O . MET A 1 354 ? -18.381 13.414 -9.740 1.00 75.56 354 MET A O 1
ATOM 2639 N N . ASP A 1 355 ? -20.596 13.493 -9.426 1.00 80.38 355 ASP A N 1
ATOM 2640 C CA . ASP A 1 355 ? -20.906 12.726 -10.643 1.00 80.38 355 ASP A CA 1
ATOM 2641 C C . ASP A 1 355 ? -20.388 13.443 -11.908 1.00 80.38 355 ASP A C 1
ATOM 2643 O O . ASP A 1 355 ? -19.813 12.809 -12.792 1.00 80.38 355 ASP A O 1
ATOM 2647 N N . LYS A 1 356 ? -20.521 14.775 -11.986 1.00 81.56 356 LYS A N 1
ATOM 2648 C CA . LYS A 1 356 ? -19.954 15.568 -13.091 1.00 81.56 356 LYS A CA 1
ATOM 2649 C C . LYS A 1 356 ? -18.426 15.602 -13.088 1.00 81.56 356 LYS A C 1
ATOM 2651 O O . LYS A 1 356 ? -17.838 15.630 -14.169 1.00 81.56 356 LYS A O 1
ATOM 2656 N N . ASP A 1 357 ? -17.801 15.612 -11.914 1.00 79.88 357 ASP A N 1
ATOM 2657 C CA . ASP A 1 357 ? -16.344 15.624 -11.750 1.00 79.88 357 ASP A CA 1
ATOM 2658 C C . ASP A 1 357 ? -15.742 14.301 -12.236 1.00 79.88 357 ASP A C 1
ATOM 2660 O O . ASP A 1 357 ? -14.851 14.286 -13.083 1.00 79.88 357 ASP A O 1
ATOM 2664 N N . PHE A 1 358 ? -16.348 13.175 -11.840 1.00 60.38 358 PHE A N 1
ATOM 2665 C CA . PHE A 1 358 ? -16.002 11.846 -12.354 1.00 60.38 358 PHE A CA 1
ATOM 2666 C C . PHE A 1 358 ? -16.153 11.724 -13.875 1.00 60.38 358 PHE A C 1
ATOM 2668 O O . PHE A 1 358 ? -15.424 10.963 -14.511 1.00 60.38 358 PHE A O 1
ATOM 2675 N N . GLU A 1 359 ? -17.093 12.458 -14.471 1.00 70.81 359 GLU A N 1
ATOM 2676 C CA . GLU A 1 359 ? -17.285 12.511 -15.921 1.00 70.81 359 GLU A CA 1
ATOM 2677 C C . GLU A 1 359 ? -16.365 13.521 -16.635 1.00 70.81 359 GLU A C 1
ATOM 2679 O O . GLU A 1 359 ? -16.415 13.605 -17.865 1.00 70.81 359 GLU A O 1
ATOM 2684 N N . GLY A 1 360 ? -15.553 14.295 -15.904 1.00 73.62 360 GLY A N 1
ATOM 2685 C CA . GLY A 1 360 ? -14.686 15.342 -16.455 1.00 73.62 360 GLY A CA 1
ATOM 2686 C C . GLY A 1 360 ? -15.455 16.532 -17.041 1.00 73.62 360 GLY A C 1
ATOM 2687 O O . GLY A 1 360 ? -14.988 17.176 -17.980 1.00 73.62 360 GLY A O 1
ATOM 2688 N N . LYS A 1 361 ? -16.668 16.797 -16.544 1.00 90.69 361 LYS A N 1
ATOM 2689 C CA . LYS A 1 361 ? -17.595 17.818 -17.073 1.00 90.69 361 LYS A CA 1
ATOM 2690 C C . LYS A 1 361 ? -17.799 19.003 -16.133 1.00 90.69 361 LYS A C 1
ATOM 2692 O O . LYS A 1 361 ? -18.733 19.778 -16.338 1.00 90.69 361 LYS A O 1
ATOM 2697 N N . LEU A 1 362 ? -16.977 19.126 -15.096 1.00 91.12 362 LEU A N 1
ATOM 2698 C CA . LEU A 1 362 ? -17.094 20.203 -14.127 1.00 91.12 362 LEU A CA 1
ATOM 2699 C C . LEU A 1 362 ? -16.653 21.537 -14.744 1.00 91.12 362 LEU A C 1
ATOM 2701 O O . LEU A 1 362 ? -15.571 21.646 -15.316 1.00 91.12 362 LEU A O 1
ATOM 2705 N N . THR A 1 363 ? -17.494 22.561 -14.640 1.00 95.75 363 THR A N 1
ATOM 2706 C CA . THR A 1 363 ? -17.082 23.943 -14.934 1.00 95.75 363 THR A CA 1
ATOM 2707 C C . THR A 1 363 ? -16.298 24.539 -13.762 1.00 95.75 363 THR A C 1
ATOM 2709 O O . THR A 1 363 ? -16.463 24.100 -12.629 1.00 95.75 363 THR A O 1
ATOM 2712 N N . ASP A 1 364 ? -15.522 25.604 -13.982 1.00 89.44 364 ASP A N 1
ATOM 2713 C CA . ASP A 1 364 ? -14.771 26.282 -12.905 1.00 89.44 364 ASP A CA 1
ATOM 2714 C C . ASP A 1 364 ? -15.668 26.737 -11.738 1.00 89.44 364 ASP A C 1
ATOM 2716 O O . ASP A 1 364 ? -15.286 26.681 -10.569 1.00 89.44 364 ASP A O 1
ATOM 2720 N N . ALA A 1 365 ? -16.892 27.182 -12.046 1.00 91.50 365 ALA A N 1
ATOM 2721 C CA . ALA A 1 365 ? -17.866 27.590 -11.037 1.00 91.50 365 ALA A CA 1
ATOM 2722 C C . ALA A 1 365 ? -18.390 26.394 -10.227 1.00 91.50 365 ALA A C 1
ATOM 2724 O O . ALA A 1 365 ? -18.601 26.505 -9.021 1.00 91.50 365 ALA A O 1
ATOM 2725 N N . GLU A 1 366 ? -18.585 25.255 -10.886 1.00 94.44 366 GLU A N 1
ATOM 2726 C CA . GLU A 1 366 ? -18.997 24.000 -10.259 1.00 94.44 366 GLU A CA 1
ATOM 2727 C C . GLU A 1 366 ? -17.861 23.368 -9.453 1.00 94.44 366 GLU A C 1
ATOM 2729 O O . GLU A 1 366 ? -18.133 22.851 -8.377 1.00 94.44 366 GLU A O 1
ATOM 2734 N N . GLN A 1 367 ? -16.606 23.484 -9.898 1.00 82.75 367 GLN A N 1
ATOM 2735 C CA . GLN A 1 367 ? -15.423 23.093 -9.125 1.00 82.75 367 GLN A CA 1
ATOM 2736 C C . GLN A 1 367 ? -15.327 23.902 -7.845 1.00 82.75 367 GLN A C 1
ATOM 2738 O O . GLN A 1 367 ? -15.270 23.335 -6.760 1.00 82.75 367 GLN A O 1
ATOM 2743 N N . LYS A 1 368 ? -15.427 25.228 -7.948 1.00 87.88 368 LYS A N 1
ATOM 2744 C CA . LYS A 1 368 ? -15.431 26.090 -6.767 1.00 87.88 368 LYS A CA 1
ATOM 2745 C C . LYS A 1 368 ? -16.572 25.733 -5.813 1.00 87.88 368 LYS A C 1
ATOM 2747 O O . LYS A 1 368 ? -16.396 25.740 -4.598 1.00 87.88 368 LYS A O 1
ATOM 2752 N N . ARG A 1 369 ? -17.749 25.407 -6.353 1.00 94.31 369 ARG A N 1
ATOM 2753 C CA . ARG A 1 369 ? -18.901 25.000 -5.548 1.00 94.31 369 ARG A CA 1
ATOM 2754 C C . ARG A 1 369 ? -18.707 23.629 -4.899 1.00 94.31 369 ARG A C 1
ATOM 2756 O O . ARG A 1 369 ? -19.104 23.446 -3.750 1.00 94.31 369 ARG A O 1
ATOM 2763 N N . LEU A 1 370 ? -18.098 22.689 -5.613 1.00 86.25 370 LEU A N 1
ATOM 2764 C CA . LEU A 1 370 ? -17.701 21.386 -5.093 1.00 86.25 370 LEU A CA 1
ATOM 2765 C C . LEU A 1 370 ? -16.721 21.576 -3.933 1.00 86.25 370 LEU A C 1
ATOM 2767 O O . LEU A 1 370 ? -16.973 21.046 -2.856 1.00 86.25 370 LEU A O 1
ATOM 2771 N N . ASP A 1 371 ? -15.703 22.419 -4.094 1.00 74.88 371 ASP A N 1
ATOM 2772 C CA . ASP A 1 371 ? -14.731 22.743 -3.046 1.00 74.88 371 ASP A CA 1
ATOM 2773 C C . ASP A 1 371 ? -15.408 23.375 -1.813 1.00 74.88 371 ASP A C 1
ATOM 2775 O O . ASP A 1 371 ? -15.139 22.972 -0.682 1.00 74.88 371 ASP A O 1
ATOM 2779 N N . GLU A 1 372 ? -16.356 24.303 -2.007 1.00 83.38 372 GLU A N 1
ATOM 2780 C CA . GLU A 1 372 ? -17.153 24.898 -0.920 1.00 83.38 372 GLU A CA 1
ATOM 2781 C C . GLU A 1 372 ? -17.988 23.859 -0.150 1.00 83.38 372 GLU A C 1
ATOM 2783 O O . GLU A 1 372 ? -18.127 23.945 1.073 1.00 83.38 372 GLU A O 1
ATOM 2788 N N . LEU A 1 373 ? -18.583 22.891 -0.852 1.00 82.38 373 LEU A N 1
ATOM 2789 C CA . LEU A 1 373 ? -19.384 21.827 -0.239 1.00 82.38 373 LEU A CA 1
ATOM 2790 C C . LEU A 1 373 ? -18.499 20.783 0.452 1.00 82.38 373 LEU A C 1
ATOM 2792 O O . LEU A 1 373 ? -18.843 20.322 1.541 1.00 82.38 373 LEU A O 1
ATOM 2796 N N . MET A 1 374 ? -17.349 20.452 -0.136 1.00 76.25 374 MET A N 1
ATOM 2797 C CA . MET A 1 374 ? -16.334 19.581 0.460 1.00 76.25 374 MET A CA 1
ATOM 2798 C C . MET A 1 374 ? -15.764 20.207 1.737 1.00 76.25 374 MET A C 1
ATOM 2800 O O . MET A 1 374 ? -15.652 19.516 2.745 1.00 76.25 374 MET A O 1
ATOM 2804 N N . ALA A 1 375 ? -15.509 21.519 1.748 1.00 70.50 375 ALA A N 1
ATOM 2805 C CA . ALA A 1 375 ? -15.020 22.248 2.920 1.00 70.50 375 ALA A CA 1
ATOM 2806 C C . ALA A 1 375 ? -16.015 22.258 4.096 1.00 70.50 375 ALA A C 1
ATOM 2808 O O . ALA A 1 375 ? -15.606 22.358 5.251 1.00 70.50 375 ALA A O 1
ATOM 2809 N N . LYS A 1 376 ? -17.321 22.121 3.825 1.00 72.88 376 LYS A N 1
ATOM 2810 C CA . LYS A 1 376 ? -18.360 21.960 4.859 1.00 72.88 376 LYS A CA 1
ATOM 2811 C C . LYS A 1 376 ? -18.421 20.545 5.438 1.00 72.88 376 LYS A C 1
ATOM 2813 O O . LYS A 1 376 ? -19.037 20.349 6.486 1.00 72.88 376 LYS A O 1
ATOM 2818 N N . MET A 1 377 ? -17.828 19.547 4.780 1.00 60.16 377 MET A N 1
ATOM 2819 C CA . MET A 1 377 ? -17.867 18.176 5.277 1.00 60.16 377 MET A CA 1
ATOM 2820 C C . MET A 1 377 ? -16.886 17.962 6.440 1.00 60.16 377 MET A C 1
ATOM 2822 O O . MET A 1 377 ? -15.722 18.366 6.364 1.00 60.16 377 MET A O 1
ATOM 2826 N N . PRO A 1 378 ? -17.312 17.265 7.510 1.00 46.12 378 PRO A N 1
ATOM 2827 C CA . PRO A 1 378 ? -16.429 16.929 8.619 1.00 46.12 378 PRO A CA 1
ATOM 2828 C C . PRO A 1 378 ? -15.265 16.050 8.131 1.00 46.12 378 PRO A C 1
ATOM 2830 O O . PRO A 1 378 ? -15.471 14.935 7.651 1.00 46.12 378 PRO A O 1
ATOM 2833 N N . GLY A 1 379 ? -14.033 16.557 8.260 1.00 45.12 379 GLY A N 1
ATOM 2834 C CA . GLY A 1 379 ? -12.798 15.863 7.862 1.00 45.12 379 GLY A CA 1
ATOM 2835 C C . GLY A 1 379 ? -12.064 16.430 6.640 1.00 45.12 379 GLY A C 1
ATOM 2836 O O . GLY A 1 379 ? -10.941 16.005 6.393 1.00 45.12 379 GLY A O 1
ATOM 2837 N N . PHE A 1 380 ? -12.638 17.405 5.929 1.00 42.16 380 PHE A N 1
ATOM 2838 C CA . PHE A 1 380 ? -12.002 18.110 4.798 1.00 42.16 380 PHE A CA 1
ATOM 2839 C C . PHE A 1 380 ? -11.668 19.576 5.122 1.00 42.16 380 PHE A C 1
ATOM 2841 O O . PHE A 1 380 ? -11.582 20.407 4.225 1.00 42.16 380 PHE A O 1
ATOM 2848 N N . GLY A 1 381 ? -11.508 19.889 6.413 1.00 40.28 381 GLY A N 1
ATOM 2849 C CA . GLY A 1 381 ? -11.498 21.250 6.946 1.00 40.28 381 GLY A CA 1
ATOM 2850 C C . GLY A 1 381 ? -10.663 22.240 6.134 1.00 40.28 381 GLY A C 1
ATOM 2851 O O . GLY A 1 381 ? -9.435 22.178 6.135 1.00 40.28 381 GLY A O 1
ATOM 2852 N N . GLY A 1 382 ? -11.353 23.205 5.520 1.00 40.81 382 GLY A N 1
ATOM 2853 C CA . GLY A 1 382 ? -10.800 24.545 5.405 1.00 40.81 382 GLY A CA 1
ATOM 2854 C C . GLY A 1 382 ? -10.527 25.052 6.819 1.00 40.81 382 GLY A C 1
ATOM 2855 O O . GLY A 1 382 ? -11.307 24.799 7.738 1.00 40.81 382 GLY A O 1
ATOM 2856 N N . SER A 1 383 ? -9.384 25.694 7.017 1.00 49.84 383 SER A N 1
ATOM 2857 C CA . SER A 1 383 ? -9.044 26.333 8.285 1.00 49.84 383 SER A CA 1
ATOM 2858 C C . SER A 1 383 ? -10.177 27.274 8.720 1.00 49.84 383 SER A C 1
ATOM 2860 O O . SER A 1 383 ? -10.683 28.012 7.877 1.00 49.84 383 SER A O 1
ATOM 2862 N N . ASP A 1 384 ? -10.542 27.290 10.008 1.00 56.06 384 ASP A N 1
ATOM 2863 C CA . ASP A 1 384 ? -11.516 28.217 10.628 1.00 56.06 384 ASP A CA 1
ATOM 2864 C C . ASP A 1 384 ? -11.027 29.691 10.617 1.00 56.06 384 ASP A C 1
ATOM 2866 O O . ASP A 1 384 ? -11.147 30.430 11.599 1.00 56.06 384 ASP A O 1
ATOM 2870 N N . LEU A 1 385 ? -10.399 30.142 9.532 1.00 62.88 385 LEU A N 1
ATOM 2871 C CA . LEU A 1 385 ? -9.894 31.495 9.395 1.00 62.88 385 LEU A CA 1
ATOM 2872 C C . LEU A 1 385 ? -11.048 32.419 9.036 1.00 62.88 385 LEU A C 1
ATOM 2874 O O . LEU A 1 385 ? -11.783 32.227 8.073 1.00 62.88 385 LEU A O 1
ATOM 2878 N N . THR A 1 386 ? -11.198 33.480 9.819 1.00 80.50 386 THR A N 1
ATOM 2879 C CA . THR A 1 386 ? -12.021 34.614 9.403 1.00 80.50 386 THR A CA 1
ATOM 2880 C C . THR A 1 386 ? -11.436 35.238 8.126 1.00 80.50 386 THR A C 1
ATOM 2882 O O . THR A 1 386 ? -10.223 35.179 7.926 1.00 80.50 386 THR A O 1
ATOM 2885 N N . PRO A 1 387 ? -12.227 35.961 7.311 1.00 76.06 387 PRO A N 1
ATOM 2886 C CA . PRO A 1 387 ? -11.704 36.653 6.124 1.00 76.06 387 PRO A CA 1
ATOM 2887 C C . PRO A 1 387 ? -10.532 37.609 6.416 1.00 76.06 387 PRO A C 1
ATOM 2889 O O . PRO A 1 387 ? -9.717 37.912 5.548 1.00 76.06 387 PRO A O 1
ATOM 2892 N N . ALA A 1 388 ? -10.433 38.109 7.654 1.00 77.44 388 ALA A N 1
ATOM 2893 C CA . ALA A 1 388 ? -9.301 38.913 8.103 1.00 77.44 388 ALA A CA 1
ATOM 2894 C C . ALA A 1 388 ? -8.033 38.071 8.320 1.00 77.44 388 ALA A C 1
ATOM 2896 O O . ALA A 1 388 ? -6.946 38.525 7.979 1.00 77.44 388 ALA A O 1
ATOM 2897 N N . GLN A 1 389 ? -8.179 36.861 8.859 1.00 81.56 389 GLN A N 1
ATOM 2898 C CA . GLN A 1 389 ? -7.095 35.904 9.063 1.00 81.56 389 GLN A CA 1
ATOM 2899 C C . GLN A 1 389 ? -6.636 35.260 7.751 1.00 81.56 389 GLN A C 1
ATOM 2901 O O . GLN A 1 389 ? -5.442 35.064 7.584 1.00 81.56 389 GLN A O 1
ATOM 2906 N N . GLU A 1 390 ? -7.538 35.002 6.800 1.00 72.81 390 GLU A N 1
ATOM 2907 C CA . GLU A 1 390 ? -7.166 34.584 5.437 1.00 72.81 390 GLU A CA 1
ATOM 2908 C C . GLU A 1 390 ? -6.326 35.663 4.750 1.00 72.81 390 GLU A C 1
ATOM 2910 O O . GLU A 1 390 ? -5.249 35.401 4.226 1.00 72.81 390 GLU A O 1
ATOM 2915 N N . LYS A 1 391 ? -6.759 36.922 4.846 1.00 84.75 391 LYS A N 1
ATOM 2916 C CA . LYS A 1 391 ? -5.998 38.048 4.303 1.00 84.75 391 LYS A CA 1
ATOM 2917 C C . LYS A 1 391 ? -4.651 38.246 5.010 1.00 84.75 391 LYS A C 1
ATOM 2919 O O . LYS A 1 391 ? -3.684 38.679 4.386 1.00 84.75 391 LYS A O 1
ATOM 2924 N N . GLU A 1 392 ? -4.592 37.980 6.313 1.00 88.56 392 GLU A N 1
ATOM 2925 C CA . GLU A 1 392 ? -3.353 37.993 7.096 1.00 88.56 392 GLU A CA 1
ATOM 2926 C C . GLU A 1 392 ? -2.414 36.862 6.653 1.00 88.56 392 GLU A C 1
ATOM 2928 O O . GLU A 1 392 ? -1.221 37.098 6.467 1.00 88.56 392 GLU A O 1
ATOM 2933 N N . LEU A 1 393 ? -2.962 35.671 6.410 1.00 80.88 393 LEU A N 1
ATOM 2934 C CA . LEU A 1 393 ? -2.248 34.508 5.903 1.00 80.88 393 LEU A CA 1
ATOM 2935 C C . LEU A 1 393 ? -1.644 34.783 4.520 1.00 80.88 393 LEU A C 1
ATOM 2937 O O . LEU A 1 393 ? -0.438 34.616 4.342 1.00 80.88 393 LEU A O 1
ATOM 2941 N N . ASP A 1 394 ? -2.439 35.297 3.582 1.00 76.69 394 ASP A N 1
ATOM 2942 C CA . ASP A 1 394 ? -1.972 35.684 2.245 1.00 76.69 394 ASP A CA 1
ATOM 2943 C C . ASP A 1 394 ? -0.846 36.726 2.317 1.00 76.69 394 ASP A C 1
ATOM 2945 O O . ASP A 1 394 ? 0.157 36.638 1.606 1.00 76.69 394 ASP A O 1
ATOM 2949 N N . ALA A 1 395 ? -0.979 37.708 3.213 1.00 89.56 395 ALA A N 1
ATOM 2950 C CA . ALA A 1 395 ? 0.022 38.754 3.401 1.00 89.56 395 ALA A CA 1
ATOM 2951 C C . ALA A 1 395 ? 1.330 38.237 4.021 1.00 89.56 395 ALA A C 1
ATOM 2953 O O . ALA A 1 395 ? 2.386 38.833 3.796 1.00 89.56 395 ALA A O 1
ATOM 2954 N N . LEU A 1 396 ? 1.276 37.166 4.815 1.00 83.31 396 LEU A N 1
ATOM 2955 C CA . LEU A 1 396 ? 2.459 36.504 5.360 1.00 83.31 396 LEU A CA 1
ATOM 2956 C C . LEU A 1 396 ? 3.117 35.600 4.311 1.00 83.31 396 LEU A C 1
ATOM 2958 O O . LEU A 1 396 ? 4.332 35.660 4.152 1.00 83.31 396 LEU A O 1
ATOM 2962 N N . LEU A 1 397 ? 2.339 34.834 3.544 1.00 70.06 397 LEU A N 1
ATOM 2963 C CA . LEU A 1 397 ? 2.852 33.957 2.481 1.00 70.06 397 LEU A CA 1
ATOM 2964 C C . LEU A 1 397 ? 3.488 34.721 1.313 1.00 70.06 397 LEU A C 1
ATOM 2966 O O . LEU A 1 397 ? 4.367 34.192 0.640 1.00 70.06 397 LEU A O 1
ATOM 2970 N N . ALA A 1 398 ? 3.071 35.965 1.078 1.00 83.56 398 ALA A N 1
ATOM 2971 C CA . ALA A 1 398 ? 3.636 36.820 0.038 1.00 83.56 398 ALA A CA 1
ATOM 2972 C C . ALA A 1 398 ? 5.002 37.444 0.398 1.00 83.56 398 ALA A C 1
ATOM 2974 O O . ALA A 1 398 ? 5.545 38.199 -0.410 1.00 83.56 398 ALA A O 1
ATOM 2975 N N . LYS A 1 399 ? 5.548 37.199 1.598 1.00 85.88 399 LYS A N 1
ATOM 2976 C CA . LYS A 1 399 ? 6.842 37.752 2.030 1.00 85.88 399 LYS A CA 1
ATOM 2977 C C . LYS A 1 399 ? 7.993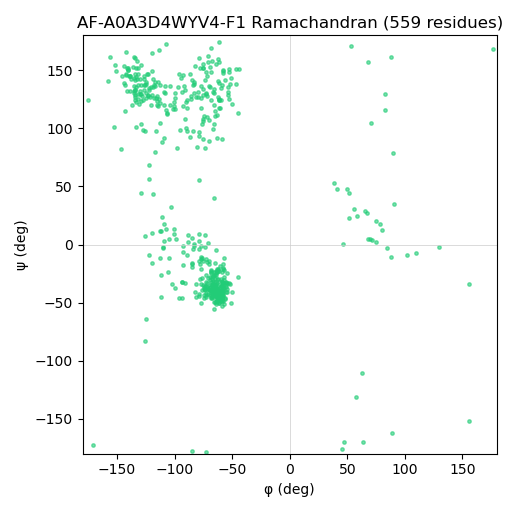 36.808 1.703 1.00 85.88 399 LYS A C 1
ATOM 2979 O O . LYS A 1 399 ? 7.941 35.629 2.029 1.00 85.88 399 LYS A O 1
ATOM 2984 N N . ASP A 1 400 ? 9.080 37.373 1.182 1.00 73.25 400 ASP A N 1
ATOM 2985 C CA . ASP A 1 400 ? 10.305 36.625 0.865 1.00 73.25 400 ASP A CA 1
ATOM 2986 C C . ASP A 1 400 ? 11.019 36.090 2.121 1.00 73.25 400 ASP A C 1
ATOM 2988 O O . ASP A 1 400 ? 11.710 35.079 2.071 1.00 73.25 400 ASP A O 1
ATOM 2992 N N . THR A 1 401 ? 10.853 36.761 3.268 1.00 69.69 401 THR A N 1
ATOM 2993 C CA . THR A 1 401 ? 11.372 36.326 4.575 1.00 69.69 401 THR A CA 1
ATOM 2994 C C . THR A 1 401 ? 10.403 36.719 5.690 1.00 69.69 401 THR A C 1
ATOM 2996 O O . THR A 1 401 ? 9.762 37.769 5.634 1.00 69.69 401 THR A O 1
ATOM 2999 N N . LEU A 1 402 ? 10.294 35.875 6.718 1.00 77.81 402 LEU A N 1
ATOM 3000 C CA . LEU A 1 402 ? 9.417 36.087 7.871 1.00 77.81 402 LEU A CA 1
ATOM 3001 C C . LEU A 1 402 ? 10.250 36.329 9.127 1.00 77.81 402 LEU A C 1
ATOM 3003 O O . LEU A 1 402 ? 11.221 35.619 9.389 1.00 77.81 402 LEU A O 1
ATOM 3007 N N . THR A 1 403 ? 9.849 37.295 9.947 1.00 91.75 403 THR A N 1
ATOM 3008 C CA . THR A 1 403 ? 10.397 37.451 11.301 1.00 91.75 403 THR A CA 1
ATOM 3009 C C . THR A 1 403 ? 9.904 36.329 12.220 1.00 91.75 403 THR A C 1
ATOM 3011 O O . THR A 1 403 ? 8.878 35.709 11.960 1.00 91.75 403 THR A O 1
ATOM 3014 N N . ALA A 1 404 ? 10.569 36.095 13.355 1.00 74.00 404 ALA A N 1
ATOM 3015 C CA . ALA A 1 404 ? 10.150 35.063 14.315 1.00 74.00 404 ALA A CA 1
ATOM 3016 C C . ALA A 1 404 ? 8.708 35.257 14.839 1.00 74.00 404 ALA A C 1
ATOM 3018 O O . ALA A 1 404 ? 8.000 34.289 15.105 1.00 74.00 404 ALA A O 1
ATOM 3019 N N . ALA A 1 405 ? 8.252 36.507 14.974 1.00 83.81 405 ALA A N 1
ATOM 3020 C CA . ALA A 1 405 ? 6.875 36.805 15.368 1.00 83.81 405 ALA A CA 1
ATOM 3021 C C . ALA A 1 405 ? 5.874 36.488 14.246 1.00 83.81 405 ALA A C 1
ATOM 3023 O O . ALA A 1 405 ? 4.780 36.005 14.519 1.00 83.81 405 ALA A O 1
ATOM 3024 N N . GLU A 1 406 ? 6.257 36.726 12.993 1.00 88.19 406 GLU A N 1
ATOM 3025 C CA . GLU A 1 406 ? 5.450 36.419 11.811 1.00 88.19 406 GLU A CA 1
ATOM 3026 C C . GLU A 1 406 ? 5.430 34.925 11.501 1.00 88.19 406 GLU A C 1
ATOM 3028 O O . GLU A 1 406 ? 4.380 34.420 11.137 1.00 88.19 406 GLU A O 1
ATOM 3033 N N . GLN A 1 407 ? 6.535 34.204 11.715 1.00 66.50 407 GLN A N 1
ATOM 3034 C CA . GLN A 1 407 ? 6.569 32.739 11.667 1.00 66.50 407 GLN A CA 1
ATOM 3035 C C . GLN A 1 407 ? 5.631 32.148 12.714 1.00 66.50 407 GLN A C 1
ATOM 3037 O O . GLN A 1 407 ? 4.768 31.349 12.375 1.00 66.50 407 GLN A O 1
ATOM 3042 N N . LYS A 1 408 ? 5.716 32.619 13.963 1.00 71.25 408 LYS A N 1
ATOM 3043 C CA . LYS A 1 408 ? 4.799 32.199 15.026 1.00 71.25 408 LYS A CA 1
ATOM 3044 C C . LYS A 1 408 ? 3.339 32.517 14.685 1.00 71.25 408 LYS A C 1
ATOM 3046 O O . LYS A 1 408 ? 2.446 31.726 14.965 1.00 71.25 408 LYS A O 1
ATOM 3051 N N . ARG A 1 409 ? 3.080 33.671 14.069 1.00 83.38 409 ARG A N 1
ATOM 3052 C CA . ARG A 1 409 ? 1.729 34.058 13.652 1.00 83.38 409 ARG A CA 1
ATOM 3053 C C . ARG A 1 409 ? 1.223 33.227 12.473 1.00 83.38 409 ARG A C 1
ATOM 3055 O O . ARG A 1 409 ? 0.055 32.862 12.444 1.00 83.38 409 ARG A O 1
ATOM 3062 N N . LEU A 1 410 ? 2.100 32.908 11.529 1.00 71.25 410 LEU A N 1
ATOM 3063 C CA . LEU A 1 410 ? 1.820 32.028 10.404 1.00 71.25 410 LEU A CA 1
ATOM 3064 C C . LEU A 1 410 ? 1.501 30.610 10.896 1.00 71.25 410 LEU A C 1
ATOM 3066 O O . LEU A 1 410 ? 0.527 30.019 10.446 1.00 71.25 410 LEU A O 1
ATOM 3070 N N . GLU A 1 411 ? 2.249 30.112 11.883 1.00 59.91 411 GLU A N 1
ATOM 3071 C CA . GLU A 1 411 ? 1.940 28.869 12.597 1.00 59.91 411 GLU A CA 1
ATOM 3072 C C . GLU A 1 411 ? 0.559 28.939 13.262 1.00 59.91 411 GLU A C 1
ATOM 3074 O O . GLU A 1 411 ? -0.240 28.032 13.074 1.00 59.91 411 GLU A O 1
ATOM 3079 N N . GLU A 1 412 ? 0.225 30.019 13.977 1.00 68.50 412 GLU A N 1
ATOM 3080 C CA . GLU A 1 412 ? -1.106 30.206 14.580 1.00 68.50 412 GLU A CA 1
ATOM 3081 C C . GLU A 1 412 ? -2.246 30.210 13.540 1.00 68.50 412 GLU A C 1
ATOM 3083 O O . GLU A 1 41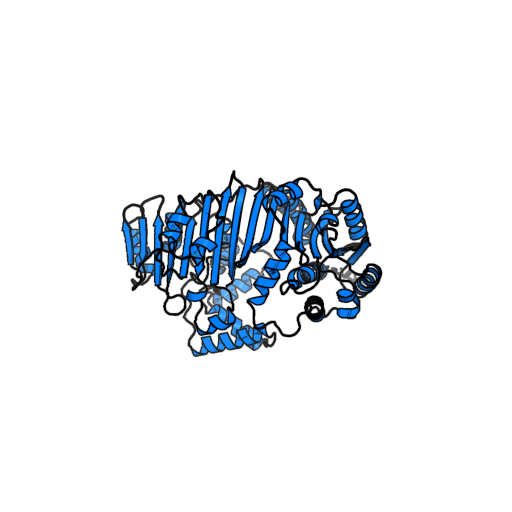2 ? -3.328 29.696 13.824 1.00 68.50 412 GLU A O 1
ATOM 3088 N N . LEU A 1 413 ? -2.020 30.768 12.344 1.00 68.50 413 LEU A N 1
ATOM 3089 C CA . LEU A 1 413 ? -3.007 30.830 11.255 1.00 68.50 413 LEU A CA 1
ATOM 3090 C C . LEU A 1 413 ? -3.157 29.495 10.512 1.00 68.50 413 LEU A C 1
ATOM 3092 O O . LEU A 1 413 ? -4.265 29.132 10.132 1.00 68.50 413 LEU A O 1
ATOM 3096 N N . PHE A 1 414 ? -2.083 28.721 10.359 1.00 57.12 414 PHE A N 1
ATOM 3097 C CA . PHE A 1 414 ? -2.140 27.363 9.803 1.00 57.12 414 PHE A CA 1
ATOM 3098 C C . PHE A 1 414 ? -2.614 26.305 10.803 1.00 57.12 414 PHE A C 1
ATOM 3100 O O . PHE A 1 414 ? -2.552 25.108 10.526 1.00 57.12 414 PHE A O 1
ATOM 3107 N N . GLY A 1 415 ? -3.092 26.732 11.970 1.00 55.12 415 GLY A N 1
ATOM 3108 C CA . GLY A 1 415 ? -3.599 25.819 12.978 1.00 55.12 415 GLY A CA 1
ATOM 3109 C C . GLY A 1 415 ? -2.511 25.152 13.814 1.00 55.12 415 GLY A C 1
ATOM 3110 O O . GLY A 1 415 ? -2.850 24.247 14.560 1.00 55.12 415 GLY A O 1
ATOM 3111 N N . GLY A 1 416 ? -1.255 25.612 13.757 1.00 44.44 416 GLY A N 1
ATOM 3112 C CA . GLY A 1 416 ? -0.117 25.215 14.594 1.00 44.44 416 GLY A CA 1
ATOM 3113 C C . GLY A 1 416 ? 0.052 23.703 14.811 1.00 44.44 416 GLY A C 1
ATOM 3114 O O . GLY A 1 416 ? -0.701 22.866 14.325 1.00 44.44 416 GLY A O 1
ATOM 3115 N N . PRO A 1 417 ? 1.019 23.274 15.619 1.00 38.25 417 PRO A N 1
ATOM 3116 C CA . PRO A 1 417 ? 0.869 22.017 16.329 1.00 38.25 417 PRO A CA 1
ATOM 3117 C C . PRO A 1 417 ? -0.157 22.253 17.455 1.00 38.25 417 PRO A C 1
ATOM 3119 O O . PRO A 1 417 ? 0.227 22.584 18.571 1.00 38.25 417 PRO A O 1
ATOM 3122 N N . GLY A 1 418 ? -1.462 22.178 17.151 1.00 46.09 418 GLY A N 1
ATOM 3123 C CA . GLY A 1 418 ? -2.526 22.137 18.175 1.00 46.09 418 GLY A CA 1
ATOM 3124 C C . GLY A 1 418 ? -3.709 23.112 18.052 1.00 46.09 418 GLY A C 1
ATOM 3125 O O . GLY A 1 418 ? -4.642 23.018 18.847 1.00 46.09 418 GLY A O 1
ATOM 3126 N N . ALA A 1 419 ? -3.774 24.017 17.078 1.00 36.53 419 ALA A N 1
ATOM 3127 C CA . ALA A 1 419 ? -4.955 24.867 16.871 1.00 36.53 419 ALA A CA 1
ATOM 3128 C C . ALA A 1 419 ? -6.057 24.113 16.099 1.00 36.53 419 ALA A C 1
ATOM 3130 O O . ALA A 1 419 ? -6.207 24.178 14.885 1.00 36.53 419 ALA A O 1
ATOM 3131 N N . GLY A 1 420 ? -6.822 23.363 16.892 1.00 43.31 420 GLY A N 1
ATOM 3132 C CA . GLY A 1 420 ? -8.021 22.598 16.538 1.00 43.31 420 GLY A CA 1
ATOM 3133 C C . GLY A 1 420 ? -8.235 21.455 17.535 1.00 43.31 420 GLY A C 1
ATOM 3134 O O . GLY A 1 420 ? -9.352 21.154 17.960 1.00 43.31 420 GLY A O 1
ATOM 3135 N N . ALA A 1 421 ? -7.132 20.895 18.030 1.00 44.03 421 ALA A N 1
ATOM 3136 C CA . ALA A 1 421 ? -7.120 20.024 19.187 1.00 44.03 421 ALA A CA 1
ATOM 3137 C C . ALA A 1 421 ? -7.209 20.896 20.445 1.00 44.03 421 ALA A C 1
ATOM 3139 O O . ALA A 1 421 ? -6.205 21.382 20.952 1.00 44.03 421 ALA A O 1
ATOM 3140 N N . SER A 1 422 ? -8.420 21.124 20.969 1.00 57.50 422 SER A N 1
ATOM 3141 C CA . SER A 1 422 ? -8.573 21.702 22.315 1.00 57.50 422 SER A CA 1
ATOM 3142 C C . SER A 1 422 ? -7.593 21.025 23.289 1.00 57.50 422 SER A C 1
ATOM 3144 O O . SER A 1 422 ? -7.295 19.850 23.115 1.00 57.50 422 SER A O 1
ATOM 3146 N N . LYS A 1 423 ? -7.121 21.697 24.341 1.00 63.69 423 LYS A N 1
ATOM 3147 C CA . LYS A 1 423 ? -6.255 21.084 25.373 1.00 63.69 423 LYS A CA 1
ATOM 3148 C C . LYS A 1 423 ? -6.738 19.696 25.854 1.00 63.69 423 LYS A C 1
ATOM 3150 O O . LYS A 1 423 ? -5.931 18.854 26.228 1.00 63.69 423 LYS A O 1
ATOM 3155 N N . ALA A 1 424 ? -8.048 19.437 25.792 1.00 61.28 424 ALA A N 1
ATOM 3156 C CA . ALA A 1 424 ? -8.640 18.128 26.062 1.00 61.28 424 ALA A CA 1
ATOM 3157 C C . ALA A 1 424 ? -8.212 17.026 25.066 1.00 61.28 424 ALA A C 1
ATOM 3159 O O . ALA A 1 424 ? -8.066 15.877 25.466 1.00 61.28 424 ALA A O 1
ATOM 3160 N N . TRP A 1 425 ? -7.985 17.350 23.791 1.00 65.06 425 TRP A N 1
ATOM 3161 C CA . TRP A 1 425 ? -7.432 16.450 22.774 1.00 65.06 425 TRP A CA 1
ATOM 3162 C C . TRP A 1 425 ? -5.951 16.150 23.011 1.00 65.06 425 TRP A C 1
ATOM 3164 O O . TRP A 1 425 ? -5.566 14.990 22.927 1.00 65.06 425 TRP A O 1
ATOM 3174 N N . GLU A 1 426 ? -5.131 17.141 23.372 1.00 69.25 426 GLU A N 1
ATOM 3175 C CA . GLU A 1 426 ? -3.736 16.894 23.777 1.00 69.25 426 GLU A CA 1
ATOM 3176 C C . GLU A 1 426 ? -3.666 15.994 25.020 1.00 69.25 426 GLU A C 1
ATOM 3178 O O . GLU A 1 426 ? -2.930 15.007 25.038 1.00 69.25 426 GLU A O 1
ATOM 3183 N N . GLU A 1 427 ? -4.480 16.285 26.044 1.00 70.12 427 GLU A N 1
ATOM 3184 C CA . GLU A 1 427 ? -4.591 15.453 27.250 1.00 70.12 427 GLU A CA 1
ATOM 3185 C C . GLU A 1 427 ? -5.114 14.041 26.909 1.00 70.12 427 GLU A C 1
ATOM 3187 O O . GLU A 1 427 ? -4.619 13.054 27.458 1.00 70.12 427 GLU A O 1
ATOM 3192 N N . LEU A 1 428 ? -6.061 13.912 25.972 1.00 72.56 428 LEU A N 1
ATOM 3193 C CA . LEU A 1 428 ? -6.558 12.623 25.484 1.00 72.56 428 LEU A CA 1
ATOM 3194 C C . LEU A 1 428 ? -5.465 11.824 24.770 1.00 72.56 428 LEU A C 1
ATOM 3196 O O . LEU A 1 428 ? -5.257 10.659 25.104 1.00 72.56 428 LEU A O 1
ATOM 3200 N N . PHE A 1 429 ? -4.762 12.422 23.808 1.00 77.56 429 PHE A N 1
ATOM 3201 C CA . PHE A 1 429 ? -3.687 11.750 23.078 1.00 77.56 429 PHE A CA 1
ATOM 3202 C C . PHE A 1 429 ? -2.536 11.364 24.005 1.00 77.56 429 PHE A C 1
ATOM 3204 O O . PHE A 1 429 ? -2.014 10.255 23.893 1.00 77.56 429 PHE A O 1
ATOM 3211 N N . GLY A 1 430 ? -2.216 12.212 24.985 1.00 79.50 430 GLY A N 1
ATOM 3212 C CA . GLY A 1 430 ? -1.262 11.885 26.041 1.00 79.50 430 GLY A CA 1
ATOM 3213 C C . GLY A 1 430 ? -1.683 10.662 26.861 1.00 79.50 430 GLY A C 1
ATOM 3214 O O . GLY A 1 430 ? -0.856 9.801 27.146 1.00 79.50 430 GLY A O 1
ATOM 3215 N N . VAL A 1 431 ? -2.969 10.532 27.199 1.00 82.12 431 VAL A N 1
ATOM 3216 C CA . VAL A 1 431 ? -3.493 9.357 27.922 1.00 82.12 431 VAL A CA 1
ATOM 3217 C C . VAL A 1 431 ? -3.558 8.108 27.040 1.00 82.12 431 VAL A C 1
ATOM 3219 O O . VAL A 1 431 ? -3.378 6.996 27.540 1.00 82.12 431 VAL A O 1
ATOM 3222 N N . LEU A 1 432 ? -3.811 8.271 25.741 1.00 85.25 432 LEU A N 1
ATOM 3223 C CA . LEU A 1 432 ? -3.857 7.170 24.780 1.00 85.25 432 LEU A CA 1
ATOM 3224 C C . LEU A 1 432 ? -2.473 6.696 24.336 1.00 85.25 432 LEU A C 1
ATOM 3226 O O . LEU A 1 432 ? -2.392 5.616 23.762 1.00 85.25 432 LEU A O 1
ATOM 3230 N N . SER A 1 433 ? -1.404 7.446 24.602 1.00 86.75 433 SER A N 1
ATOM 3231 C CA . SER A 1 433 ? -0.035 7.017 24.314 1.00 86.75 433 SER A CA 1
ATOM 3232 C C . SER A 1 433 ? 0.250 5.634 24.922 1.00 86.75 433 SER A C 1
ATOM 3234 O O . SER A 1 433 ? -0.004 5.362 26.105 1.00 86.75 433 SER A O 1
ATOM 3236 N N . GLY A 1 434 ? 0.699 4.713 24.068 1.00 87.75 434 GLY A N 1
ATOM 3237 C CA . GLY A 1 434 ? 0.936 3.319 24.434 1.00 87.75 434 GLY A CA 1
ATOM 3238 C C . GLY A 1 434 ? -0.327 2.501 24.729 1.00 87.75 434 GLY A C 1
ATOM 3239 O O . GLY A 1 434 ? -0.219 1.346 25.152 1.00 87.75 434 GLY A O 1
ATOM 3240 N N . ALA A 1 435 ? -1.536 3.035 24.555 1.00 91.94 435 ALA A N 1
ATOM 3241 C CA . ALA A 1 435 ? -2.772 2.300 24.808 1.00 91.94 435 ALA A CA 1
ATOM 3242 C C . ALA A 1 435 ? -3.077 1.289 23.694 1.00 91.94 435 ALA A C 1
ATOM 3244 O O . ALA A 1 435 ? -2.733 1.484 22.528 1.00 91.94 435 ALA A O 1
ATOM 3245 N N . THR A 1 436 ? -3.775 0.209 24.043 1.00 94.69 436 THR A N 1
ATOM 3246 C CA . THR A 1 436 ? -4.427 -0.653 23.047 1.00 94.69 436 THR A CA 1
ATOM 3247 C C . THR A 1 436 ? -5.855 -0.169 22.860 1.00 94.69 436 THR A C 1
ATOM 3249 O O . THR A 1 436 ? -6.639 -0.200 23.805 1.00 94.69 436 THR A O 1
ATOM 3252 N N . VAL A 1 437 ? -6.218 0.236 21.650 1.00 94.38 437 VAL A N 1
ATOM 3253 C CA . VAL A 1 437 ? -7.562 0.712 21.319 1.00 94.38 437 VAL A CA 1
ATOM 3254 C C . VAL A 1 437 ? -8.276 -0.329 20.468 1.00 94.38 437 VAL A C 1
ATOM 3256 O O . VAL A 1 437 ? -7.737 -0.819 19.483 1.00 94.38 437 VAL A O 1
ATOM 3259 N N . THR A 1 438 ? -9.498 -0.675 20.856 1.00 96.88 438 THR A N 1
ATOM 3260 C CA . THR A 1 438 ? -10.416 -1.553 20.128 1.00 96.88 438 THR A CA 1
ATOM 3261 C C . THR A 1 438 ? -11.677 -0.770 19.793 1.00 96.88 438 THR A C 1
ATOM 3263 O O . THR A 1 438 ? -12.282 -0.178 20.683 1.00 96.88 438 THR A O 1
ATOM 3266 N N . VAL A 1 439 ? -12.094 -0.774 18.532 1.00 96.06 439 VAL A N 1
ATOM 3267 C CA . VAL A 1 439 ? -13.271 -0.050 18.040 1.00 96.06 439 VAL A CA 1
ATOM 3268 C C . VAL A 1 439 ? -14.184 -1.012 17.297 1.00 96.06 439 VAL A C 1
ATOM 3270 O O . VAL A 1 439 ? -13.732 -1.841 16.512 1.00 96.06 439 VAL A O 1
ATOM 3273 N N . SER A 1 440 ? -15.481 -0.879 17.540 1.00 97.06 440 SER A N 1
ATOM 3274 C CA . SER A 1 440 ? -16.551 -1.548 16.812 1.00 97.06 440 SER A CA 1
ATOM 3275 C C . SER A 1 440 ? -17.579 -0.506 16.405 1.00 97.06 440 SER A C 1
ATOM 3277 O O . SER A 1 440 ? -18.041 0.255 17.256 1.00 97.06 440 SER A O 1
ATOM 3279 N N . VAL A 1 441 ? -17.950 -0.493 15.129 1.00 95.19 441 VAL A N 1
ATOM 3280 C CA . VAL A 1 441 ? -18.998 0.360 14.564 1.00 95.19 441 VAL A CA 1
ATOM 3281 C C . VAL A 1 441 ? -20.008 -0.523 13.839 1.00 95.19 441 VAL A C 1
ATOM 3283 O O . VAL A 1 441 ? -19.628 -1.450 13.124 1.00 95.19 441 VAL A O 1
ATOM 3286 N N . ALA A 1 442 ? -21.290 -0.240 14.027 1.00 95.00 442 ALA A N 1
ATOM 3287 C CA . ALA A 1 442 ? -22.410 -0.909 13.377 1.00 95.00 442 ALA A CA 1
ATOM 3288 C C . ALA A 1 442 ? -23.431 0.126 12.882 1.00 95.00 442 ALA A C 1
ATOM 3290 O O . ALA A 1 442 ? -23.433 1.262 13.360 1.00 95.00 442 ALA A O 1
ATOM 3291 N N . GLY A 1 443 ? -24.307 -0.257 11.949 1.00 92.19 443 GLY A N 1
ATOM 3292 C CA . GLY A 1 443 ? -25.313 0.644 11.385 1.00 92.19 443 GLY A CA 1
ATOM 3293 C C . GLY A 1 443 ? -24.713 1.801 10.584 1.00 92.19 443 GLY A C 1
ATOM 3294 O O . GLY A 1 443 ? -25.317 2.869 10.534 1.00 92.19 443 GLY A O 1
ATOM 3295 N N . VAL A 1 444 ? -23.532 1.614 9.984 1.00 89.06 444 VAL A N 1
ATOM 3296 C CA . VAL A 1 444 ? -22.781 2.654 9.255 1.00 89.06 444 VAL A CA 1
ATOM 3297 C C . VAL A 1 444 ? -23.609 3.227 8.108 1.00 89.06 444 VAL A C 1
ATOM 3299 O O . VAL A 1 444 ? -23.563 4.425 7.848 1.00 89.06 444 VAL A O 1
ATOM 3302 N N . ALA A 1 445 ? -24.401 2.376 7.458 1.00 84.56 445 ALA A N 1
ATOM 3303 C CA . ALA A 1 445 ? -25.263 2.753 6.349 1.00 84.56 445 ALA A CA 1
ATOM 3304 C C . ALA A 1 445 ? -26.443 3.670 6.728 1.00 84.56 445 ALA A C 1
ATOM 3306 O O . ALA A 1 445 ? -26.974 4.337 5.842 1.00 84.56 445 ALA A O 1
ATOM 3307 N N . ASP A 1 446 ? -26.851 3.682 8.002 1.00 88.19 446 ASP A N 1
ATOM 3308 C CA . ASP A 1 446 ? -28.069 4.352 8.467 1.00 88.19 446 ASP A CA 1
ATOM 3309 C C . ASP A 1 446 ? -27.749 5.330 9.609 1.00 88.19 446 ASP A C 1
ATOM 3311 O O . ASP A 1 446 ? -27.574 6.528 9.396 1.00 88.19 446 ASP A O 1
ATOM 3315 N N . LYS A 1 447 ? -27.655 4.818 10.842 1.00 89.69 447 LYS A N 1
ATOM 3316 C CA . LYS A 1 447 ? -27.312 5.582 12.042 1.00 89.69 447 LYS A CA 1
ATOM 3317 C C . LYS A 1 447 ? -26.145 4.886 12.744 1.00 89.69 447 LYS A C 1
ATOM 3319 O O . LYS A 1 447 ? -26.393 3.923 13.479 1.00 89.69 447 LYS A O 1
ATOM 3324 N N . PRO A 1 448 ? -24.899 5.349 12.541 1.00 90.44 448 PRO A N 1
ATOM 3325 C CA . PRO A 1 448 ? -23.736 4.677 13.088 1.00 90.44 448 PRO A CA 1
ATOM 3326 C C . PRO A 1 448 ? -23.801 4.669 14.613 1.00 90.44 448 PRO A C 1
ATOM 3328 O O . PRO A 1 448 ? -23.946 5.704 15.265 1.00 90.44 448 PRO A O 1
ATOM 3331 N N . VAL A 1 449 ? -23.670 3.477 15.179 1.00 94.19 449 VAL A N 1
ATOM 3332 C CA . VAL A 1 449 ? -23.462 3.258 16.607 1.00 94.19 449 VAL A CA 1
ATOM 3333 C C . VAL A 1 449 ? -22.107 2.606 16.790 1.00 94.19 449 VAL A C 1
ATOM 3335 O O . VAL A 1 449 ? -21.713 1.720 16.034 1.00 94.19 449 VAL A O 1
ATOM 3338 N N . PHE A 1 450 ? -21.380 3.027 17.810 1.00 94.75 450 PHE A N 1
ATOM 3339 C CA . PHE A 1 450 ? -20.049 2.523 18.089 1.00 94.75 450 PHE A CA 1
ATOM 3340 C C . PHE A 1 450 ? -19.831 2.196 19.562 1.00 94.75 450 PHE A C 1
ATOM 3342 O O . PHE A 1 450 ? -20.523 2.693 20.463 1.00 94.75 450 PHE A O 1
ATOM 3349 N N . ARG A 1 451 ? -18.804 1.379 19.780 1.00 95.31 451 ARG A N 1
ATOM 3350 C CA . ARG A 1 451 ? -18.141 1.170 21.060 1.00 95.31 451 ARG A CA 1
ATOM 3351 C C . ARG A 1 451 ? -16.635 1.197 20.845 1.00 95.31 451 ARG A C 1
ATOM 3353 O O . ARG A 1 451 ? -16.119 0.459 20.010 1.00 95.31 451 ARG A O 1
ATOM 3360 N N . ALA A 1 452 ? -15.948 2.010 21.632 1.00 94.88 452 ALA A N 1
ATOM 3361 C CA . ALA A 1 452 ? -14.499 2.039 21.722 1.00 94.88 452 ALA A CA 1
ATOM 3362 C C . ALA A 1 452 ? -14.061 1.597 23.122 1.00 94.88 452 ALA A C 1
ATOM 3364 O O . ALA A 1 452 ? -14.681 1.961 24.123 1.00 94.88 452 ALA A O 1
ATOM 3365 N N . LEU A 1 453 ? -12.999 0.805 23.193 1.00 95.62 453 LEU A N 1
ATOM 3366 C CA . LEU A 1 453 ? -12.347 0.373 24.421 1.00 95.62 453 LEU A CA 1
ATOM 3367 C C . LEU A 1 453 ? -10.860 0.692 24.301 1.00 95.62 453 LEU A C 1
ATOM 3369 O O . LEU A 1 453 ? -10.218 0.244 23.357 1.00 95.62 453 LEU A O 1
ATOM 3373 N N . ALA A 1 454 ? -10.318 1.446 25.248 1.00 94.62 454 ALA A N 1
ATOM 3374 C CA . ALA A 1 454 ? -8.898 1.742 25.350 1.00 94.62 454 ALA A CA 1
ATOM 3375 C C . ALA A 1 454 ? -8.331 1.109 26.628 1.00 94.62 454 ALA A C 1
ATOM 3377 O O . ALA A 1 454 ? -8.760 1.429 27.738 1.00 94.62 454 ALA A O 1
ATOM 3378 N N . GLU A 1 455 ? -7.371 0.202 26.470 1.00 95.31 455 GLU A N 1
ATOM 3379 C CA . GLU A 1 455 ? -6.566 -0.365 27.553 1.00 95.31 455 GLU A CA 1
ATOM 3380 C C . GLU A 1 455 ? -5.334 0.520 27.735 1.00 95.31 455 GLU A C 1
ATOM 3382 O O . GLU A 1 455 ? -4.377 0.458 26.960 1.00 95.31 455 GLU A O 1
ATOM 3387 N N . LEU A 1 456 ? -5.394 1.386 28.737 1.00 93.81 456 LEU A N 1
ATOM 3388 C CA . LEU A 1 456 ? -4.426 2.444 28.975 1.00 93.81 456 LEU A CA 1
ATOM 3389 C C . LEU A 1 456 ? -3.195 1.918 29.723 1.00 93.81 456 LEU A C 1
ATOM 3391 O O . LEU A 1 456 ? -3.256 0.965 30.506 1.00 93.81 456 LEU A O 1
ATOM 3395 N N . THR A 1 457 ? -2.059 2.584 29.538 1.00 90.56 457 THR A N 1
ATOM 3396 C CA . THR A 1 457 ? -0.832 2.304 30.305 1.00 90.56 457 THR A CA 1
ATOM 3397 C C . THR A 1 457 ? -0.966 2.781 31.755 1.00 90.56 457 THR A C 1
ATOM 3399 O O . THR A 1 457 ? -0.483 2.127 32.692 1.00 90.56 457 THR A O 1
ATOM 3402 N N . THR A 1 458 ? -1.705 3.873 31.957 1.00 88.69 458 THR A N 1
ATOM 3403 C CA . THR A 1 458 ? -1.993 4.509 33.246 1.00 88.69 458 THR A CA 1
ATOM 3404 C C . THR A 1 458 ? -3.485 4.810 33.379 1.00 88.69 458 THR A C 1
ATOM 3406 O O . THR A 1 458 ? -4.192 4.963 32.388 1.00 88.69 458 THR A O 1
ATOM 3409 N N . ALA A 1 459 ? -3.995 4.830 34.612 1.00 88.94 459 ALA A N 1
ATOM 3410 C CA . ALA A 1 459 ? -5.399 5.160 34.841 1.00 88.94 459 ALA A CA 1
ATOM 3411 C C . ALA A 1 459 ? -5.640 6.651 34.527 1.00 88.94 459 ALA A C 1
ATOM 3413 O O . ALA A 1 459 ? -4.842 7.488 34.960 1.00 88.94 459 ALA A O 1
ATOM 3414 N N . PRO A 1 460 ? -6.719 7.002 33.808 1.00 86.94 460 PRO A N 1
ATOM 3415 C CA . PRO A 1 460 ? -6.989 8.380 33.432 1.00 86.94 460 PRO A CA 1
ATOM 3416 C C . PRO A 1 460 ? -7.452 9.173 34.657 1.00 86.94 460 PRO A C 1
ATOM 3418 O O . PRO A 1 460 ? -8.103 8.643 35.561 1.00 86.94 460 PRO A O 1
ATOM 3421 N N . SER A 1 461 ? -7.140 10.468 34.689 1.00 85.00 461 SER A N 1
ATOM 3422 C CA . SER A 1 461 ? -7.604 11.340 35.769 1.00 85.00 461 SER A CA 1
ATOM 3423 C C . SER A 1 461 ? -9.122 11.555 35.690 1.00 85.00 461 SER A C 1
ATOM 3425 O O . SER A 1 461 ? -9.705 11.555 34.605 1.00 85.00 461 SER A O 1
ATOM 3427 N N . ALA A 1 462 ? -9.776 11.824 36.825 1.00 85.06 462 ALA A N 1
ATOM 3428 C CA . ALA A 1 462 ? -11.207 12.156 36.844 1.00 85.06 462 ALA A CA 1
ATOM 3429 C C . ALA A 1 462 ? -11.547 13.375 35.956 1.00 85.06 462 ALA A C 1
ATOM 3431 O O . ALA A 1 462 ? -12.628 13.441 35.365 1.00 85.06 462 ALA A O 1
ATOM 3432 N N . LYS A 1 463 ? -10.602 14.317 35.822 1.00 84.25 463 LYS A N 1
ATOM 3433 C CA . LYS A 1 463 ? -10.710 15.476 34.930 1.00 84.25 463 LYS A CA 1
ATOM 3434 C C . LYS A 1 463 ? -10.778 15.036 33.467 1.00 84.25 463 LYS A C 1
ATOM 3436 O O . LYS A 1 463 ? -11.716 15.421 32.780 1.00 84.25 463 LYS A O 1
ATOM 3441 N N . THR A 1 464 ? -9.863 14.169 33.033 1.00 81.19 464 THR A N 1
ATOM 3442 C CA . THR A 1 464 ? -9.833 13.625 31.665 1.00 81.19 464 THR A CA 1
ATOM 3443 C C . THR A 1 464 ? -11.139 12.908 31.323 1.00 81.19 464 THR A C 1
ATOM 3445 O O . THR A 1 464 ? -11.711 13.135 30.264 1.00 81.19 464 THR A O 1
ATOM 3448 N N . VAL A 1 465 ? -11.673 12.094 32.241 1.00 83.06 465 VAL A N 1
ATOM 3449 C CA . VAL A 1 465 ? -12.964 11.407 32.036 1.00 83.06 465 VAL A CA 1
ATOM 3450 C C . VAL A 1 465 ? -14.113 12.404 31.872 1.00 83.06 465 VAL A C 1
ATOM 3452 O O . VAL A 1 465 ? -14.975 12.238 31.007 1.00 83.06 465 VAL A O 1
ATOM 3455 N N . THR A 1 466 ? -14.112 13.463 32.682 1.00 83.44 466 THR A N 1
ATOM 3456 C CA . THR A 1 466 ? -15.123 14.523 32.613 1.00 83.44 466 THR A CA 1
ATOM 3457 C C . THR A 1 466 ? -15.042 15.285 31.290 1.00 83.44 466 THR A C 1
ATOM 3459 O O . THR A 1 466 ? -16.072 15.556 30.680 1.00 83.44 466 THR A O 1
ATOM 3462 N N . GLU A 1 467 ? -13.837 15.616 30.828 1.00 81.75 467 GLU A N 1
ATOM 3463 C CA . GLU A 1 467 ? -13.619 16.291 29.544 1.00 81.75 467 GLU A CA 1
ATOM 3464 C C . GLU A 1 467 ? -14.029 15.407 28.361 1.00 81.75 467 GLU A C 1
ATOM 3466 O O . GLU A 1 467 ? -14.744 15.876 27.481 1.00 81.75 467 GLU A O 1
ATOM 3471 N N . LEU A 1 468 ? -13.707 14.111 28.390 1.00 77.44 468 LEU A N 1
ATOM 3472 C CA . LEU A 1 468 ? -14.135 13.165 27.353 1.00 77.44 468 LEU A CA 1
ATOM 3473 C C . LEU A 1 468 ? -15.649 13.016 27.265 1.00 77.44 468 LEU A C 1
ATOM 3475 O O . LEU A 1 468 ? -16.203 12.932 26.175 1.00 77.44 468 LEU A O 1
ATOM 3479 N N . THR A 1 469 ? -16.327 13.012 28.410 1.00 80.75 469 THR A N 1
ATOM 3480 C CA . THR A 1 469 ? -17.793 12.956 28.434 1.00 80.75 469 THR A CA 1
ATOM 3481 C C . THR A 1 469 ? -18.387 14.223 27.812 1.00 80.75 469 THR A C 1
ATOM 3483 O O . THR A 1 469 ? -19.323 14.140 27.017 1.00 80.75 469 THR A O 1
ATOM 3486 N N . LYS A 1 470 ? -17.803 15.393 28.110 1.00 81.81 470 LYS A N 1
ATOM 3487 C CA . LYS A 1 470 ? -18.220 16.684 27.540 1.00 81.81 470 LYS A CA 1
ATOM 3488 C C . LYS A 1 470 ? -17.996 16.775 26.032 1.00 81.81 470 LYS A C 1
ATOM 3490 O O . LYS A 1 470 ? -18.824 17.374 25.366 1.00 81.81 470 LYS A O 1
ATOM 3495 N N . LEU A 1 471 ? -16.934 16.166 25.497 1.00 72.31 471 LEU A N 1
ATOM 3496 C CA . LEU A 1 471 ? -16.647 16.162 24.053 1.00 72.31 471 LEU A CA 1
ATOM 3497 C C . LEU A 1 471 ? -17.745 15.498 23.209 1.00 72.31 471 LEU A C 1
ATOM 3499 O O . LEU A 1 471 ? -17.795 15.708 22.004 1.00 72.31 471 LEU A O 1
ATOM 3503 N N . SER A 1 472 ? -18.609 14.696 23.830 1.00 72.75 472 SER A N 1
ATOM 3504 C CA . SER A 1 472 ? -19.723 14.030 23.154 1.00 72.75 472 SER A CA 1
ATOM 3505 C C . SER A 1 472 ? -21.076 14.716 23.344 1.00 72.75 472 SER A C 1
ATOM 3507 O O . SER A 1 472 ? -22.094 14.094 23.063 1.00 72.75 472 SER A O 1
ATOM 3509 N N . ASP A 1 473 ? -21.109 15.920 23.928 1.00 76.31 473 ASP A N 1
ATOM 3510 C CA . ASP A 1 473 ? -22.338 16.597 24.377 1.00 76.31 473 ASP A CA 1
ATOM 3511 C C . ASP A 1 473 ? -23.245 15.717 25.270 1.00 76.31 473 ASP A C 1
ATOM 3513 O O . ASP A 1 473 ? -24.438 15.960 25.432 1.00 76.31 473 ASP A O 1
ATOM 3517 N N . GLY A 1 474 ? -22.660 14.696 25.911 1.00 74.50 474 GLY A N 1
ATOM 3518 C CA . GLY A 1 474 ? -23.360 13.725 26.753 1.00 74.50 474 GLY A CA 1
ATOM 3519 C C . GLY A 1 474 ? -23.989 12.545 26.006 1.00 74.50 474 GLY A C 1
ATOM 3520 O O . GLY A 1 474 ? -24.498 11.635 26.664 1.00 74.50 474 GLY A O 1
ATOM 3521 N N . ASP A 1 475 ? -23.917 12.504 24.675 1.00 83.69 475 ASP A N 1
ATOM 3522 C CA . ASP A 1 475 ? -24.479 11.408 23.884 1.00 83.69 475 ASP A CA 1
ATOM 3523 C C . ASP A 1 475 ? -23.654 10.124 24.013 1.00 83.69 475 ASP A C 1
ATOM 3525 O O . ASP A 1 475 ? -24.191 9.027 23.897 1.00 83.69 475 ASP A O 1
ATOM 3529 N N . VAL A 1 476 ? -22.357 10.197 24.308 1.00 88.94 476 VAL A N 1
ATOM 3530 C CA . VAL A 1 476 ? -21.522 8.998 24.454 1.00 88.94 476 VAL A CA 1
ATOM 3531 C C . VAL A 1 476 ? -21.325 8.677 25.928 1.00 88.94 476 VAL A C 1
ATOM 3533 O O . VAL A 1 476 ? -20.769 9.454 26.705 1.00 88.94 476 VAL A O 1
ATOM 3536 N N . LYS A 1 477 ? -21.718 7.465 26.325 1.00 91.38 477 LYS A N 1
ATOM 3537 C CA . LYS A 1 477 ? -21.450 6.960 27.669 1.00 91.38 477 LYS A CA 1
ATOM 3538 C C . LYS A 1 477 ? -19.975 6.586 27.785 1.00 91.38 477 LYS A C 1
ATOM 3540 O O . LYS A 1 477 ? -19.549 5.582 27.211 1.00 91.38 477 LYS A O 1
ATOM 3545 N N . VAL A 1 478 ? -19.223 7.355 28.569 1.00 92.12 478 VAL A N 1
ATOM 3546 C CA . VAL A 1 478 ? -17.828 7.061 28.921 1.00 92.12 478 VAL A CA 1
ATOM 3547 C C . VAL A 1 478 ? -17.768 6.436 30.317 1.00 92.12 478 VAL A C 1
ATOM 3549 O O . VAL A 1 478 ? -18.283 6.994 31.283 1.00 92.12 478 VAL A O 1
ATOM 3552 N N . THR A 1 479 ? -17.144 5.267 30.440 1.00 92.50 479 THR A N 1
ATOM 3553 C CA . THR A 1 479 ? -16.892 4.585 31.718 1.00 92.50 479 THR A CA 1
ATOM 3554 C C . THR A 1 479 ? -15.417 4.251 31.856 1.00 92.50 479 THR A C 1
ATOM 3556 O O . THR A 1 479 ? -14.766 3.889 30.876 1.00 92.50 479 THR A O 1
ATOM 3559 N N . VAL A 1 480 ? -14.895 4.325 33.079 1.00 93.25 480 VAL A N 1
ATOM 3560 C CA . VAL A 1 480 ? -13.516 3.939 33.389 1.00 93.25 480 VAL A CA 1
ATOM 3561 C C . VAL A 1 480 ? -13.509 2.902 34.500 1.00 93.25 480 VAL A C 1
ATOM 3563 O O . VAL A 1 480 ? -14.048 3.137 35.578 1.00 93.25 480 VAL A O 1
ATOM 3566 N N . GLU A 1 481 ? -12.860 1.773 34.236 1.00 94.25 481 GLU A N 1
ATOM 3567 C CA . GLU A 1 481 ? -12.650 0.681 35.183 1.00 94.25 481 GLU A CA 1
ATOM 3568 C C . GLU A 1 481 ? -11.149 0.381 35.264 1.00 94.25 481 GLU A C 1
ATOM 3570 O O . GLU A 1 481 ? -10.565 -0.282 34.405 1.00 94.25 481 GLU A O 1
ATOM 3575 N N . GLY A 1 482 ? -10.487 0.929 36.287 1.00 93.94 482 GLY A N 1
ATOM 3576 C CA . GLY A 1 482 ? -9.036 0.829 36.434 1.00 93.94 482 GLY A CA 1
ATOM 3577 C C . GLY A 1 482 ? -8.298 1.506 35.276 1.00 93.94 482 GLY A C 1
ATOM 3578 O O . GLY A 1 482 ? -8.295 2.730 35.170 1.00 93.94 482 GLY A O 1
ATOM 3579 N N . LYS A 1 483 ? -7.655 0.705 34.420 1.00 95.31 483 LYS A N 1
ATOM 3580 C CA . LYS A 1 483 ? -6.943 1.172 33.216 1.00 95.31 483 LYS A CA 1
ATOM 3581 C C . LYS A 1 483 ? -7.757 1.011 31.931 1.00 95.31 483 LYS A C 1
ATOM 3583 O O . LYS A 1 483 ? -7.242 1.265 30.850 1.00 95.31 483 LYS A O 1
ATOM 3588 N N . THR A 1 484 ? -9.007 0.580 32.033 1.00 95.12 484 THR A N 1
ATOM 3589 C CA . THR A 1 484 ? -9.871 0.372 30.875 1.00 95.12 484 THR A CA 1
ATOM 3590 C C . THR A 1 484 ? -10.821 1.545 30.747 1.00 95.12 484 THR A C 1
ATOM 3592 O O . THR A 1 484 ? -11.665 1.762 31.617 1.00 95.12 484 THR A O 1
ATOM 3595 N N . LEU A 1 485 ? -10.710 2.288 29.653 1.00 94.31 485 LEU A N 1
ATOM 3596 C CA . LEU A 1 485 ? -11.669 3.312 29.266 1.00 94.31 485 LEU A CA 1
ATOM 3597 C C . LEU A 1 485 ? -12.603 2.732 28.208 1.00 94.31 485 LEU A C 1
ATOM 3599 O O . LEU A 1 485 ? -12.149 2.145 27.233 1.00 94.31 485 LEU A O 1
ATOM 3603 N N . THR A 1 486 ? -13.910 2.874 28.390 1.00 94.81 486 THR A N 1
ATOM 3604 C CA . THR A 1 486 ? -14.917 2.453 27.410 1.00 94.81 486 THR A CA 1
ATOM 3605 C C . THR A 1 486 ? -15.792 3.639 27.045 1.00 94.81 486 THR A C 1
ATOM 3607 O O . THR A 1 486 ? -16.347 4.281 27.929 1.00 94.81 486 THR A O 1
ATOM 3610 N N . ALA A 1 487 ? -15.951 3.899 25.754 1.00 93.25 487 ALA A N 1
ATOM 3611 C CA . ALA A 1 487 ? -16.878 4.881 25.207 1.00 93.25 487 ALA A CA 1
ATOM 3612 C C . ALA A 1 487 ? -17.926 4.146 24.366 1.00 93.25 487 ALA A C 1
ATOM 3614 O O . ALA A 1 487 ? -17.576 3.342 23.505 1.00 93.25 487 ALA A O 1
ATOM 3615 N N . THR A 1 488 ? -19.211 4.357 24.640 1.00 95.00 488 THR A N 1
ATOM 3616 C CA . THR A 1 488 ? -20.311 3.651 23.964 1.00 95.00 488 THR A CA 1
ATOM 3617 C C . THR A 1 488 ? -21.400 4.632 23.561 1.00 95.00 488 THR A C 1
ATOM 3619 O O . THR A 1 488 ? -21.935 5.344 24.408 1.00 95.00 488 THR A O 1
ATOM 3622 N N . SER A 1 489 ? -21.734 4.656 22.274 1.00 93.12 489 SER A N 1
ATOM 3623 C CA . SER A 1 489 ? -22.858 5.446 21.759 1.00 93.12 489 SER A CA 1
ATOM 3624 C C . SER A 1 489 ? -24.217 4.920 22.256 1.00 93.12 489 SER A C 1
ATOM 3626 O O . SER A 1 489 ? -24.335 3.736 22.607 1.00 93.12 489 SER A O 1
ATOM 3628 N N . PRO A 1 490 ? -25.275 5.750 22.258 1.00 88.75 490 PRO A N 1
AT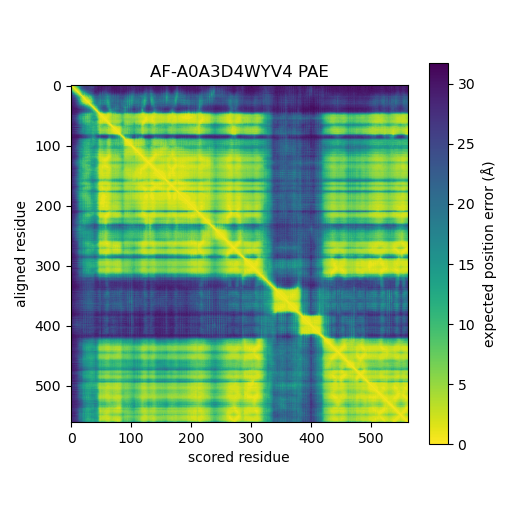OM 3629 C CA . PRO A 1 490 ? -26.610 5.310 22.628 1.00 88.75 490 PRO A CA 1
ATOM 3630 C C . PRO A 1 490 ? -27.089 4.246 21.645 1.00 88.75 490 PRO A C 1
ATOM 3632 O O . PRO A 1 490 ? -26.917 4.382 20.437 1.00 88.75 490 PRO A O 1
ATOM 3635 N N . SER A 1 491 ? -27.769 3.216 22.144 1.00 89.25 491 SER A N 1
ATOM 3636 C CA . SER A 1 491 ? -28.315 2.113 21.330 1.00 89.25 491 SER A CA 1
ATOM 3637 C C . SER A 1 491 ? -27.285 1.135 20.756 1.00 89.25 491 SER A C 1
ATOM 3639 O O . SER A 1 491 ? -27.675 0.204 20.051 1.00 89.25 491 SER A O 1
ATOM 3641 N N . TYR A 1 492 ? -25.995 1.273 21.082 1.00 91.31 492 TYR A N 1
ATOM 3642 C CA . TYR A 1 492 ? -25.033 0.222 20.765 1.00 91.31 492 TYR A CA 1
ATOM 3643 C C . TYR A 1 492 ? -25.414 -1.075 21.489 1.00 91.31 492 TYR A C 1
ATOM 3645 O O . TYR A 1 492 ? -25.529 -1.112 22.716 1.00 91.31 492 TYR A O 1
ATOM 3653 N N . SER A 1 493 ? -25.575 -2.153 20.725 1.00 88.94 493 SER A N 1
ATOM 3654 C CA . SER A 1 493 ? -25.883 -3.484 21.241 1.00 88.94 493 SER A CA 1
ATOM 3655 C C . SER A 1 493 ? -24.810 -4.474 20.809 1.00 88.94 493 SER A C 1
ATOM 3657 O O . SER A 1 493 ? -24.393 -4.503 19.651 1.00 88.94 493 SER A O 1
ATOM 3659 N N . ALA A 1 494 ? -24.361 -5.289 21.760 1.00 87.50 494 ALA A N 1
ATOM 3660 C CA . ALA A 1 494 ? -23.375 -6.333 21.541 1.00 87.50 494 ALA A CA 1
ATOM 3661 C C . ALA A 1 494 ? -24.064 -7.699 21.572 1.00 87.50 494 ALA A C 1
ATOM 3663 O O . ALA A 1 494 ? -24.519 -8.137 22.627 1.00 87.50 494 ALA A O 1
ATOM 3664 N N . ALA A 1 495 ? -24.118 -8.380 20.429 1.00 90.25 495 ALA A N 1
ATOM 3665 C CA . ALA A 1 495 ? -24.573 -9.762 20.333 1.00 90.25 495 ALA A CA 1
ATOM 3666 C C . ALA A 1 495 ? -23.680 -10.557 19.370 1.00 90.25 495 ALA A C 1
ATOM 3668 O O . ALA A 1 495 ? -23.208 -10.026 18.362 1.00 90.25 495 ALA A O 1
ATOM 3669 N N . GLY A 1 496 ? -23.464 -11.837 19.686 1.00 95.31 496 GLY A N 1
ATOM 3670 C CA . GLY A 1 496 ? -22.566 -12.715 18.930 1.00 95.31 496 GLY A CA 1
ATOM 3671 C C . GLY A 1 496 ? -21.106 -12.257 18.959 1.00 95.31 496 GLY A C 1
ATOM 3672 O O . GLY A 1 496 ? -20.742 -11.357 19.721 1.00 95.31 496 GLY A O 1
ATOM 3673 N N . LYS A 1 497 ? -20.273 -12.882 18.125 1.00 97.69 497 LYS A N 1
ATOM 3674 C CA . LYS A 1 497 ? -18.858 -12.537 17.959 1.00 97.69 497 LYS A CA 1
ATOM 3675 C C . LYS A 1 497 ? -18.480 -12.506 16.483 1.00 97.69 497 LYS A C 1
ATOM 3677 O O . LYS A 1 497 ? -18.938 -13.353 15.719 1.00 97.69 497 LYS A O 1
ATOM 3682 N N . LEU A 1 498 ? -17.608 -11.582 16.087 1.00 97.25 498 LEU A N 1
ATOM 3683 C CA . LEU A 1 498 ? -17.014 -11.566 14.748 1.00 97.25 498 LEU A CA 1
ATOM 3684 C C . LEU A 1 498 ? -16.246 -12.854 14.449 1.00 97.25 498 LEU A C 1
ATOM 3686 O O . LEU A 1 498 ? -16.251 -13.309 13.314 1.00 97.25 498 LEU A O 1
ATOM 3690 N N . ALA A 1 499 ? -15.636 -13.478 15.459 1.00 97.75 499 ALA A N 1
ATOM 3691 C CA . ALA A 1 499 ? -14.934 -14.750 15.305 1.00 97.75 499 ALA A CA 1
ATOM 3692 C C . ALA A 1 499 ? -15.823 -15.886 14.764 1.00 97.75 499 ALA A C 1
ATOM 3694 O O . ALA A 1 499 ? -15.288 -16.841 14.206 1.00 97.75 499 ALA A O 1
ATOM 3695 N N . ASP A 1 500 ? -17.149 -15.776 14.896 1.00 97.50 500 ASP A N 1
ATOM 3696 C CA . ASP A 1 500 ? -18.115 -16.752 14.380 1.00 97.50 500 ASP A CA 1
ATOM 3697 C C . ASP A 1 500 ? -18.548 -16.442 12.926 1.00 97.50 500 ASP A C 1
ATOM 3699 O O . ASP A 1 500 ? -19.223 -17.252 12.290 1.00 97.50 500 ASP A O 1
ATOM 3703 N N . ASP A 1 501 ? -18.168 -15.281 12.379 1.00 96.50 501 ASP A N 1
ATOM 3704 C CA . ASP A 1 501 ? -18.486 -14.849 11.015 1.00 96.50 501 ASP A CA 1
ATOM 3705 C C . ASP A 1 501 ? -17.451 -15.391 10.009 1.00 96.50 501 ASP A C 1
ATOM 3707 O O . ASP A 1 501 ? -16.241 -15.176 10.122 1.00 96.50 501 ASP A O 1
ATOM 3711 N N . ALA A 1 502 ? -17.927 -16.097 8.981 1.00 96.25 502 ALA A N 1
ATOM 3712 C CA . ALA A 1 502 ? -17.059 -16.724 7.986 1.00 96.25 502 ALA A CA 1
ATOM 3713 C C . ALA A 1 502 ? -16.286 -15.712 7.117 1.00 96.25 502 ALA A C 1
ATOM 3715 O O . ALA A 1 502 ? -15.170 -16.012 6.689 1.00 96.25 502 ALA A O 1
ATOM 3716 N N . LEU A 1 503 ? -16.844 -14.525 6.837 1.00 96.00 503 LEU A N 1
ATOM 3717 C CA . LEU A 1 503 ? -16.121 -13.472 6.112 1.00 96.00 503 LEU A CA 1
ATOM 3718 C C . LEU A 1 503 ? -14.988 -12.932 6.977 1.00 96.00 503 LEU A C 1
ATOM 3720 O O . LEU A 1 503 ? -13.876 -12.779 6.477 1.00 96.00 503 LEU A O 1
ATOM 3724 N N . PHE A 1 504 ? -15.240 -12.724 8.271 1.00 97.62 504 PHE A N 1
ATOM 3725 C CA . PHE A 1 504 ? -14.209 -12.306 9.216 1.00 97.62 504 PHE A CA 1
ATOM 3726 C C . PHE A 1 504 ? -13.052 -13.310 9.268 1.00 97.62 504 PHE A C 1
ATOM 3728 O O . PHE A 1 504 ? -11.909 -12.922 9.029 1.00 97.62 504 PHE A O 1
ATOM 3735 N N . GLN A 1 505 ? -13.340 -14.597 9.498 1.00 97.12 505 GLN A N 1
ATOM 3736 C CA . GLN A 1 505 ? -12.319 -15.653 9.588 1.00 97.12 505 GLN A CA 1
ATOM 3737 C C . GLN A 1 505 ? -11.412 -15.699 8.351 1.00 97.12 505 GLN A C 1
ATOM 3739 O O . GLN A 1 505 ? -10.195 -15.851 8.462 1.00 97.12 505 GLN A O 1
ATOM 3744 N N . ARG A 1 506 ? -11.993 -15.523 7.161 1.00 95.81 506 ARG A N 1
ATOM 3745 C CA . ARG A 1 506 ? -11.244 -15.479 5.899 1.00 95.81 506 ARG A CA 1
ATOM 3746 C C . ARG A 1 506 ? -10.451 -14.183 5.760 1.00 95.81 506 ARG A C 1
ATOM 3748 O O . ARG A 1 506 ? -9.285 -14.231 5.371 1.00 95.81 506 ARG A O 1
ATOM 3755 N N . CYS A 1 507 ? -11.041 -13.043 6.125 1.00 94.31 507 CYS A N 1
ATOM 3756 C CA . CYS A 1 507 ? -10.400 -11.727 6.084 1.00 94.31 507 CYS A CA 1
ATOM 3757 C C . CYS A 1 507 ? -9.141 -11.659 6.953 1.00 94.31 507 CYS A C 1
ATOM 3759 O O . CYS A 1 507 ? -8.144 -11.072 6.537 1.00 94.31 507 CYS A O 1
ATOM 3761 N N . VAL A 1 508 ? -9.170 -12.259 8.141 1.00 95.81 508 VAL A N 1
ATOM 3762 C CA . VAL A 1 508 ? -8.034 -12.229 9.079 1.00 95.81 508 VAL A CA 1
ATOM 3763 C C . VAL A 1 508 ? -7.033 -13.368 8.871 1.00 95.81 508 VAL A C 1
ATOM 3765 O O . VAL A 1 508 ? -6.049 -13.478 9.604 1.00 95.81 508 VAL A O 1
ATOM 3768 N N . SER A 1 509 ? -7.249 -14.226 7.870 1.00 93.19 509 SER A N 1
ATOM 3769 C CA . SER A 1 509 ? -6.310 -15.302 7.560 1.00 93.19 509 SER A CA 1
ATOM 3770 C C . SER A 1 509 ? -4.967 -14.747 7.074 1.00 93.19 509 SER A C 1
ATOM 3772 O O . SER A 1 509 ? -4.903 -13.848 6.233 1.00 93.19 509 SER A O 1
ATOM 3774 N N . GLY A 1 510 ? -3.878 -15.299 7.612 1.00 91.31 510 GLY A N 1
ATOM 3775 C CA . GLY A 1 510 ? -2.522 -14.852 7.291 1.00 91.31 510 GLY A CA 1
ATOM 3776 C C . GLY A 1 510 ? -2.093 -13.572 8.014 1.00 91.31 510 GLY A C 1
ATOM 3777 O O . GLY A 1 510 ? -1.131 -12.945 7.574 1.00 91.31 510 GLY A O 1
ATOM 3778 N N . ALA A 1 511 ? -2.785 -13.180 9.092 1.00 94.62 511 ALA A N 1
ATOM 3779 C CA . ALA A 1 511 ? -2.355 -12.092 9.966 1.00 94.62 511 ALA A CA 1
ATOM 3780 C C . ALA A 1 511 ? -0.890 -12.271 10.427 1.00 94.62 511 ALA A C 1
ATOM 3782 O O . ALA A 1 511 ? -0.487 -13.403 10.712 1.00 94.62 511 ALA A O 1
ATOM 3783 N N . PRO A 1 512 ? -0.106 -11.182 10.550 1.00 91.69 512 PRO A N 1
ATOM 3784 C CA . PRO A 1 512 ? 1.237 -11.243 11.123 1.00 91.69 512 PRO A CA 1
ATOM 3785 C C . PRO A 1 512 ? 1.231 -11.805 12.547 1.00 91.69 512 PRO A C 1
ATOM 3787 O O . PRO A 1 512 ? 0.285 -11.574 13.301 1.00 91.69 512 PRO A O 1
ATOM 3790 N N . ALA A 1 513 ? 2.316 -12.467 12.955 1.00 90.12 513 ALA A N 1
ATOM 3791 C CA . ALA A 1 513 ? 2.419 -13.029 14.307 1.00 90.12 513 ALA A CA 1
ATOM 3792 C C . ALA A 1 513 ? 2.271 -11.970 15.419 1.00 90.12 513 ALA A C 1
ATOM 3794 O O . ALA A 1 513 ? 1.640 -12.230 16.443 1.00 90.12 513 ALA A O 1
ATOM 3795 N N . ASN A 1 514 ? 2.830 -10.771 15.215 1.00 92.44 514 ASN A N 1
ATOM 3796 C CA . ASN A 1 514 ? 2.750 -9.673 16.176 1.00 92.44 514 ASN A CA 1
ATOM 3797 C C . ASN A 1 514 ? 2.002 -8.477 15.586 1.00 92.44 514 ASN A C 1
ATOM 3799 O O . ASN A 1 514 ? 2.610 -7.512 15.125 1.00 92.44 514 ASN A O 1
ATOM 3803 N N . VAL A 1 515 ? 0.676 -8.547 15.589 1.00 93.94 515 VAL A N 1
ATOM 3804 C CA . VAL A 1 515 ? -0.188 -7.484 15.069 1.00 93.94 515 VAL A CA 1
ATOM 3805 C C . VAL A 1 515 ? -0.062 -6.208 15.912 1.00 93.94 515 VAL A C 1
ATOM 3807 O O . VAL A 1 515 ? -0.169 -6.232 17.137 1.00 93.94 515 VAL A O 1
ATOM 3810 N N . GLN A 1 516 ? 0.142 -5.085 15.235 1.00 91.38 516 GLN A N 1
ATOM 3811 C CA . GLN A 1 516 ? 0.125 -3.727 15.785 1.00 91.38 516 GLN A CA 1
ATOM 3812 C C . GLN A 1 516 ? -1.188 -3.016 15.443 1.00 91.38 516 GLN A C 1
ATOM 3814 O O . GLN A 1 516 ? -1.706 -2.248 16.250 1.00 91.38 516 GLN A O 1
ATOM 3819 N N . LEU A 1 517 ? -1.737 -3.308 14.263 1.00 92.44 517 LEU A N 1
ATOM 3820 C CA . LEU A 1 517 ? -2.993 -2.779 13.748 1.00 92.44 517 LEU A CA 1
ATOM 3821 C C . LEU A 1 517 ? -3.737 -3.896 13.012 1.00 92.44 517 LEU A C 1
ATOM 3823 O O . LEU A 1 517 ? -3.159 -4.563 12.159 1.00 92.44 517 LEU A O 1
ATOM 3827 N N . ALA A 1 518 ? -5.019 -4.076 13.294 1.00 96.06 518 ALA A N 1
ATOM 3828 C CA . ALA A 1 518 ? -5.918 -4.905 12.507 1.00 96.06 518 ALA A CA 1
ATOM 3829 C C . ALA A 1 518 ? -7.237 -4.174 12.292 1.00 96.06 518 ALA A C 1
ATOM 3831 O O . ALA A 1 518 ? -7.831 -3.661 13.236 1.00 96.06 518 ALA A O 1
ATOM 3832 N N . VAL A 1 519 ? -7.693 -4.155 11.047 1.00 95.06 519 VAL A N 1
ATOM 3833 C CA . VAL A 1 519 ? -8.935 -3.531 10.603 1.00 95.06 519 VAL A CA 1
ATOM 3834 C C . VAL A 1 519 ? -9.710 -4.548 9.789 1.00 95.06 519 VAL A C 1
ATOM 3836 O O . VAL A 1 519 ? -9.140 -5.250 8.953 1.00 95.06 519 VAL A O 1
ATOM 3839 N N . TYR A 1 520 ? -11.012 -4.610 10.022 1.00 97.69 520 TYR A N 1
ATOM 3840 C CA . TYR A 1 520 ? -11.964 -5.404 9.268 1.00 97.69 520 TYR A CA 1
ATOM 3841 C C . TYR A 1 520 ? -13.184 -4.551 8.932 1.00 97.69 520 TYR A C 1
ATOM 3843 O O . TYR A 1 520 ? -13.713 -3.846 9.789 1.00 97.69 520 TYR A O 1
ATOM 3851 N N . VAL A 1 521 ? -13.642 -4.643 7.688 1.00 95.19 521 VAL A N 1
ATOM 3852 C CA . VAL A 1 521 ? -14.838 -3.970 7.190 1.00 95.19 521 VAL A CA 1
ATOM 3853 C C . VAL A 1 521 ? -15.705 -4.983 6.456 1.00 95.19 521 VAL A C 1
ATOM 3855 O O . VAL A 1 521 ? -15.285 -5.571 5.460 1.00 95.19 521 VAL A O 1
ATOM 3858 N N . ASN A 1 522 ? -16.940 -5.163 6.913 1.00 96.25 522 ASN A N 1
ATOM 3859 C CA . ASN A 1 522 ? -17.966 -5.905 6.194 1.00 96.25 522 ASN A CA 1
ATOM 3860 C C . ASN A 1 522 ? -18.684 -4.951 5.232 1.00 96.25 522 ASN A C 1
ATOM 3862 O O . ASN A 1 522 ? -19.649 -4.282 5.604 1.00 96.25 522 ASN A O 1
ATOM 3866 N N . LEU A 1 523 ? -18.211 -4.891 3.988 1.00 91.31 523 LEU A N 1
ATOM 3867 C CA . LEU A 1 523 ? -18.722 -3.974 2.967 1.00 91.31 523 LEU A CA 1
ATOM 3868 C C . LEU A 1 523 ? -20.200 -4.231 2.645 1.00 91.31 523 LEU A C 1
ATOM 3870 O O . LEU A 1 523 ? -20.944 -3.287 2.389 1.00 91.31 523 LEU A O 1
ATOM 3874 N N . ALA A 1 524 ? -20.655 -5.485 2.724 1.00 88.44 524 ALA A N 1
ATOM 3875 C CA . ALA A 1 524 ? -22.056 -5.825 2.479 1.00 88.44 524 ALA A CA 1
ATOM 3876 C C . ALA A 1 524 ? -23.016 -5.172 3.493 1.00 88.44 524 ALA A C 1
ATOM 3878 O O . ALA A 1 524 ? -24.165 -4.885 3.153 1.00 88.44 524 ALA A O 1
ATOM 3879 N N . LYS A 1 525 ? -22.550 -4.926 4.724 1.00 91.31 525 LYS A N 1
ATOM 3880 C CA . LYS A 1 525 ? -23.324 -4.246 5.770 1.00 91.31 525 LYS A CA 1
ATOM 3881 C C . LYS A 1 525 ? -23.045 -2.738 5.799 1.00 91.31 525 LYS A C 1
ATOM 3883 O O . LYS A 1 525 ? -23.994 -1.961 5.796 1.00 91.31 525 LYS A O 1
ATOM 3888 N N . ALA A 1 526 ? -21.768 -2.352 5.739 1.00 88.44 526 ALA A N 1
ATOM 3889 C CA . ALA A 1 526 ? -21.315 -0.971 5.903 1.00 88.44 526 ALA A CA 1
ATOM 3890 C C . ALA A 1 526 ? -21.743 -0.034 4.762 1.00 88.44 526 ALA A C 1
ATOM 3892 O O . ALA A 1 526 ? -21.927 1.162 4.976 1.00 88.44 526 ALA A O 1
ATOM 3893 N N . VAL A 1 527 ? -21.892 -0.559 3.542 1.00 84.56 527 VAL A N 1
ATOM 3894 C CA . VAL A 1 527 ? -22.276 0.247 2.377 1.00 84.56 527 VAL A CA 1
ATOM 3895 C C . VAL A 1 527 ? -23.802 0.424 2.344 1.00 84.56 527 VAL A C 1
ATOM 3897 O O . VAL A 1 527 ? -24.524 -0.578 2.425 1.00 84.56 527 VAL A O 1
ATOM 3900 N N . PRO A 1 528 ? -24.326 1.660 2.186 1.00 84.38 528 PRO A N 1
ATOM 3901 C CA . PRO A 1 528 ? -25.762 1.906 2.069 1.00 84.38 528 PRO A CA 1
ATOM 3902 C C . PRO A 1 528 ? -26.400 1.151 0.908 1.00 84.38 528 PRO A C 1
ATOM 3904 O O . PRO A 1 528 ? -25.785 0.989 -0.146 1.00 84.38 528 PRO A O 1
ATOM 3907 N N . ALA A 1 529 ? -27.666 0.750 1.063 1.00 85.62 529 ALA A N 1
ATOM 3908 C CA . ALA A 1 529 ? -28.385 -0.058 0.072 1.00 85.62 529 ALA A CA 1
ATOM 3909 C C . ALA A 1 529 ? -28.301 0.513 -1.354 1.00 85.62 529 ALA A C 1
ATOM 3911 O O . ALA A 1 529 ? -28.048 -0.241 -2.290 1.00 85.62 529 ALA A O 1
ATOM 3912 N N . LYS A 1 530 ? -28.406 1.845 -1.500 1.00 84.50 530 LYS A N 1
ATOM 3913 C CA . LYS A 1 530 ? -28.315 2.541 -2.796 1.00 84.50 530 LYS A CA 1
ATOM 3914 C C . LYS A 1 530 ? -26.970 2.372 -3.519 1.00 84.50 530 LYS A C 1
ATOM 3916 O O . LYS A 1 530 ? -26.912 2.517 -4.733 1.00 84.50 530 LYS A O 1
ATOM 3921 N N . TRP A 1 531 ? -25.899 2.050 -2.793 1.00 79.81 531 TRP A N 1
ATOM 3922 C CA . TRP A 1 531 ? -24.548 1.858 -3.332 1.00 79.81 531 TRP A CA 1
ATOM 3923 C C . TRP A 1 531 ? -24.140 0.382 -3.423 1.00 79.81 531 TRP A C 1
ATOM 3925 O O . TRP A 1 531 ? -23.144 0.068 -4.073 1.00 79.81 531 TRP A O 1
ATOM 3935 N N . ARG A 1 532 ? -24.898 -0.545 -2.817 1.00 80.44 532 ARG A N 1
ATOM 3936 C CA . ARG A 1 532 ? -24.551 -1.980 -2.805 1.00 80.44 532 ARG A CA 1
ATOM 3937 C C . ARG A 1 532 ? -24.529 -2.598 -4.198 1.00 80.44 532 ARG A C 1
ATOM 3939 O O . ARG A 1 532 ? -23.701 -3.460 -4.457 1.00 80.44 532 ARG A O 1
ATOM 3946 N N . GLU A 1 533 ? -25.388 -2.140 -5.105 1.00 78.38 533 GLU A N 1
ATOM 3947 C CA . GLU A 1 533 ? -25.362 -2.603 -6.498 1.00 78.38 533 GLU A CA 1
ATOM 3948 C C . GLU A 1 533 ? -24.075 -2.170 -7.215 1.00 78.38 533 GLU A C 1
ATOM 3950 O O . GLU A 1 533 ? -23.476 -2.965 -7.937 1.00 78.38 533 GLU A O 1
ATOM 3955 N N . LYS A 1 534 ? -23.591 -0.946 -6.949 1.00 75.38 534 LYS A N 1
ATOM 3956 C CA . LYS A 1 534 ? -22.324 -0.424 -7.494 1.00 75.38 534 LYS A CA 1
ATOM 3957 C C . LYS A 1 534 ? -21.096 -1.110 -6.882 1.00 75.38 534 LYS A C 1
ATOM 3959 O O . LYS A 1 534 ? -20.076 -1.240 -7.550 1.00 75.38 534 LYS A O 1
ATOM 3964 N N . LEU A 1 535 ? -21.206 -1.586 -5.640 1.00 76.94 535 LEU A N 1
ATOM 3965 C CA . LEU A 1 535 ? -20.175 -2.385 -4.974 1.00 76.94 535 LEU A CA 1
ATOM 3966 C C . LEU A 1 535 ? -19.975 -3.755 -5.659 1.00 76.94 535 LEU A C 1
ATOM 3968 O O . LEU A 1 535 ? -18.914 -4.360 -5.543 1.00 76.94 535 LEU A O 1
ATOM 3972 N N . GLY A 1 536 ? -20.967 -4.268 -6.389 1.00 82.31 536 GLY A N 1
ATOM 3973 C CA . GLY A 1 536 ? -20.837 -5.532 -7.109 1.00 82.31 536 GLY A CA 1
ATOM 3974 C C . GLY A 1 536 ? -20.482 -6.711 -6.180 1.00 82.31 536 GLY A C 1
ATOM 3975 O O . GLY A 1 536 ? -21.137 -6.908 -5.153 1.00 82.31 536 GLY A O 1
ATOM 3976 N N . PRO A 1 537 ? -19.476 -7.540 -6.518 1.00 85.56 537 PRO A N 1
ATOM 3977 C CA . PRO A 1 537 ? -19.189 -8.766 -5.774 1.00 85.56 537 PRO A CA 1
ATOM 3978 C C . PRO A 1 537 ? -18.337 -8.567 -4.507 1.00 85.56 537 PRO A C 1
ATOM 3980 O O . PRO A 1 537 ? -18.071 -9.548 -3.809 1.00 85.56 537 PRO A O 1
ATOM 3983 N N . PHE A 1 538 ? -17.896 -7.350 -4.164 1.00 86.81 538 PHE A N 1
ATOM 3984 C CA . PHE A 1 538 ? -17.090 -7.137 -2.953 1.00 86.81 538 PHE A CA 1
ATOM 3985 C C . PHE A 1 538 ? -17.913 -7.400 -1.681 1.00 86.81 538 PHE A C 1
ATOM 3987 O O . PHE A 1 538 ? -19.030 -6.908 -1.527 1.00 86.81 538 PHE A O 1
ATOM 3994 N N . LYS A 1 539 ? -17.362 -8.190 -0.752 1.00 94.12 539 LYS A N 1
ATOM 3995 C CA . LYS A 1 539 ? -18.049 -8.593 0.491 1.00 94.12 539 LYS A CA 1
ATOM 3996 C C . LYS A 1 539 ? -17.434 -7.978 1.733 1.00 94.12 539 LYS A C 1
ATOM 3998 O O . LYS A 1 539 ? -18.160 -7.512 2.608 1.00 94.12 539 LYS A O 1
ATOM 4003 N N . ALA A 1 540 ? -16.110 -8.010 1.822 1.00 95.31 540 ALA A N 1
ATOM 4004 C CA . ALA A 1 540 ? -15.379 -7.558 2.993 1.00 95.31 540 ALA A CA 1
ATOM 4005 C C . ALA A 1 540 ? -13.949 -7.153 2.635 1.00 95.31 540 ALA A C 1
ATOM 4007 O O . ALA A 1 540 ? -13.416 -7.544 1.594 1.00 95.31 540 ALA A O 1
ATOM 4008 N N . PHE A 1 541 ? -13.337 -6.386 3.524 1.00 92.62 541 PHE A N 1
ATOM 4009 C CA . PHE A 1 541 ? -11.972 -5.905 3.417 1.00 92.62 541 PHE A CA 1
ATOM 4010 C C . PHE A 1 541 ? -11.281 -5.992 4.777 1.00 92.62 541 PHE A C 1
ATOM 4012 O O . PHE A 1 541 ? -11.909 -5.773 5.812 1.00 92.62 541 PHE A O 1
ATOM 4019 N N . SER A 1 542 ? -9.989 -6.296 4.786 1.00 93.94 542 SER A N 1
ATOM 4020 C CA . SER A 1 542 ? -9.158 -6.218 5.983 1.00 93.94 542 SER A CA 1
ATOM 4021 C C . SER A 1 542 ? -7.772 -5.671 5.677 1.00 93.94 542 SER A C 1
ATOM 4023 O O . SER A 1 542 ? -7.225 -5.889 4.595 1.00 93.94 542 SER A O 1
ATOM 4025 N N . VAL A 1 543 ? -7.194 -4.993 6.667 1.00 90.94 543 VAL A N 1
ATOM 4026 C CA . VAL A 1 543 ? -5.786 -4.582 6.694 1.00 90.94 543 VAL A CA 1
ATOM 4027 C C . VAL A 1 543 ? -5.220 -4.961 8.040 1.00 90.94 543 VAL A C 1
ATOM 4029 O O . VAL A 1 543 ? -5.789 -4.638 9.079 1.00 90.94 543 VAL A O 1
ATOM 4032 N N . MET A 1 544 ? -4.087 -5.639 8.027 1.00 94.06 544 MET A N 1
ATOM 4033 C CA . MET A 1 544 ? -3.360 -6.027 9.220 1.00 94.06 544 MET A CA 1
ATOM 4034 C C . MET A 1 544 ? -1.912 -5.609 9.049 1.00 94.06 544 MET A C 1
ATOM 4036 O O . MET A 1 544 ? -1.310 -5.871 8.011 1.00 94.06 544 MET A O 1
ATOM 4040 N N . GLN A 1 545 ? -1.357 -4.961 10.060 1.00 91.88 545 GLN A N 1
ATOM 4041 C CA . GLN A 1 545 ? 0.043 -4.570 10.124 1.00 91.88 545 GLN A CA 1
ATOM 4042 C C . GLN A 1 545 ? 0.635 -5.087 11.422 1.00 91.88 545 GLN A C 1
ATOM 4044 O O . GLN A 1 545 ? -0.030 -5.110 12.461 1.00 91.88 545 GLN A O 1
ATOM 4049 N N . GLY A 1 546 ? 1.879 -5.529 11.368 1.00 91.25 546 GLY A N 1
ATOM 4050 C CA . GLY A 1 546 ? 2.552 -6.129 12.500 1.00 91.25 546 GLY A CA 1
ATOM 4051 C C . GLY A 1 546 ? 4.026 -6.352 12.235 1.00 91.25 546 GLY A C 1
ATOM 4052 O O . GLY A 1 546 ? 4.547 -5.943 11.205 1.00 91.25 546 GLY A O 1
ATOM 4053 N N . THR A 1 547 ? 4.698 -7.040 13.151 1.00 90.38 547 THR A N 1
ATOM 4054 C CA . THR A 1 547 ? 6.118 -7.360 12.994 1.00 90.38 547 THR A CA 1
ATOM 4055 C C . THR A 1 547 ? 6.407 -8.849 13.069 1.00 90.38 547 THR A C 1
ATOM 4057 O O . THR A 1 547 ? 5.785 -9.603 13.822 1.00 90.38 547 THR A O 1
ATOM 4060 N N . GLU A 1 548 ? 7.412 -9.280 12.316 1.00 89.62 548 GLU A N 1
ATOM 4061 C CA . GLU A 1 548 ? 7.963 -10.632 12.365 1.00 89.62 548 GLU A CA 1
ATOM 4062 C C . GLU A 1 548 ? 9.486 -10.542 12.326 1.00 89.62 548 GLU A C 1
ATOM 4064 O O . GLU A 1 548 ? 10.053 -10.005 11.386 1.00 89.62 548 GLU A O 1
ATOM 4069 N N . GLN A 1 549 ? 10.167 -11.052 13.358 1.00 88.31 549 GLN A N 1
ATOM 4070 C CA . GLN A 1 549 ? 11.639 -11.029 13.437 1.00 88.31 549 GLN A CA 1
ATOM 4071 C C . GLN A 1 549 ? 12.254 -9.615 13.309 1.00 88.31 549 GLN A C 1
ATOM 4073 O O . GLN A 1 549 ? 13.371 -9.463 12.831 1.00 88.31 549 GLN A O 1
ATOM 4078 N N . GLY A 1 550 ? 11.530 -8.581 13.753 1.00 84.75 550 GLY A N 1
ATOM 4079 C CA . GLY A 1 550 ? 11.958 -7.178 13.669 1.00 84.75 550 GLY A CA 1
ATOM 4080 C C . GLY A 1 550 ? 11.577 -6.469 12.365 1.00 84.75 550 GLY A C 1
ATOM 4081 O O . GLY A 1 550 ? 11.634 -5.244 12.317 1.00 84.75 550 GLY A O 1
ATOM 4082 N N . ASP A 1 551 ? 11.116 -7.209 11.359 1.00 89.00 551 ASP A N 1
ATOM 4083 C CA . ASP A 1 551 ? 10.634 -6.667 10.092 1.00 89.00 551 ASP A CA 1
ATOM 4084 C C . ASP A 1 551 ? 9.161 -6.255 10.196 1.00 89.00 551 ASP A C 1
ATOM 4086 O O . ASP A 1 551 ? 8.363 -6.963 10.813 1.00 89.00 551 ASP A O 1
ATOM 4090 N N . GLN A 1 552 ? 8.784 -5.137 9.570 1.00 88.19 552 GLN A N 1
ATOM 4091 C CA . GLN A 1 552 ? 7.383 -4.743 9.406 1.00 88.19 552 GLN A CA 1
ATOM 4092 C C . GLN A 1 552 ? 6.717 -5.582 8.318 1.00 88.19 552 GLN A C 1
ATOM 4094 O O . GLN A 1 552 ? 7.276 -5.750 7.235 1.00 88.19 552 GLN A O 1
ATOM 4099 N N . ILE A 1 553 ? 5.515 -6.076 8.604 1.00 90.75 553 ILE A N 1
ATOM 4100 C CA . ILE A 1 553 ? 4.683 -6.899 7.728 1.00 90.75 553 ILE A CA 1
ATOM 4101 C C . ILE A 1 553 ? 3.308 -6.254 7.620 1.00 90.75 553 ILE A C 1
ATOM 4103 O O . ILE A 1 553 ? 2.697 -5.939 8.641 1.00 90.75 553 ILE A O 1
ATOM 4107 N N . ALA A 1 554 ? 2.780 -6.137 6.406 1.00 89.38 554 ALA A N 1
ATOM 4108 C CA . ALA A 1 554 ? 1.372 -5.828 6.199 1.00 89.38 554 ALA A CA 1
ATOM 4109 C C . ALA A 1 554 ? 0.693 -6.884 5.329 1.00 89.38 554 ALA A C 1
ATOM 4111 O O . ALA A 1 554 ? 1.294 -7.455 4.418 1.00 89.38 554 ALA A O 1
ATOM 4112 N N . VAL A 1 555 ? -0.580 -7.132 5.611 1.00 91.50 555 VAL A N 1
ATOM 4113 C CA . VAL A 1 555 ? -1.461 -7.989 4.821 1.00 91.50 555 VAL A CA 1
ATOM 4114 C C . VAL A 1 555 ? -2.773 -7.249 4.628 1.00 91.50 555 VAL A C 1
ATOM 4116 O O . VAL A 1 555 ? -3.422 -6.874 5.601 1.00 91.50 555 VAL A O 1
ATOM 4119 N N . ALA A 1 556 ? -3.161 -7.045 3.376 1.00 90.50 556 ALA A N 1
ATOM 4120 C CA . ALA A 1 556 ? -4.467 -6.524 3.012 1.00 90.50 556 ALA A CA 1
ATOM 4121 C C . ALA A 1 556 ? -5.218 -7.578 2.201 1.00 90.50 556 ALA A C 1
ATOM 4123 O O . ALA A 1 556 ? -4.644 -8.208 1.311 1.00 90.50 556 ALA A O 1
ATOM 4124 N N . ARG A 1 557 ? -6.499 -7.782 2.496 1.00 92.88 557 ARG A N 1
ATOM 4125 C CA . ARG A 1 557 ? -7.330 -8.766 1.802 1.00 92.88 557 ARG A CA 1
ATOM 4126 C C . ARG A 1 557 ? -8.666 -8.150 1.440 1.00 92.88 557 ARG A C 1
ATOM 4128 O O . ARG A 1 557 ? -9.327 -7.543 2.277 1.00 92.88 557 ARG A O 1
ATOM 4135 N N . VAL A 1 558 ? -9.075 -8.353 0.197 1.00 90.50 558 VAL A N 1
ATOM 4136 C CA . VAL A 1 558 ? -10.396 -7.977 -0.307 1.00 90.50 558 VAL A CA 1
ATOM 4137 C C . VAL A 1 558 ? -11.114 -9.264 -0.677 1.00 90.50 558 VAL A C 1
ATOM 4139 O O . VAL A 1 558 ? -10.625 -10.000 -1.529 1.00 90.50 558 VAL A O 1
ATOM 4142 N N . LEU A 1 559 ? -12.259 -9.540 -0.054 1.00 91.69 559 LEU A N 1
ATOM 4143 C CA . LEU A 1 559 ? -13.083 -10.705 -0.369 1.00 91.69 559 LEU A CA 1
ATOM 4144 C C . LEU A 1 559 ? -14.121 -10.370 -1.441 1.00 91.69 559 LEU A C 1
ATOM 4146 O O . LEU A 1 559 ? -14.834 -9.369 -1.345 1.00 91.69 559 LEU A O 1
ATOM 4150 N N . ILE A 1 560 ? -14.226 -11.247 -2.436 1.00 87.69 560 ILE A N 1
ATOM 4151 C CA . ILE A 1 560 ? -15.071 -11.121 -3.624 1.00 87.69 560 ILE A CA 1
ATOM 4152 C C . ILE A 1 560 ? -15.889 -12.409 -3.773 1.00 87.69 560 ILE A C 1
ATOM 4154 O O . ILE A 1 560 ? -15.328 -13.509 -3.874 1.00 87.69 560 ILE A O 1
ATOM 4158 N N . GLY A 1 561 ? -17.216 -12.301 -3.814 1.00 83.94 561 GLY A N 1
ATOM 4159 C CA . GLY A 1 561 ? -18.110 -13.462 -3.774 1.00 83.94 561 GLY A CA 1
ATOM 4160 C C . GLY A 1 561 ? -19.481 -13.270 -4.384 1.00 83.94 561 GLY A C 1
ATOM 4161 O O . GLY A 1 561 ? -19.837 -12.135 -4.772 1.00 83.94 561 GLY A O 1
#

Solvent-accessible surface area (backbone atoms only — not comparable to full-atom values): 30177 Å² total; per-residue (Å²): 139,88,83,82,83,80,81,84,80,79,80,79,81,79,80,72,72,59,49,57,58,50,44,47,50,49,55,46,42,72,57,56,54,66,74,69,78,72,57,88,88,77,90,71,90,68,87,55,50,45,54,58,31,34,44,76,44,33,34,38,39,37,40,37,69,66,49,58,74,68,51,46,53,32,44,46,62,55,54,70,57,48,81,88,63,80,73,82,68,47,52,60,57,50,44,28,49,48,45,50,73,63,64,51,70,93,59,51,35,53,78,38,43,46,69,13,58,46,64,35,38,26,41,27,40,33,60,50,101,81,53,51,65,29,46,36,34,28,32,32,29,76,32,53,70,54,40,50,51,16,51,49,52,45,40,77,56,44,92,45,46,50,14,64,43,65,56,95,47,29,36,36,34,16,33,24,95,64,68,11,44,62,49,13,53,50,39,47,56,39,7,74,78,42,16,27,62,71,27,66,72,52,44,58,51,53,59,71,72,46,87,81,50,39,30,40,37,38,33,38,32,65,50,44,43,59,54,50,44,52,67,44,62,64,68,77,45,64,87,57,56,72,65,62,46,49,52,50,50,51,50,49,54,60,53,29,71,67,37,37,36,34,39,34,34,36,29,31,63,45,97,48,29,41,41,35,41,33,39,32,45,76,28,78,51,87,74,36,50,65,33,83,60,39,66,58,58,48,23,62,36,30,50,63,45,20,35,37,33,26,34,30,32,28,72,48,52,93,75,34,63,58,69,78,68,46,67,84,91,74,80,77,88,64,86,38,67,92,41,66,77,70,50,77,67,53,48,53,49,45,52,55,43,51,57,31,47,79,69,72,66,59,47,74,71,49,46,54,48,41,51,57,54,46,37,36,37,48,60,52,67,60,74,95,57,50,77,67,50,49,54,49,48,54,60,56,72,72,44,96,72,74,54,75,71,51,47,54,48,50,34,60,69,73,24,47,101,50,62,80,48,52,73,65,46,55,55,47,51,62,52,41,29,48,9,41,38,37,39,35,31,23,51,62,47,76,66,69,25,36,40,39,37,33,45,30,76,55,63,78,52,75,64,57,56,52,50,59,27,55,78,44,81,64,56,35,51,65,48,76,59,77,38,35,40,35,40,32,34,70,88,55,77,81,52,74,33,27,63,76,36,70,67,49,53,60,43,58,58,83,57,53,89,34,26,24,33,39,37,41,34,33,44,69,62,36,43,35,78,93,47,44,73,81,52,56,33,52,41,33,39,22,43,31,33,20,38,56,98,66,17,38,34,39,37,38,28,40,34,41,104

pLDDT: mean 77.22, std 19.92, range [23.64, 97.75]

Secondary structure (DSSP, 8-state):
---PPPP---------SHHHHHHHHHHHHHHHTT-S---S--------GGGSSBTT-SEEEEEESS--HHHHHHHHHHHTT-GGG-S---HHHHHHHHHHHTT-TT--IIIIIITTEEEEEEEEEEE-TT--EEEEEEEEES-HHHHHHHHHHHHHH-SS-EEEEEETTEEEEEESSS-HHHHHHHHHHHHHHSBGGG-HHHHHHHHHH-S--SEEEEEEGGGHHHHHHHHHTTTSSTTS-HHHHHHHHHHHHHHHTT--SEEEEEEEEETTEEEEEEEEESS------PPTTHHHHHHTS-TT-SEEEEEEPPTTTTTSHHHHS-SSSSS-SS-S--PPPPPHHHHHHHHHHHHHHHTT---HHHHHHHHHHHHTSTTS------HHHHHHHHHHHT-SS--HHHHHHHHHHTTTTTSSS-HHHHHHHHHHTT-EEEEEEE-TTSS-EEEEEEE-SSPPPHHHHHHHHHTTTT-SEEEEETTEEEEE-TT----S-GGG-HHHHHHTTT--SEEEEEEEE-HHHHS-HHHHHHHTTEEEEEEEEEEETTEEEEEEEEEE-

Radius of gyration: 27.05 Å; Cα contacts (8 Å, |Δi|>4): 1006; chains: 1; bounding box: 57×86×72 Å

Sequence (561 aa):
MSDIAEPVEVVSVRRSKTPLILAGAVAVALVLGIGAYVGYRFLFGGAQPAERMPASVIAYAAIDLTPGLDQTNKLRKLLEKFPSQSGNTDPKAAIEKLLQELDIEGVDPKRDLASWLGLRAAVGLWLDSRDDPYAVVAVASTDDEAAKKGLTVLRDKSKASLGFVVRDGYALVAIGDKDAQRAADAAEAEAQKSPLAKATKYVEARKWLADEQLTIVYADLSAYGRLMKSFMGKDLLEGEDPETTEQFQKMLDEQSKNFTGTVIAGARIEDDGIVSRSRSFGAKAITSGTVSDAIGKLGALPASSEIAAVAKVPDDLDKSPFATFGLPFALTPGLGAAGTPLTEAEQKELEALMDKDFEGKLTDAEQKRLDELMAKMPGFGGSDLTPAQEKELDALLAKDTLTAAEQKRLEELFGGPGAGASKAWEELFGVLSGATVTVSVAGVADKPVFRALAELTTAPSAKTVTELTKLSDGDVKVTVEGKTLTATSPSYSAAGKLADDALFQRCVSGAPANVQLAVYVNLAKAVPAKWREKLGPFKAFSVMQGTEQGDQIAVARVLIG

Foldseek 3Di:
DDDDDDDDDDPDPPDDPVQVVVQVVVLCLLACLLPDAQDDDDPDDDDALLLQFFQQFFKKKKFASRWDPVQSVLRVLQVVLFPPPPPDHDSLVSQQVSQVVSVQPPANSVQLPSVWFDRIKMWTWHAFPVRAIKIKMKTFTPDQVSNVRSVVRCCVRDPWNKAWDGDDRIIIIITHDPPRNVVRVRRRVSSNVHGSCNNPQSVVQVVVVDDIFRMKIKGFQLCVLSNCCNVCVPPVCVPPDPVVSVVVNVVSVVVSVLRHFMKMKTWGGDNFFIKIKMWTDPHQDPPLDFDDPQLVLQQQFFLQFQKKKKFFGRLPNLPDCCVVVDDPPAPDPAPAPDQPDQDPVLVVLLVVLVVCVVVVNADPVSVVSNLVSQCSGRPSPDQPDDPVLVVLLVVLVPDPDDDPVSVVSNCVSVCHSHNRPDVLNVLVSNFSNRWIKIKGWHPLQHDIWIKIKIQTPAFRDPVSQVSVCVVVVNQWDWDGDGRIIMTTGPPDDGDHTSNVPPVSVVQCPPADPGWRMKMKHQCCRNHHPVCNVVVRFWGMKMWTWGDDPSMIMIMITIGGD